Protein AF-A0A3B0C930-F1 (afdb_monomer)

Solvent-accessible surface area (backbone atoms only — not comparable to full-atom values): 20350 Å² total; per-residue (Å²): 63,33,42,36,29,66,38,17,35,65,72,27,87,93,50,50,43,19,49,50,42,51,44,60,63,38,33,62,58,17,32,83,88,37,50,38,66,51,54,56,47,57,38,53,75,61,70,32,50,71,54,71,53,63,39,52,70,30,27,39,38,38,33,44,54,49,69,92,44,46,67,61,39,51,54,53,50,50,40,35,64,68,34,45,64,58,50,68,74,57,51,62,52,46,42,54,54,52,44,51,48,54,49,54,44,57,69,38,63,67,55,34,46,51,36,51,46,39,20,59,64,38,40,92,45,42,68,59,39,41,44,70,41,45,68,69,33,46,68,64,60,48,67,66,55,50,52,50,54,42,62,44,38,57,28,66,94,39,46,47,77,36,78,58,75,87,71,58,65,70,63,50,49,59,50,54,72,73,50,92,75,78,80,74,64,94,58,76,62,83,78,86,67,64,67,67,84,59,94,42,65,48,40,74,46,81,41,78,40,98,52,88,64,14,34,42,33,36,36,28,61,40,49,25,55,81,45,75,61,36,47,30,41,56,52,43,42,51,50,50,35,52,51,50,41,39,53,38,39,68,76,62,59,52,34,88,45,71,49,52,49,76,46,57,38,82,39,42,22,33,34,38,35,41,38,38,25,48,68,92,44,47,67,60,52,50,50,50,50,54,48,55,39,49,43,44,43,76,48,78,60,53,70,68,62,49,51,53,49,42,51,51,53,41,53,50,51,56,59,52,49,73,36,60,66,43,48,32,52,43,59,43,44,25,73,73,67,72,46,80,77,44,70,64,58,50,41,50,50,42,68,67,53,46,50,66,44,29,27,53,43,25,61,73,45,54,40,58,57,42,19,38,36,38,37,40,30,49,71,85,128

pLDDT: mean 93.47, std 5.52, range [51.41, 98.62]

Nearest PDB structures (foldseek):
  3eoq-assembly1_A  TM=9.082E-01  e=1.329E-25  Thermus thermophilus
  8ab7-assembly1_A  TM=9.130E-01  e=1.071E-25  Yarrowia lipolytica
  3hdi-assembly1_B  TM=9.050E-01  e=1.975E-24  Halalkalibacterium halodurans C-125
  1hr6-assembly4_H  TM=9.047E-01  e=1.906E-23  Saccharomyces cerevisiae
  1hr8-assembly2_D  TM=9.058E-01  e=1.132E-22  Saccharomyces cerevisiae

InterPro domains:
  IPR001431 Peptidase M16, zinc-binding site [PS00143] (8-31)
  IPR007863 Peptidase M16, C-terminal [PF05193] (140-312)
  IPR011249 Metalloenzyme, LuxS/M16 peptidase-like [SSF63411] (2-179)
  IPR011249 Metalloenzyme, LuxS/M16 peptidase-like [SSF63411] (203-376)
  IPR011765 Peptidase M16, N-terminal [PF00675] (4-122)
  IPR050361 Mitochondrial Processing Peptidase/Ubiquinol-cytochrome c Reductase Complex [PTHR11851] (3-368)

Sequence (381 aa):
MCCWVKAGSHHEKSYPYGIAHFLEHMKFKGTVSRTKERISNEVSEIGGRWGAATYPEWTRYYVHTPYDEWKQGVELLTDIVFRSTFPEREIALEKTVVVQEIRRAKDKPSDYGNRLLLRHLRGMHPERASNLGSESSVTSITREDLIRFNTEYYQPSNVVLVVTGHIDHSKLVNYLESLSFPNESDIQPSSLEKLLHCKLDGRIIHIERNIHQAQLHWGMYGPDRESLDRYAGYVAVRLLQSRIAKEIRTDRGLAYSVSVILNTMYSEGFISGYVGTDPGQIDESKKIILTELHRLRVEAVPADELSRTKKSIIGRFLIDEDHPEALNARLASEHIFGLTPDPLGFADRIRSVEARDVLLFAEAYFQESNMLFIQISKAPQ

Mean predicted aligned error: 4.49 Å

Secondary structure (DSSP, 8-state):
-EEEES--GGG-TTS-TTHHHHHHHHHTSBBSS-BHHHHHHHHHHTT-EEEEEE-SS-EEEEEE--GGGHHHHHHHHHHHHHHB---HHHHHHHHHHHHHHHHHHHHSHHHHHHHHHHHHHTTT-GGGG-TT--HHHHHH--HHHHHHHHHHH--GGGEEEE--SS--HHHHHHHHHHSPPPPPPSPPPPP-PPPPPPP-TTEEEEEE---SSEEEEEEEE---SS-THHHHHHHHHHHHHHHHHIIIIIIS--EEEEEEEEEE-SS-EEEEEEEEE-GGGHHHHHHHHHHHHHHHHHSPPPHHHHHHHHHHHHHHHHHHHTSHHHHHHHHHHHHHH-----HHHHHHHHHH--HHHHHHHHHHH--GGGEEEEEEEPPP-

Structure (mmCIF, N/CA/C/O backbone):
data_AF-A0A3B0C930-F1
#
_entry.id   AF-A0A3B0C930-F1
#
loop_
_atom_site.group_PDB
_atom_site.id
_atom_site.type_symbol
_atom_site.label_atom_id
_atom_site.label_alt_id
_atom_site.label_comp_id
_atom_site.label_asym_id
_atom_site.label_entity_id
_atom_site.label_seq_id
_atom_site.pdbx_PDB_ins_code
_atom_site.Cartn_x
_atom_site.Cartn_y
_atom_site.Cartn_z
_atom_site.occupancy
_atom_site.B_iso_or_equiv
_atom_site.auth_seq_id
_atom_site.auth_comp_id
_atom_site.auth_asym_id
_atom_site.auth_atom_id
_atom_site.pdbx_PDB_model_num
ATOM 1 N N . MET A 1 1 ? -1.989 -3.506 -18.555 1.00 94.56 1 MET A N 1
ATOM 2 C CA . MET A 1 1 ? -0.949 -4.520 -18.260 1.00 94.56 1 MET A CA 1
ATOM 3 C C . MET A 1 1 ? 0.022 -3.961 -17.241 1.00 94.56 1 MET A C 1
ATOM 5 O O . MET A 1 1 ? 0.233 -2.752 -17.231 1.00 94.56 1 MET A O 1
ATOM 9 N N . CYS A 1 2 ? 0.592 -4.819 -16.398 1.00 97.06 2 CYS A N 1
ATOM 10 C CA . CYS A 1 2 ? 1.440 -4.403 -15.286 1.00 97.06 2 CYS A CA 1
ATOM 11 C C . CYS A 1 2 ? 2.601 -5.376 -15.075 1.00 97.06 2 CYS A C 1
ATOM 13 O O . CYS A 1 2 ? 2.376 -6.582 -15.023 1.00 97.06 2 CYS A O 1
ATOM 15 N N . CYS A 1 3 ? 3.803 -4.849 -14.869 1.00 97.56 3 CYS A N 1
ATOM 16 C CA . CYS A 1 3 ? 4.927 -5.589 -14.314 1.00 97.56 3 CYS A CA 1
ATOM 17 C C . CYS A 1 3 ? 4.958 -5.345 -12.812 1.00 97.56 3 CYS A C 1
ATOM 19 O O . CYS A 1 3 ? 5.035 -4.199 -12.360 1.00 97.56 3 CYS A O 1
ATOM 21 N N . TRP A 1 4 ? 4.912 -6.426 -12.052 1.00 97.19 4 TRP A N 1
ATOM 22 C CA . TRP A 1 4 ? 5.010 -6.404 -10.608 1.00 97.19 4 TRP A CA 1
ATOM 23 C C . TRP A 1 4 ? 6.359 -6.965 -10.199 1.00 97.19 4 TRP A C 1
ATOM 25 O O . TRP A 1 4 ? 6.671 -8.118 -10.485 1.00 97.19 4 TRP A O 1
ATOM 35 N N . VAL A 1 5 ? 7.160 -6.135 -9.550 1.00 96.00 5 VAL A N 1
ATOM 36 C CA . VAL A 1 5 ? 8.480 -6.494 -9.044 1.00 96.00 5 VAL A CA 1
ATOM 37 C C . VAL A 1 5 ? 8.323 -6.854 -7.576 1.00 96.00 5 VAL A C 1
ATOM 39 O O . VAL A 1 5 ? 7.767 -6.062 -6.808 1.00 96.00 5 VAL A O 1
ATOM 42 N N . LYS A 1 6 ? 8.822 -8.023 -7.167 1.00 94.38 6 LYS A N 1
ATOM 43 C CA . LYS A 1 6 ? 8.855 -8.444 -5.758 1.00 94.38 6 LYS A CA 1
ATOM 44 C C . LYS A 1 6 ? 10.005 -7.743 -5.028 1.00 94.38 6 LYS A C 1
ATOM 46 O O . LYS A 1 6 ? 10.989 -8.349 -4.619 1.00 94.38 6 LYS A O 1
ATOM 51 N N . ALA A 1 7 ? 9.910 -6.422 -4.977 1.00 94.38 7 ALA A N 1
ATOM 52 C CA . ALA A 1 7 ? 10.846 -5.524 -4.327 1.00 94.38 7 ALA A CA 1
ATOM 53 C C . ALA A 1 7 ? 10.146 -4.204 -4.028 1.00 94.38 7 ALA A C 1
ATOM 55 O O . ALA A 1 7 ? 9.284 -3.774 -4.782 1.00 94.38 7 ALA A O 1
ATOM 56 N N . GLY A 1 8 ? 10.530 -3.552 -2.944 1.00 94.56 8 GLY A N 1
ATOM 57 C CA . GLY A 1 8 ? 9.876 -2.352 -2.438 1.00 94.56 8 GLY A CA 1
ATOM 58 C C . GLY A 1 8 ? 10.677 -1.772 -1.281 1.00 94.56 8 GLY A C 1
ATOM 59 O O . GLY A 1 8 ? 11.797 -2.223 -1.027 1.00 94.56 8 GLY A O 1
ATOM 60 N N . SER A 1 9 ? 10.113 -0.817 -0.540 1.00 94.00 9 SER A N 1
ATOM 61 C CA . SER A 1 9 ? 10.871 -0.111 0.507 1.00 94.00 9 SER A CA 1
ATOM 62 C C . SER A 1 9 ? 11.336 -0.996 1.678 1.00 94.00 9 SER A C 1
ATOM 64 O O . SER A 1 9 ? 12.194 -0.601 2.461 1.00 94.00 9 SER A O 1
ATOM 66 N N . HIS A 1 10 ? 10.802 -2.213 1.820 1.00 92.56 10 HIS A N 1
ATOM 67 C CA . HIS A 1 10 ? 11.270 -3.198 2.805 1.00 92.56 10 HIS A CA 1
ATOM 68 C C . HIS A 1 10 ? 12.672 -3.737 2.495 1.00 92.56 10 HIS A C 1
ATOM 70 O O . HIS A 1 10 ? 13.400 -4.128 3.407 1.00 92.56 10 HIS A O 1
ATOM 76 N N . HIS A 1 11 ? 13.063 -3.716 1.220 1.00 93.19 11 HIS A N 1
ATOM 77 C CA . HIS A 1 11 ? 14.292 -4.318 0.698 1.00 93.19 11 HIS A CA 1
ATOM 78 C C . HIS A 1 11 ? 15.477 -3.332 0.673 1.00 93.19 11 HIS A C 1
ATOM 80 O O . HIS A 1 11 ? 16.509 -3.580 0.059 1.00 93.19 11 HIS A O 1
ATOM 86 N N . GLU A 1 12 ? 15.347 -2.188 1.345 1.00 94.12 12 GLU A N 1
ATOM 87 C CA . GLU A 1 12 ? 16.313 -1.086 1.277 1.00 94.12 12 GLU A CA 1
ATOM 88 C C . GLU A 1 12 ? 17.413 -1.161 2.345 1.00 94.12 12 GLU A C 1
ATOM 90 O O . GLU A 1 12 ? 18.259 -0.285 2.398 1.00 94.12 12 GLU A O 1
ATOM 95 N N . LYS A 1 13 ? 17.440 -2.194 3.196 1.00 90.75 13 LYS A N 1
ATOM 96 C CA . LYS A 1 13 ? 18.348 -2.297 4.362 1.00 90.75 13 LYS A CA 1
ATOM 97 C C . LYS A 1 13 ? 19.832 -2.071 4.027 1.00 90.75 13 LYS A C 1
ATOM 99 O O . LYS A 1 13 ? 20.562 -1.507 4.837 1.00 90.75 13 LYS A O 1
ATOM 104 N N . SER A 1 14 ? 20.266 -2.500 2.842 1.00 92.06 14 SER A N 1
ATOM 105 C CA . SER A 1 14 ? 21.646 -2.361 2.345 1.00 92.06 14 SER A CA 1
ATOM 106 C C . SER A 1 14 ? 21.845 -1.163 1.403 1.00 92.06 14 SER A C 1
ATOM 108 O O . SER A 1 14 ? 22.856 -1.086 0.698 1.00 92.06 14 SER A O 1
ATOM 110 N N . TYR A 1 15 ? 20.877 -0.248 1.367 1.00 95.25 15 TYR A N 1
ATOM 111 C CA . TYR A 1 15 ? 20.782 0.873 0.440 1.00 95.25 15 TYR A CA 1
ATOM 112 C C . TYR A 1 15 ? 20.326 2.153 1.162 1.00 95.25 15 TYR A C 1
ATOM 114 O O . TYR A 1 15 ? 19.787 2.100 2.269 1.00 95.25 15 TYR A O 1
ATOM 122 N N . PRO A 1 16 ? 20.513 3.342 0.564 1.00 96.06 16 PRO A N 1
ATOM 123 C CA . PRO A 1 16 ? 19.867 4.541 1.079 1.00 96.06 16 PRO A CA 1
ATOM 124 C C . PRO A 1 16 ? 18.338 4.385 1.040 1.00 96.06 16 PRO A C 1
ATOM 126 O O . PRO A 1 16 ? 17.762 4.123 -0.014 1.00 96.06 16 PRO A O 1
ATOM 129 N N . TYR A 1 17 ? 17.670 4.571 2.179 1.00 96.06 17 TYR A N 1
ATOM 130 C CA . TYR A 1 17 ? 16.208 4.482 2.251 1.00 96.06 17 TYR A CA 1
ATOM 131 C C . TYR A 1 17 ? 15.519 5.457 1.291 1.00 96.06 17 TYR A C 1
ATOM 133 O O . TYR A 1 17 ? 15.934 6.612 1.156 1.00 96.06 17 TYR A O 1
ATOM 141 N N . GLY A 1 18 ? 14.443 5.007 0.655 1.00 96.50 18 GLY A N 1
ATOM 142 C CA . GLY A 1 18 ? 13.773 5.695 -0.444 1.00 96.50 18 GLY A CA 1
ATOM 143 C C . GLY A 1 18 ? 14.304 5.336 -1.832 1.00 96.50 18 GLY A C 1
ATOM 144 O O . GLY A 1 18 ? 13.798 5.870 -2.819 1.00 96.50 18 GLY A O 1
ATOM 145 N N . ILE A 1 19 ? 15.296 4.446 -1.945 1.00 98.19 19 ILE A N 1
ATOM 146 C CA . ILE A 1 19 ? 15.840 4.018 -3.238 1.00 98.19 19 ILE A CA 1
ATOM 147 C C . ILE A 1 19 ? 14.811 3.312 -4.121 1.00 98.19 19 ILE A C 1
ATOM 149 O O . ILE A 1 19 ? 14.842 3.522 -5.329 1.00 98.19 19 ILE A O 1
ATOM 153 N N . ALA A 1 20 ? 13.880 2.530 -3.568 1.00 97.81 20 ALA A N 1
ATOM 154 C CA . ALA A 1 20 ? 12.876 1.831 -4.369 1.00 97.81 20 ALA A CA 1
ATOM 155 C C . ALA A 1 20 ? 11.937 2.837 -5.053 1.00 97.81 20 ALA A C 1
ATOM 157 O O . ALA A 1 20 ? 11.697 2.756 -6.258 1.00 97.81 20 ALA A O 1
ATOM 158 N N . HIS A 1 21 ? 11.490 3.846 -4.301 1.00 98.06 21 HIS A N 1
ATOM 159 C CA . HIS A 1 21 ? 10.688 4.948 -4.829 1.00 98.06 21 HIS A CA 1
ATOM 160 C C . HIS A 1 21 ? 11.495 5.848 -5.775 1.00 98.06 21 HIS A C 1
ATOM 162 O O . HIS A 1 21 ? 11.007 6.278 -6.815 1.00 98.06 21 HIS A O 1
ATOM 168 N N . PHE A 1 22 ? 12.765 6.115 -5.470 1.00 98.50 22 PHE A N 1
ATOM 169 C CA . PHE A 1 22 ? 13.611 6.896 -6.369 1.00 98.50 22 PHE A CA 1
ATOM 170 C C . PHE A 1 22 ? 13.867 6.161 -7.694 1.00 98.50 22 PHE A C 1
ATOM 172 O O . PHE A 1 22 ? 13.831 6.766 -8.766 1.00 98.50 22 PHE A O 1
ATOM 179 N N . LEU A 1 23 ? 14.061 4.841 -7.646 1.00 98.31 23 LEU A N 1
ATOM 180 C CA . LEU A 1 23 ? 14.184 4.000 -8.829 1.00 98.31 23 LEU A CA 1
ATOM 181 C C . LEU A 1 23 ? 12.903 4.041 -9.666 1.00 98.31 23 LEU A C 1
ATOM 183 O O . LEU A 1 23 ? 12.997 4.161 -10.885 1.00 98.31 23 LEU A O 1
ATOM 187 N N . GLU A 1 24 ? 11.727 4.014 -9.031 1.00 98.06 24 GLU A N 1
ATOM 188 C CA . GLU A 1 24 ? 10.426 4.216 -9.681 1.00 98.06 24 GLU A CA 1
ATOM 189 C C . GLU A 1 24 ? 10.403 5.461 -10.571 1.00 98.06 24 GLU A C 1
ATOM 191 O O . GLU A 1 24 ? 10.106 5.353 -11.761 1.00 98.06 24 GLU A O 1
ATOM 196 N N . HIS A 1 25 ? 10.805 6.616 -10.033 1.00 97.69 25 HIS A N 1
ATOM 197 C CA . HIS A 1 25 ? 10.926 7.854 -10.807 1.00 97.69 25 HIS A CA 1
ATOM 198 C C . HIS A 1 25 ? 11.890 7.694 -11.981 1.00 97.69 25 HIS A C 1
ATOM 200 O O . HIS A 1 25 ? 11.599 8.113 -13.105 1.00 97.69 25 HIS A O 1
ATOM 206 N N . MET A 1 26 ? 13.045 7.085 -11.717 1.00 98.31 26 MET A N 1
ATOM 207 C CA . MET A 1 26 ? 14.138 6.981 -12.674 1.00 98.31 26 MET A CA 1
ATOM 208 C C . MET A 1 26 ? 13.863 6.010 -13.829 1.00 98.31 26 MET A C 1
ATOM 210 O O . MET A 1 26 ? 14.406 6.216 -14.917 1.00 98.31 26 MET A O 1
ATOM 214 N N . LYS A 1 27 ? 12.991 5.006 -13.651 1.00 97.81 27 LYS A N 1
ATOM 215 C CA . LYS A 1 27 ? 12.638 4.035 -14.705 1.00 97.81 27 LYS A CA 1
ATOM 216 C C . LYS A 1 27 ? 12.112 4.682 -15.984 1.00 97.81 27 LYS A C 1
ATOM 218 O O . LYS A 1 27 ? 12.362 4.188 -17.081 1.00 97.81 27 LYS A O 1
ATOM 223 N N . PHE A 1 28 ? 11.457 5.829 -15.853 1.00 96.44 28 PHE A N 1
ATOM 224 C CA . PHE A 1 28 ? 10.834 6.544 -16.965 1.00 96.44 28 PHE A CA 1
ATOM 225 C C . PHE A 1 28 ? 11.706 7.650 -17.569 1.00 96.44 28 PHE A C 1
ATOM 227 O O . PHE A 1 28 ? 11.253 8.399 -18.432 1.00 96.44 28 PHE A O 1
ATOM 234 N N . LYS A 1 29 ? 12.955 7.798 -17.110 1.00 97.31 29 LYS A N 1
ATOM 235 C CA . LYS A 1 29 ? 13.849 8.894 -17.530 1.00 97.31 29 LYS A CA 1
ATOM 236 C C . LYS A 1 29 ? 14.777 8.522 -18.683 1.00 97.31 29 LYS A C 1
ATOM 238 O O . LYS A 1 29 ? 15.592 9.338 -19.103 1.00 97.31 29 LYS A O 1
ATOM 243 N N . GLY A 1 30 ? 14.635 7.312 -19.210 1.00 96.38 30 GLY A N 1
ATOM 244 C CA . GLY A 1 30 ? 15.363 6.841 -20.377 1.00 96.38 30 GLY A CA 1
ATOM 245 C C . GLY A 1 30 ? 15.775 5.382 -20.248 1.00 96.38 30 GLY A C 1
ATOM 246 O O . GLY A 1 30 ? 16.121 4.896 -19.168 1.00 96.38 30 GLY A O 1
ATOM 247 N N . THR A 1 31 ? 15.752 4.704 -21.384 1.00 97.06 31 THR A N 1
ATOM 248 C CA . THR A 1 31 ? 16.202 3.328 -21.571 1.00 97.06 31 THR A CA 1
ATOM 249 C C . THR A 1 31 ? 17.332 3.287 -22.593 1.00 97.06 31 THR A C 1
ATOM 251 O O . THR A 1 31 ? 17.758 4.316 -23.122 1.00 97.06 31 THR A O 1
ATOM 254 N N . VAL A 1 32 ? 17.850 2.093 -22.872 1.00 94.56 32 VAL A N 1
ATOM 255 C CA . VAL A 1 32 ? 18.825 1.885 -23.952 1.00 94.56 32 VAL A CA 1
ATOM 256 C C . VAL A 1 32 ? 18.225 2.233 -25.321 1.00 94.56 32 VAL A C 1
ATOM 258 O O . VAL A 1 32 ? 18.951 2.675 -26.207 1.00 94.56 32 VAL A O 1
ATOM 261 N N . SER A 1 33 ? 16.913 2.049 -25.505 1.00 94.44 33 SER A N 1
ATOM 262 C CA . SER A 1 33 ? 16.247 2.210 -26.805 1.00 94.44 33 SER A CA 1
ATOM 263 C C . SER A 1 33 ? 15.370 3.465 -26.922 1.00 94.44 33 SER A C 1
ATOM 265 O O . SER A 1 33 ? 15.030 3.876 -28.037 1.00 94.44 33 SER A O 1
ATOM 267 N N . ARG A 1 34 ? 15.023 4.110 -25.799 1.00 96.25 34 ARG A N 1
ATOM 268 C CA . ARG A 1 34 ? 14.092 5.245 -25.750 1.00 96.25 34 ARG A CA 1
ATOM 269 C C . ARG A 1 34 ? 14.589 6.357 -24.834 1.00 96.25 34 ARG A C 1
ATOM 271 O O . ARG A 1 34 ? 15.004 6.121 -23.703 1.00 96.25 34 ARG A O 1
ATOM 278 N N . THR A 1 35 ? 14.477 7.602 -25.294 1.00 97.56 35 THR A N 1
ATOM 279 C CA . THR A 1 35 ? 14.618 8.769 -24.412 1.00 97.56 35 THR A CA 1
ATOM 280 C C . THR A 1 35 ? 13.355 8.956 -23.566 1.00 97.56 35 THR A C 1
ATOM 282 O O . THR A 1 35 ? 12.297 8.408 -23.880 1.00 97.56 35 THR A O 1
ATOM 285 N N . LYS A 1 36 ? 13.442 9.769 -22.510 1.00 95.62 36 LYS A N 1
ATOM 286 C CA . LYS A 1 36 ? 12.300 10.168 -21.670 1.00 95.62 36 LYS A CA 1
ATOM 287 C C . LYS A 1 36 ? 11.127 10.737 -22.481 1.00 95.62 36 LYS A C 1
ATOM 289 O O . LYS A 1 36 ? 9.969 10.398 -22.237 1.00 95.62 36 LYS A O 1
ATOM 294 N N . GLU A 1 37 ? 11.426 11.599 -23.449 1.00 96.81 37 GLU A N 1
ATOM 295 C CA . GLU A 1 37 ? 10.434 12.227 -24.326 1.00 96.81 37 GLU A CA 1
ATOM 296 C C . GLU A 1 37 ? 9.795 11.179 -25.230 1.00 96.81 37 GLU A C 1
ATOM 298 O O . GLU A 1 37 ? 8.576 11.140 -25.363 1.00 96.81 37 GLU A O 1
ATOM 303 N N . ARG A 1 38 ? 10.612 10.277 -25.789 1.00 96.31 38 ARG A N 1
ATOM 304 C CA . ARG A 1 38 ? 10.133 9.197 -26.649 1.00 96.31 38 ARG A CA 1
ATOM 305 C C . ARG A 1 38 ? 9.192 8.247 -25.909 1.00 96.31 38 ARG A C 1
ATOM 307 O O . ARG A 1 38 ? 8.149 7.922 -26.457 1.00 96.31 38 ARG A O 1
ATOM 314 N N . ILE A 1 39 ? 9.502 7.871 -24.663 1.00 95.19 39 ILE A N 1
ATOM 315 C CA . ILE A 1 39 ? 8.592 7.073 -23.819 1.00 95.19 39 ILE A CA 1
ATOM 316 C C . ILE A 1 39 ? 7.233 7.774 -23.686 1.00 95.19 39 ILE A C 1
ATOM 318 O O . ILE A 1 39 ? 6.190 7.151 -23.862 1.00 95.19 39 ILE A O 1
ATOM 322 N N . SER A 1 40 ? 7.235 9.077 -23.396 1.00 94.56 40 SER A N 1
ATOM 323 C CA . SER A 1 40 ? 5.996 9.838 -23.186 1.00 94.56 40 SER A CA 1
ATOM 324 C C . SER A 1 40 ? 5.180 9.994 -24.477 1.00 94.56 40 SER A C 1
ATOM 326 O O . SER A 1 40 ? 3.951 9.890 -24.444 1.00 94.56 40 SER A O 1
ATOM 328 N N . ASN A 1 41 ? 5.857 10.214 -25.608 1.00 95.69 41 ASN A N 1
ATOM 329 C CA . ASN A 1 41 ? 5.228 10.356 -26.919 1.00 95.69 41 ASN A CA 1
ATOM 330 C C . ASN A 1 41 ? 4.624 9.035 -27.395 1.00 95.69 41 ASN A C 1
ATOM 332 O O . ASN A 1 41 ? 3.448 9.026 -27.735 1.00 95.69 41 ASN A O 1
ATOM 336 N N . GLU A 1 42 ? 5.366 7.924 -27.326 1.00 95.25 42 GLU A N 1
ATOM 337 C CA . GLU A 1 42 ? 4.872 6.610 -27.767 1.00 95.25 42 GLU A CA 1
ATOM 338 C C . GLU A 1 42 ? 3.610 6.197 -26.999 1.00 95.25 42 GLU A C 1
ATOM 340 O O . GLU A 1 42 ? 2.643 5.754 -27.611 1.00 95.25 42 GLU A O 1
ATOM 345 N N . VAL A 1 43 ? 3.551 6.413 -25.673 1.00 93.56 43 VAL A N 1
ATOM 346 C CA . VAL A 1 43 ? 2.315 6.123 -24.920 1.00 93.56 43 VAL A CA 1
ATOM 347 C C . VAL A 1 43 ? 1.162 7.037 -25.347 1.00 93.56 43 VAL A C 1
ATOM 349 O O . VAL A 1 43 ? 0.020 6.586 -25.413 1.00 93.56 43 VAL A O 1
ATOM 352 N N . SER A 1 44 ? 1.436 8.307 -25.646 1.00 93.38 44 SER A N 1
ATOM 353 C CA . SER A 1 44 ? 0.403 9.265 -26.064 1.00 93.38 44 SER A CA 1
ATOM 354 C C . SER A 1 44 ? -0.133 8.967 -27.468 1.00 93.38 44 SER A C 1
ATOM 356 O O . SER A 1 44 ? -1.337 9.071 -27.691 1.00 93.38 44 SER A O 1
ATOM 358 N N . GLU A 1 45 ? 0.738 8.564 -28.395 1.00 94.50 45 GLU A N 1
ATOM 359 C CA . GLU A 1 45 ? 0.401 8.216 -29.781 1.00 94.50 45 GLU A CA 1
ATOM 360 C C . GLU A 1 45 ? -0.589 7.051 -29.854 1.00 94.50 45 GLU A C 1
ATOM 362 O O . GLU A 1 45 ? -1.526 7.088 -30.649 1.00 94.50 45 GLU A O 1
ATOM 367 N N . ILE A 1 46 ? -0.447 6.067 -28.963 1.00 93.44 46 ILE A N 1
ATOM 368 C CA . ILE A 1 46 ? -1.350 4.908 -28.887 1.00 93.44 46 ILE A CA 1
ATOM 369 C C . ILE A 1 46 ? -2.566 5.156 -27.980 1.00 93.44 46 ILE A C 1
ATOM 371 O O . ILE A 1 46 ? -3.304 4.226 -27.655 1.00 93.44 46 ILE A O 1
ATOM 375 N N . GLY A 1 47 ? -2.767 6.394 -27.507 1.00 93.00 47 GLY A N 1
ATOM 376 C CA . GLY A 1 47 ? -3.852 6.751 -26.585 1.00 93.00 47 GLY A CA 1
ATOM 377 C C . GLY A 1 47 ? -3.764 6.050 -25.225 1.00 93.00 47 GLY A C 1
ATOM 378 O O . GLY A 1 47 ? -4.781 5.853 -24.553 1.00 93.00 47 GLY A O 1
ATOM 379 N N . GLY A 1 48 ? -2.565 5.627 -24.833 1.00 94.00 48 GLY A N 1
ATOM 380 C CA . GLY A 1 48 ? -2.324 4.876 -23.616 1.00 94.00 48 GLY A CA 1
ATOM 381 C C . GLY A 1 48 ? -2.157 5.749 -22.373 1.00 94.00 48 GLY A C 1
ATOM 382 O O . GLY A 1 48 ? -2.110 6.979 -22.411 1.00 94.00 48 GLY A O 1
ATOM 383 N N . ARG A 1 49 ? -2.045 5.083 -21.225 1.00 94.88 49 ARG A N 1
ATOM 384 C CA . ARG A 1 49 ? -1.668 5.686 -19.940 1.00 94.88 49 ARG A CA 1
ATOM 385 C C . ARG A 1 49 ? -0.614 4.830 -19.277 1.00 94.88 49 ARG A C 1
ATOM 387 O O . ARG A 1 49 ? -0.627 3.616 -19.432 1.00 94.88 49 ARG A O 1
ATOM 394 N N . TRP A 1 50 ? 0.267 5.440 -18.507 1.00 95.25 50 TRP A N 1
ATOM 395 C CA . TRP A 1 50 ? 1.323 4.722 -17.812 1.00 95.25 50 TRP A CA 1
ATOM 396 C C . TRP A 1 50 ? 1.543 5.300 -16.424 1.00 95.25 50 TRP A C 1
ATOM 398 O O . TRP A 1 50 ? 1.109 6.412 -16.119 1.00 95.25 50 TRP A O 1
ATOM 408 N N . GLY A 1 51 ? 2.220 4.532 -15.586 1.00 95.56 51 GLY A N 1
ATOM 409 C CA . GLY A 1 51 ? 2.641 4.990 -14.277 1.00 95.56 51 GLY A CA 1
ATOM 410 C C . GLY A 1 51 ? 3.260 3.868 -13.470 1.00 95.56 51 GLY A C 1
ATOM 411 O O . GLY A 1 51 ? 3.480 2.757 -13.961 1.00 95.56 51 GLY A O 1
ATOM 412 N N . ALA A 1 52 ? 3.525 4.168 -12.208 1.00 97.00 52 ALA A N 1
ATOM 413 C CA . ALA A 1 52 ? 4.026 3.198 -11.264 1.00 97.00 52 ALA A CA 1
ATOM 414 C C . ALA A 1 52 ? 3.522 3.485 -9.848 1.00 97.00 52 ALA A C 1
ATOM 416 O O . ALA A 1 52 ? 2.823 4.473 -9.614 1.00 97.00 52 ALA A O 1
ATOM 417 N N . ALA A 1 53 ? 3.780 2.545 -8.944 1.00 96.19 53 ALA A N 1
ATOM 418 C CA . ALA A 1 53 ? 3.586 2.719 -7.516 1.00 96.19 53 ALA A CA 1
ATOM 419 C C . ALA A 1 53 ? 4.508 1.777 -6.736 1.00 96.19 53 ALA A C 1
ATOM 421 O O . ALA A 1 53 ? 4.521 0.568 -6.985 1.00 96.19 53 ALA A O 1
ATOM 422 N N . THR A 1 54 ? 5.220 2.326 -5.757 1.00 96.19 54 THR A N 1
ATOM 423 C CA . THR A 1 54 ? 6.087 1.583 -4.838 1.00 96.19 54 THR A CA 1
ATOM 424 C C . THR A 1 54 ? 5.414 1.385 -3.488 1.00 96.19 54 THR A C 1
ATOM 426 O O . THR A 1 54 ? 5.045 2.347 -2.813 1.00 96.19 54 THR A O 1
ATOM 429 N N . TYR A 1 55 ? 5.325 0.133 -3.058 1.00 93.06 55 TYR A N 1
ATOM 430 C CA . TYR A 1 55 ? 4.864 -0.279 -1.736 1.00 93.06 55 TYR A CA 1
ATOM 431 C C . TYR A 1 55 ? 6.027 -0.895 -0.942 1.00 93.06 55 TYR A C 1
ATOM 433 O O . TYR A 1 55 ? 7.125 -1.058 -1.477 1.00 93.06 55 TYR A O 1
ATOM 441 N N . PRO A 1 56 ? 5.840 -1.231 0.348 1.00 92.12 56 PRO A N 1
ATOM 442 C CA . PRO A 1 56 ? 6.905 -1.861 1.124 1.00 92.12 56 PRO A CA 1
ATOM 443 C C . PRO A 1 56 ? 7.407 -3.178 0.518 1.00 92.12 56 PRO A C 1
ATOM 445 O O . PRO A 1 56 ? 8.611 -3.411 0.464 1.00 92.12 56 PRO A O 1
ATOM 448 N N . GLU A 1 57 ? 6.506 -4.013 0.004 1.00 92.38 57 GLU A N 1
ATOM 449 C CA . GLU A 1 57 ? 6.828 -5.395 -0.384 1.00 92.38 57 GLU A CA 1
ATOM 450 C C . GLU A 1 57 ? 6.941 -5.608 -1.898 1.00 92.38 57 GLU A C 1
ATOM 452 O O . GLU A 1 57 ? 7.423 -6.650 -2.334 1.00 92.38 57 GLU A O 1
ATOM 457 N N . TRP A 1 58 ? 6.488 -4.641 -2.697 1.00 94.19 58 TRP A N 1
ATOM 458 C CA . TRP A 1 58 ? 6.432 -4.741 -4.153 1.00 94.19 58 TRP A CA 1
ATOM 459 C C . TRP A 1 58 ? 6.384 -3.359 -4.816 1.00 94.19 58 TRP A C 1
ATOM 461 O O . TRP A 1 58 ? 5.925 -2.384 -4.217 1.00 94.19 58 TRP A O 1
ATOM 471 N N . THR A 1 59 ? 6.779 -3.301 -6.086 1.00 97.06 59 THR A N 1
ATOM 472 C CA . THR A 1 59 ? 6.659 -2.122 -6.949 1.00 97.06 59 THR A CA 1
ATOM 473 C C . THR A 1 59 ? 5.944 -2.533 -8.226 1.00 97.06 59 THR A C 1
ATOM 475 O O . THR A 1 59 ? 6.260 -3.557 -8.832 1.00 97.06 59 THR A O 1
ATOM 478 N N . ARG A 1 60 ? 4.963 -1.739 -8.648 1.00 96.75 60 ARG A N 1
ATOM 479 C CA . ARG A 1 60 ? 4.186 -1.980 -9.865 1.00 96.75 60 ARG A CA 1
ATOM 480 C C . ARG A 1 60 ? 4.494 -0.915 -10.900 1.00 96.75 60 ARG A C 1
ATOM 482 O O . ARG A 1 60 ? 4.347 0.261 -10.599 1.00 96.75 60 ARG A O 1
ATOM 489 N N . TYR A 1 61 ? 4.781 -1.331 -12.127 1.00 98.06 61 TYR A N 1
ATOM 490 C CA . TYR A 1 61 ? 4.826 -0.483 -13.320 1.00 98.06 61 TYR A CA 1
ATOM 491 C C . TYR A 1 61 ? 3.698 -0.902 -14.246 1.00 98.06 61 TYR A C 1
ATOM 493 O O . TYR A 1 61 ? 3.472 -2.098 -14.423 1.00 98.06 61 TYR A O 1
ATOM 501 N N . TYR A 1 62 ? 2.978 0.044 -14.835 1.00 96.81 62 TYR A N 1
ATOM 502 C CA . TYR A 1 62 ? 1.848 -0.277 -15.696 1.00 96.81 62 TYR A CA 1
ATOM 503 C C . TYR A 1 62 ? 1.815 0.577 -16.952 1.00 96.81 62 TYR A C 1
ATOM 505 O O . TYR A 1 62 ? 2.226 1.737 -16.959 1.00 96.81 62 TYR A O 1
ATOM 513 N N . VAL A 1 63 ? 1.266 -0.027 -18.002 1.00 95.88 63 VAL A N 1
ATOM 514 C CA . VAL A 1 63 ? 0.854 0.638 -19.236 1.00 95.88 63 VAL A CA 1
ATOM 515 C C . VAL A 1 63 ? -0.548 0.135 -19.568 1.00 95.88 63 VAL A C 1
ATOM 517 O O . VAL A 1 63 ? -0.823 -1.067 -19.560 1.00 95.88 63 VAL A O 1
ATOM 520 N N . HIS A 1 64 ? -1.482 1.045 -19.786 1.00 94.69 64 HIS A N 1
ATOM 521 C CA . HIS A 1 64 ? -2.839 0.770 -20.237 1.00 94.69 64 HIS A CA 1
ATOM 522 C C . HIS A 1 64 ? -2.925 1.230 -21.685 1.00 94.69 64 HIS A C 1
ATOM 524 O O . HIS A 1 64 ? -2.564 2.365 -21.983 1.00 94.69 64 HIS A O 1
ATOM 530 N N . THR A 1 65 ? -3.387 0.357 -22.570 1.00 94.88 65 THR A N 1
ATOM 531 C CA . THR A 1 65 ? -3.482 0.621 -24.007 1.00 94.88 65 THR A CA 1
ATOM 532 C C . THR A 1 65 ? -4.850 0.177 -24.516 1.00 94.88 65 THR A C 1
ATOM 534 O O . THR A 1 65 ? -5.478 -0.689 -23.894 1.00 94.88 65 THR A O 1
ATOM 537 N N . PRO A 1 66 ? -5.307 0.701 -25.664 1.00 94.00 66 PRO A N 1
ATOM 538 C CA . PRO A 1 66 ? -6.317 0.027 -26.470 1.00 94.00 66 PRO A CA 1
ATOM 539 C C . PRO A 1 66 ? -5.911 -1.424 -26.762 1.00 94.00 66 PRO A C 1
ATOM 541 O O . PRO A 1 66 ? -4.720 -1.754 -26.780 1.00 94.00 66 PRO A O 1
ATOM 544 N N . TYR A 1 67 ? -6.901 -2.294 -26.984 1.00 90.56 67 TYR A N 1
ATOM 545 C CA . TYR A 1 67 ? -6.650 -3.731 -27.122 1.00 90.56 67 TYR A CA 1
ATOM 546 C C . TYR A 1 67 ? -5.757 -4.057 -28.326 1.00 90.56 67 TYR A C 1
ATOM 548 O O . TYR A 1 67 ? -4.928 -4.946 -28.206 1.00 90.56 67 TYR A O 1
ATOM 556 N N . ASP A 1 68 ? -5.861 -3.319 -29.436 1.00 93.50 68 ASP A N 1
ATOM 557 C CA . ASP A 1 68 ? -5.048 -3.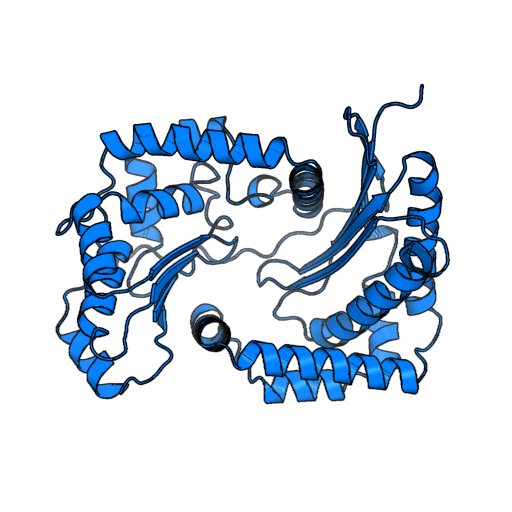529 -30.645 1.00 93.50 68 ASP A CA 1
ATOM 558 C C . ASP A 1 68 ? -3.569 -3.142 -30.466 1.00 93.50 68 ASP A C 1
ATOM 560 O O . ASP A 1 68 ? -2.701 -3.658 -31.169 1.00 93.50 68 ASP A O 1
ATOM 564 N N . GLU A 1 69 ? -3.259 -2.305 -29.472 1.00 96.00 69 GLU A N 1
ATOM 565 C CA . GLU A 1 69 ? -1.918 -1.746 -29.240 1.00 96.00 69 GLU A CA 1
ATOM 566 C C . GLU A 1 69 ? -1.128 -2.496 -28.157 1.00 96.00 69 GLU A C 1
ATOM 568 O O . GLU A 1 69 ? -0.083 -2.040 -27.683 1.00 96.00 69 GLU A O 1
ATOM 573 N N . TRP A 1 70 ? -1.605 -3.674 -27.744 1.00 94.69 70 TRP A N 1
ATOM 574 C CA . TRP A 1 70 ? -1.014 -4.425 -26.634 1.00 94.69 70 TRP A CA 1
ATOM 575 C C . TRP A 1 70 ? 0.465 -4.772 -26.856 1.00 94.69 70 TRP A C 1
ATOM 577 O O . TRP A 1 70 ? 1.235 -4.790 -25.899 1.00 94.69 70 TRP A O 1
ATOM 587 N N . LYS A 1 71 ? 0.882 -5.011 -28.105 1.00 95.50 71 LYS A N 1
ATOM 588 C CA . LYS A 1 71 ? 2.282 -5.307 -28.446 1.00 95.50 71 LYS A CA 1
ATOM 589 C C . LYS A 1 71 ? 3.202 -4.141 -28.101 1.00 95.50 71 LYS A C 1
ATOM 591 O O . LYS A 1 71 ? 4.190 -4.334 -27.398 1.00 95.50 71 LYS A O 1
ATOM 596 N N . GLN A 1 72 ? 2.824 -2.935 -28.525 1.00 95.06 72 GLN A N 1
ATOM 597 C CA . GLN A 1 72 ? 3.566 -1.712 -28.222 1.00 95.06 72 GLN A CA 1
ATOM 598 C C . GLN A 1 72 ? 3.594 -1.456 -26.710 1.00 95.06 72 GLN A C 1
ATOM 600 O O . GLN A 1 72 ? 4.636 -1.123 -26.149 1.00 95.06 72 GLN A O 1
ATOM 605 N N . GLY A 1 73 ? 2.468 -1.697 -26.027 1.00 95.31 73 GLY A N 1
ATOM 606 C CA . GLY A 1 73 ? 2.385 -1.605 -24.570 1.00 95.31 73 GLY A CA 1
ATOM 607 C C . GLY A 1 73 ? 3.355 -2.545 -23.844 1.00 95.31 73 GLY A C 1
ATOM 608 O O . GLY A 1 73 ? 4.034 -2.117 -22.910 1.00 95.31 73 GLY A O 1
ATOM 609 N N . VAL A 1 74 ? 3.455 -3.806 -24.285 1.00 95.62 74 VAL A N 1
ATOM 610 C CA . VAL A 1 74 ? 4.375 -4.804 -23.711 1.00 95.62 74 VAL A CA 1
ATOM 611 C C . VAL A 1 74 ? 5.829 -4.408 -23.951 1.00 95.62 74 VAL A C 1
ATOM 613 O O . VAL A 1 74 ? 6.636 -4.460 -23.023 1.00 95.62 74 VAL A O 1
ATOM 616 N N . GLU A 1 75 ? 6.177 -3.984 -25.165 1.00 95.56 75 GLU A N 1
ATOM 617 C CA . G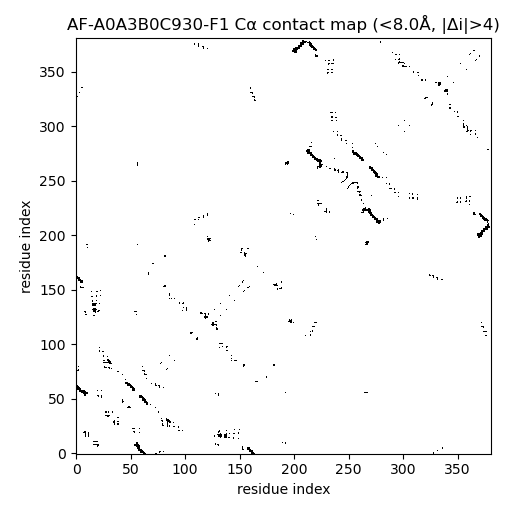LU A 1 75 ? 7.533 -3.531 -25.487 1.00 95.56 75 GLU A CA 1
ATOM 618 C C . GLU A 1 75 ? 7.950 -2.321 -24.656 1.00 95.56 75 GLU A C 1
ATOM 620 O O . GLU A 1 75 ? 9.046 -2.304 -24.097 1.00 95.56 75 GLU A O 1
ATOM 625 N N . LEU A 1 76 ? 7.073 -1.323 -24.538 1.00 95.94 76 LEU A N 1
ATOM 626 C CA . LEU A 1 76 ? 7.340 -0.125 -23.753 1.00 95.94 76 LEU A CA 1
ATOM 627 C C . LEU A 1 76 ? 7.511 -0.466 -22.270 1.00 95.94 76 LEU A C 1
ATOM 629 O O . LEU A 1 76 ? 8.480 -0.042 -21.642 1.00 95.94 76 LEU A O 1
ATOM 633 N N . LEU A 1 77 ? 6.609 -1.278 -21.712 1.00 96.69 77 LEU A N 1
ATOM 634 C CA . LEU A 1 77 ? 6.660 -1.667 -20.305 1.00 96.69 77 LEU A CA 1
ATOM 635 C C . LEU A 1 77 ? 7.907 -2.504 -19.980 1.00 96.69 77 LEU A C 1
ATOM 637 O O . LEU A 1 77 ? 8.563 -2.262 -18.969 1.00 96.69 77 LEU A O 1
ATOM 641 N N . THR A 1 78 ? 8.256 -3.473 -20.825 1.00 96.12 78 THR A N 1
ATOM 642 C CA . THR A 1 78 ? 9.422 -4.348 -20.606 1.00 96.12 78 THR A CA 1
ATOM 643 C C . THR A 1 78 ? 10.743 -3.601 -20.796 1.00 96.12 78 THR A C 1
ATOM 645 O O . THR A 1 78 ? 11.667 -3.798 -20.009 1.00 96.12 78 THR A O 1
ATOM 648 N N . ASP A 1 79 ? 10.830 -2.679 -21.757 1.00 96.44 79 ASP A N 1
ATOM 649 C CA . ASP A 1 79 ? 12.000 -1.814 -21.942 1.00 96.44 79 ASP A CA 1
ATOM 650 C C . ASP A 1 79 ? 12.201 -0.871 -20.744 1.00 96.44 79 ASP A C 1
ATOM 652 O O . ASP A 1 79 ? 13.316 -0.750 -20.238 1.00 96.44 79 ASP A O 1
ATOM 656 N N . ILE A 1 80 ? 11.125 -0.278 -20.214 1.00 96.94 80 ILE A N 1
ATOM 657 C CA . ILE A 1 80 ? 11.172 0.517 -18.977 1.00 96.94 80 ILE A CA 1
ATOM 658 C C . ILE A 1 80 ? 11.632 -0.345 -17.800 1.00 96.94 80 ILE A C 1
ATOM 660 O O . ILE A 1 80 ? 12.510 0.051 -17.044 1.00 96.94 80 ILE A O 1
ATOM 664 N N . VAL A 1 81 ? 11.071 -1.539 -17.617 1.00 97.19 81 VAL A N 1
ATOM 665 C CA . VAL A 1 81 ? 11.379 -2.357 -16.437 1.00 97.19 81 VAL A CA 1
ATOM 666 C C . VAL A 1 81 ? 12.796 -2.922 -16.491 1.00 97.19 81 VAL A C 1
ATOM 668 O O . VAL A 1 81 ? 13.476 -2.903 -15.467 1.00 97.19 81 VAL A O 1
ATOM 671 N N . PHE A 1 82 ? 13.282 -3.361 -17.651 1.00 96.19 82 PHE A N 1
ATOM 672 C CA . PHE A 1 82 ? 14.539 -4.109 -17.741 1.00 96.19 82 PHE A CA 1
ATOM 673 C C . PHE A 1 82 ? 15.714 -3.336 -18.349 1.00 96.19 82 PHE A C 1
ATOM 675 O O . PHE A 1 82 ? 16.855 -3.761 -18.181 1.00 96.19 82 PHE A O 1
ATOM 682 N N . ARG A 1 83 ? 15.482 -2.220 -19.054 1.00 96.12 83 ARG A N 1
ATOM 683 C CA . ARG A 1 83 ? 16.517 -1.550 -19.868 1.00 96.12 83 ARG A CA 1
ATOM 684 C C . ARG A 1 83 ? 16.707 -0.061 -19.560 1.00 96.12 83 ARG A C 1
ATOM 686 O O . ARG A 1 83 ? 17.288 0.653 -20.377 1.00 96.12 83 ARG A O 1
ATOM 693 N N . SER A 1 84 ? 16.261 0.433 -18.403 1.00 97.19 84 SER A N 1
ATOM 694 C CA . SER A 1 84 ? 16.553 1.808 -17.959 1.00 97.19 84 SER A CA 1
ATOM 695 C C . SER A 1 84 ? 18.053 2.065 -17.769 1.00 97.19 84 SER A C 1
ATOM 697 O O . SER A 1 84 ? 18.771 1.222 -17.238 1.00 97.19 84 SER A O 1
ATOM 699 N N . THR A 1 85 ? 18.526 3.254 -18.156 1.00 96.88 85 THR A N 1
ATOM 700 C CA . THR A 1 85 ? 19.966 3.608 -18.153 1.00 96.88 85 THR A CA 1
ATOM 701 C C . THR A 1 85 ? 20.391 4.542 -17.019 1.00 96.88 85 THR A C 1
ATOM 703 O O . THR A 1 85 ? 21.592 4.725 -16.788 1.00 96.88 85 THR A O 1
ATOM 706 N N . PHE A 1 86 ? 19.416 5.119 -16.311 1.00 98.00 86 PHE A N 1
ATOM 707 C CA . PHE A 1 86 ? 19.590 6.053 -15.192 1.00 98.00 86 PHE A CA 1
ATOM 708 C C . PHE A 1 86 ? 20.552 7.216 -15.517 1.00 98.00 86 PHE A C 1
ATOM 710 O O . PHE A 1 86 ? 21.661 7.261 -14.981 1.00 98.00 86 PHE A O 1
ATOM 717 N N . PRO A 1 87 ? 20.183 8.150 -16.418 1.00 97.69 87 PRO A N 1
ATOM 718 C CA . PRO A 1 87 ? 21.067 9.252 -16.802 1.00 97.69 87 PRO A CA 1
ATOM 719 C C . PRO A 1 87 ? 21.384 10.183 -15.620 1.00 97.69 87 PRO A C 1
ATOM 721 O O . PRO A 1 87 ? 20.468 10.669 -14.960 1.00 97.69 87 PRO A O 1
ATOM 724 N N . GLU A 1 88 ? 22.664 10.508 -15.400 1.00 97.44 88 GLU A N 1
ATOM 725 C CA . GLU A 1 88 ? 23.130 11.372 -14.291 1.00 97.44 88 GLU A CA 1
ATOM 726 C C . GLU A 1 88 ? 22.407 12.722 -14.223 1.00 97.44 88 GLU A C 1
ATOM 728 O O . GLU A 1 88 ? 22.002 13.192 -13.157 1.00 97.44 88 GLU A O 1
ATOM 733 N N . ARG A 1 89 ? 22.180 13.335 -15.390 1.00 97.19 89 ARG A N 1
ATOM 734 C CA . ARG A 1 89 ? 21.429 14.590 -15.492 1.00 97.19 89 ARG A CA 1
ATOM 735 C C . ARG A 1 89 ? 20.014 14.450 -14.926 1.00 97.19 89 ARG A C 1
ATOM 737 O O . ARG A 1 89 ? 19.554 15.346 -14.225 1.00 97.19 89 ARG A O 1
ATOM 744 N N . GLU A 1 90 ? 19.329 13.350 -15.225 1.00 98.12 90 GLU A N 1
ATOM 745 C CA . GLU A 1 90 ? 17.965 13.113 -14.749 1.00 98.12 90 GLU A CA 1
ATOM 746 C C . GLU A 1 90 ? 17.950 12.763 -13.258 1.00 98.12 90 GLU A C 1
ATOM 748 O O . GLU A 1 90 ? 17.065 13.232 -12.551 1.00 98.12 90 GLU A O 1
ATOM 753 N N . ILE A 1 91 ? 18.966 12.057 -12.746 1.00 98.44 91 ILE A N 1
ATOM 754 C CA . ILE A 1 91 ? 19.127 11.805 -11.302 1.00 98.44 91 ILE A CA 1
ATOM 755 C C . ILE A 1 91 ? 19.182 13.128 -10.528 1.00 98.44 91 ILE A C 1
ATOM 757 O O . ILE A 1 91 ? 18.470 13.298 -9.537 1.00 98.44 91 ILE A O 1
ATOM 761 N N . ALA A 1 92 ? 19.992 14.090 -10.981 1.00 97.88 92 ALA A N 1
ATOM 762 C CA . ALA A 1 92 ? 20.109 15.393 -10.324 1.00 97.88 92 ALA A CA 1
ATOM 763 C C . ALA A 1 92 ? 18.771 16.161 -10.292 1.00 97.88 92 ALA A C 1
ATOM 765 O O . ALA A 1 92 ? 18.425 16.779 -9.280 1.00 97.88 92 ALA A O 1
ATOM 766 N N . LEU A 1 93 ? 17.993 16.090 -11.377 1.00 97.94 93 LEU A N 1
ATOM 767 C CA . LEU A 1 93 ? 16.676 16.725 -11.466 1.00 97.94 93 LEU A CA 1
ATOM 768 C C . LEU A 1 93 ? 15.648 16.021 -10.571 1.00 97.94 93 LEU A C 1
ATOM 770 O O . LEU A 1 93 ? 14.964 16.678 -9.784 1.00 97.94 93 LEU A O 1
ATOM 774 N N . GLU A 1 94 ? 15.571 14.692 -10.632 1.00 98.06 94 GLU A N 1
ATOM 775 C CA . GLU A 1 94 ? 14.589 13.911 -9.876 1.00 98.06 94 GLU A CA 1
ATOM 776 C C . GLU A 1 94 ? 14.837 13.955 -8.369 1.00 98.06 94 GLU A C 1
ATOM 778 O O . GLU A 1 94 ? 13.874 13.982 -7.605 1.00 98.06 94 GLU A O 1
ATOM 783 N N . LYS A 1 95 ? 16.091 14.086 -7.909 1.00 98.19 95 LYS A N 1
ATOM 784 C CA . LYS A 1 95 ? 16.376 14.357 -6.487 1.00 98.19 95 LYS A CA 1
ATOM 785 C C . LYS A 1 95 ? 15.619 15.586 -5.991 1.00 98.19 95 LYS A C 1
ATOM 787 O O . LYS A 1 95 ? 15.031 15.554 -4.912 1.00 98.19 95 LYS A O 1
ATOM 792 N N . THR A 1 96 ? 15.579 16.652 -6.790 1.00 97.88 96 THR A N 1
ATOM 793 C CA . THR A 1 96 ? 14.830 17.865 -6.436 1.00 97.88 96 THR A CA 1
ATOM 794 C C . THR A 1 96 ? 13.326 17.592 -6.385 1.00 97.88 96 THR A C 1
ATOM 796 O O . THR A 1 96 ? 12.662 18.029 -5.447 1.00 97.88 96 THR A O 1
ATOM 799 N N . VAL A 1 97 ? 12.783 16.837 -7.344 1.00 98.00 97 VAL A N 1
ATOM 800 C CA . VAL A 1 97 ? 11.353 16.484 -7.397 1.00 98.00 97 VAL A CA 1
ATOM 801 C C . VAL A 1 97 ? 10.932 15.672 -6.169 1.00 98.00 97 VAL A C 1
ATOM 803 O O . VAL A 1 97 ? 9.964 16.039 -5.496 1.00 98.00 97 VAL A O 1
ATOM 806 N N . VAL A 1 98 ? 11.686 14.625 -5.833 1.00 97.50 98 VAL A N 1
ATOM 807 C CA . VAL A 1 98 ? 11.383 13.732 -4.704 1.00 97.50 98 VAL A CA 1
ATOM 808 C C . VAL A 1 98 ? 11.572 14.445 -3.363 1.00 97.50 98 VAL A C 1
ATOM 810 O O . VAL A 1 98 ? 10.750 14.292 -2.461 1.00 97.50 98 VAL A O 1
ATOM 813 N N . VAL A 1 99 ? 12.574 15.320 -3.221 1.00 97.56 99 VAL A N 1
ATOM 814 C CA . VAL A 1 99 ? 12.708 16.171 -2.022 1.00 97.56 99 VAL A CA 1
ATOM 815 C C . VAL A 1 99 ? 11.484 17.073 -1.838 1.00 97.56 99 VAL A C 1
ATOM 817 O O . VAL A 1 99 ? 10.989 17.217 -0.718 1.00 97.56 99 VAL A O 1
ATOM 820 N N . GLN A 1 100 ? 10.945 17.651 -2.916 1.00 97.06 100 GLN A N 1
ATOM 821 C CA . GLN A 1 100 ? 9.709 18.436 -2.831 1.00 97.06 100 GLN A CA 1
ATOM 822 C C . GLN A 1 100 ? 8.502 17.574 -2.454 1.00 97.06 100 GLN A C 1
ATOM 824 O O . GLN A 1 100 ? 7.642 18.022 -1.700 1.00 97.06 100 GLN A O 1
ATOM 829 N N . GLU A 1 101 ? 8.433 16.332 -2.925 1.00 95.31 101 GLU A N 1
ATOM 830 C CA . GLU A 1 101 ? 7.395 15.394 -2.504 1.00 95.31 101 GLU A CA 1
ATOM 831 C C . GLU A 1 101 ? 7.477 15.062 -1.011 1.00 95.31 101 GLU A C 1
ATOM 833 O O . GLU A 1 101 ? 6.466 15.144 -0.311 1.00 95.31 101 GLU A O 1
ATOM 838 N N . ILE A 1 102 ? 8.681 14.796 -0.495 1.00 94.25 102 ILE A N 1
ATOM 839 C CA . ILE A 1 102 ? 8.914 14.569 0.935 1.00 94.25 102 ILE A CA 1
ATOM 840 C C . ILE A 1 102 ? 8.437 15.770 1.757 1.00 94.25 102 ILE A C 1
ATOM 842 O O . ILE A 1 102 ? 7.797 15.578 2.794 1.00 94.25 102 ILE A O 1
ATOM 846 N N . ARG A 1 103 ? 8.718 16.998 1.301 1.00 94.75 103 ARG A N 1
ATOM 847 C CA . ARG A 1 103 ? 8.267 18.238 1.955 1.00 94.75 103 ARG A CA 1
ATOM 848 C C . ARG A 1 103 ? 6.750 18.377 1.921 1.00 94.75 103 ARG A C 1
ATOM 850 O O . ARG A 1 103 ? 6.144 18.516 2.978 1.00 94.75 103 ARG A O 1
ATOM 857 N N . ARG A 1 104 ? 6.117 18.193 0.757 1.00 93.12 104 ARG A N 1
ATOM 858 C CA . ARG A 1 104 ? 4.647 18.202 0.632 1.00 93.12 104 ARG A CA 1
ATOM 859 C C . ARG A 1 104 ? 3.980 17.177 1.554 1.00 93.12 104 ARG A C 1
ATOM 861 O O . ARG A 1 104 ? 2.969 17.485 2.180 1.00 93.12 104 ARG A O 1
ATOM 868 N N . ALA A 1 105 ? 4.551 15.978 1.668 1.00 90.12 105 ALA A N 1
ATOM 869 C CA . ALA A 1 105 ? 4.056 14.940 2.570 1.00 90.12 105 ALA A CA 1
ATOM 870 C C . ALA A 1 105 ? 4.249 15.300 4.056 1.00 90.12 105 ALA A C 1
ATOM 872 O O . ALA A 1 105 ? 3.466 14.867 4.896 1.00 90.12 105 ALA A O 1
ATOM 873 N N . LYS A 1 106 ? 5.279 16.084 4.407 1.00 89.38 106 LYS A N 1
ATOM 874 C CA . LYS A 1 106 ? 5.451 16.628 5.766 1.00 89.38 106 LYS A CA 1
ATOM 875 C C . LYS A 1 106 ? 4.470 17.763 6.053 1.00 89.38 106 LYS A C 1
ATOM 877 O O . LYS A 1 106 ? 4.061 17.906 7.204 1.00 89.38 106 LYS A O 1
ATOM 882 N N . ASP A 1 107 ? 4.108 18.564 5.055 1.00 90.69 107 ASP A N 1
ATOM 883 C CA . ASP A 1 107 ? 3.223 19.725 5.208 1.00 90.69 107 ASP A CA 1
ATOM 884 C C . ASP A 1 107 ? 1.756 19.339 5.391 1.00 90.69 107 ASP A C 1
ATOM 886 O O . ASP A 1 107 ? 1.033 20.027 6.108 1.00 90.69 107 ASP A O 1
ATOM 890 N N . LYS A 1 108 ? 1.329 18.206 4.822 1.00 90.25 108 LYS A N 1
ATOM 891 C CA . LYS A 1 108 ? 0.009 17.615 5.068 1.00 90.25 108 LYS A CA 1
ATOM 892 C C . LYS A 1 108 ? -0.030 16.964 6.457 1.00 90.25 108 LYS A C 1
ATOM 894 O O . LYS A 1 108 ? 0.601 15.921 6.648 1.00 90.25 108 LYS A O 1
ATOM 899 N N . PRO A 1 109 ? -0.775 17.509 7.439 1.00 89.44 109 PRO A N 1
ATOM 900 C CA . PRO A 1 109 ? -0.684 17.014 8.812 1.00 89.44 109 PRO A CA 1
ATOM 901 C C . PRO A 1 109 ? -1.178 15.567 8.970 1.00 89.44 109 PRO A C 1
ATOM 903 O O . PRO A 1 109 ? -0.597 14.821 9.755 1.00 89.44 109 PRO A O 1
ATOM 906 N N . SER A 1 110 ? -2.176 15.147 8.176 1.00 90.06 110 SER A N 1
ATOM 907 C CA . SER A 1 110 ? -2.675 13.762 8.158 1.00 90.06 110 SER A CA 1
ATOM 908 C C . SER A 1 110 ? -1.597 12.766 7.731 1.00 90.06 110 SER A C 1
ATOM 910 O O . SER A 1 110 ? -1.373 11.764 8.407 1.00 90.06 110 SER A O 1
ATOM 912 N N . ASP A 1 111 ? -0.896 13.064 6.638 1.00 90.62 111 ASP A N 1
ATOM 913 C CA . ASP A 1 111 ? 0.128 12.186 6.069 1.00 90.62 111 ASP A CA 1
ATOM 914 C C . ASP A 1 111 ? 1.333 12.124 7.008 1.00 90.62 111 ASP A C 1
ATOM 916 O O . ASP A 1 111 ? 1.872 11.052 7.285 1.00 90.62 111 ASP A O 1
ATOM 920 N N . TYR A 1 112 ? 1.713 13.275 7.565 1.00 92.25 112 TYR A N 1
ATOM 921 C CA . TYR A 1 112 ? 2.751 13.372 8.580 1.00 92.25 112 TYR A CA 1
ATOM 922 C C . TYR A 1 112 ? 2.421 12.541 9.831 1.00 92.25 112 TYR A C 1
ATOM 924 O O . TYR A 1 112 ? 3.259 11.758 10.278 1.00 92.25 112 TYR A O 1
ATOM 932 N N . GLY A 1 113 ? 1.201 12.655 10.368 1.00 94.19 113 GLY A N 1
ATOM 933 C CA . GLY A 1 113 ? 0.769 11.895 11.542 1.00 94.19 113 GLY A CA 1
ATOM 934 C C . GLY A 1 113 ? 0.717 10.389 11.306 1.00 94.19 113 GLY A C 1
ATOM 935 O O . GLY A 1 113 ? 1.234 9.631 12.126 1.00 94.19 113 GLY A O 1
ATOM 936 N N . ASN A 1 114 ? 0.212 9.950 10.151 1.00 93.62 114 ASN A N 1
ATOM 937 C CA . ASN A 1 114 ? 0.213 8.533 9.791 1.00 93.62 114 ASN A CA 1
ATOM 938 C C . ASN A 1 114 ? 1.642 7.981 9.629 1.00 93.62 114 ASN A C 1
ATOM 940 O O . ASN A 1 114 ? 1.942 6.884 10.094 1.00 93.62 114 ASN A O 1
ATOM 944 N N . ARG A 1 115 ? 2.565 8.751 9.035 1.00 92.88 115 ARG A N 1
ATOM 945 C CA . ARG A 1 115 ? 3.983 8.359 8.933 1.00 92.88 115 ARG A CA 1
ATOM 946 C C . ARG A 1 115 ? 4.644 8.237 10.303 1.00 92.88 115 ARG A C 1
ATOM 948 O O . ARG A 1 115 ? 5.409 7.299 10.513 1.00 92.88 115 ARG A O 1
ATOM 955 N N . LEU A 1 116 ? 4.353 9.149 11.233 1.00 94.31 116 LEU A N 1
ATOM 956 C CA . LEU A 1 116 ? 4.832 9.041 12.613 1.00 94.31 116 LEU A CA 1
ATOM 957 C C . LEU A 1 116 ? 4.272 7.796 13.303 1.00 94.31 116 LEU A C 1
ATOM 959 O O . LEU A 1 116 ? 5.034 7.055 13.921 1.00 94.31 116 LEU A O 1
ATOM 963 N N . LEU A 1 117 ? 2.972 7.530 13.152 1.00 96.00 117 LEU A N 1
ATOM 964 C CA . LEU A 1 117 ? 2.343 6.330 13.695 1.00 96.00 117 LEU A CA 1
ATOM 965 C C . LEU A 1 117 ? 3.045 5.065 13.179 1.00 96.00 117 LEU A C 1
ATOM 967 O O . LEU A 1 117 ? 3.529 4.268 13.980 1.00 96.00 117 LEU A O 1
ATOM 971 N N . LEU A 1 118 ? 3.177 4.915 11.856 1.00 94.19 118 LEU A N 1
ATOM 972 C CA . LEU A 1 118 ? 3.848 3.763 11.242 1.00 94.19 118 LEU A CA 1
ATOM 973 C C . LEU A 1 118 ? 5.320 3.654 11.654 1.00 94.19 118 LEU A C 1
ATOM 975 O O . LEU A 1 118 ? 5.813 2.549 11.856 1.00 94.19 118 LEU A O 1
ATOM 979 N N . ARG A 1 119 ? 6.021 4.782 11.831 1.00 93.62 119 ARG A N 1
ATOM 980 C CA . ARG A 1 119 ? 7.403 4.812 12.332 1.00 93.62 119 ARG A CA 1
ATOM 981 C C . ARG A 1 119 ? 7.526 4.196 13.716 1.00 93.62 119 ARG A C 1
ATOM 983 O O . ARG A 1 119 ? 8.475 3.460 13.963 1.00 93.62 119 ARG A O 1
ATOM 990 N N . HIS A 1 120 ? 6.584 4.484 14.603 1.00 93.75 120 HIS A N 1
ATOM 991 C CA . HIS A 1 120 ? 6.590 3.911 15.942 1.00 93.75 120 HIS A CA 1
ATOM 992 C C . HIS A 1 120 ? 6.096 2.461 15.967 1.00 93.75 120 HIS A C 1
ATOM 994 O O . HIS A 1 120 ? 6.678 1.661 16.697 1.00 93.75 120 HIS A O 1
ATOM 1000 N N . LEU A 1 121 ? 5.090 2.110 15.157 1.00 93.88 121 LEU A N 1
ATOM 1001 C CA . LEU A 1 121 ? 4.617 0.727 15.022 1.00 93.88 121 LEU A CA 1
ATOM 1002 C C . LEU A 1 121 ? 5.705 -0.196 14.456 1.00 93.88 121 LEU A C 1
ATOM 1004 O O . LEU A 1 121 ? 5.874 -1.310 14.930 1.00 93.88 12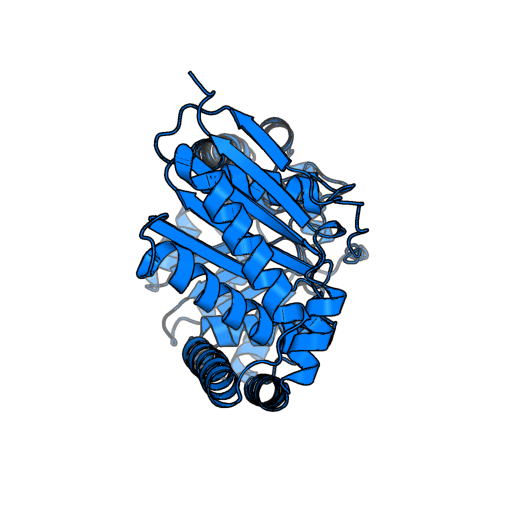1 LEU A O 1
ATOM 1008 N N . ARG A 1 122 ? 6.505 0.280 13.495 1.00 92.25 122 ARG A N 1
ATOM 1009 C CA . ARG A 1 122 ? 7.611 -0.492 12.906 1.00 92.25 122 ARG A CA 1
ATOM 1010 C C . ARG A 1 122 ? 8.865 -0.557 13.788 1.00 92.25 122 ARG A C 1
ATOM 1012 O O . ARG A 1 122 ? 9.833 -1.213 13.414 1.00 92.25 122 ARG A O 1
ATOM 1019 N N . GLY A 1 123 ? 8.851 0.067 14.969 1.00 87.25 123 GLY A N 1
ATOM 1020 C CA . GLY A 1 123 ? 9.801 -0.179 16.056 1.00 87.25 123 GLY A CA 1
ATOM 1021 C C . GLY A 1 123 ? 11.272 -0.098 15.646 1.00 87.25 123 GLY A C 1
ATOM 1022 O O . GLY A 1 123 ? 11.803 0.996 15.488 1.00 87.25 123 GLY A O 1
ATOM 1023 N N . MET A 1 124 ? 11.921 -1.262 15.520 1.00 83.81 124 MET A N 1
ATOM 1024 C CA . MET A 1 124 ? 13.340 -1.406 15.154 1.00 83.81 124 MET A CA 1
ATOM 1025 C C . MET A 1 124 ? 13.642 -1.111 13.680 1.00 83.81 124 MET A C 1
ATOM 1027 O O . MET A 1 124 ? 14.808 -0.981 13.326 1.00 83.81 124 MET A O 1
ATOM 1031 N N . HIS A 1 125 ? 12.607 -0.969 12.849 1.00 85.62 125 HIS A N 1
ATOM 1032 C CA . HIS A 1 125 ? 12.712 -0.597 11.440 1.00 85.62 125 HIS A CA 1
ATOM 1033 C C . HIS A 1 125 ? 11.950 0.700 11.118 1.00 85.62 125 HIS A C 1
ATOM 1035 O O . HIS A 1 125 ? 11.087 0.725 10.231 1.00 85.62 125 HIS A O 1
ATOM 1041 N N . PRO A 1 126 ? 12.217 1.804 11.837 1.00 86.19 126 PRO A N 1
ATOM 1042 C CA . PRO A 1 126 ? 11.452 3.043 11.713 1.00 86.19 126 PRO A CA 1
ATOM 1043 C C . PRO A 1 126 ? 11.621 3.726 10.341 1.00 86.19 126 PRO A C 1
ATOM 1045 O O . PRO A 1 126 ? 10.799 4.557 9.953 1.00 86.19 126 PRO A O 1
ATOM 1048 N N . GLU A 1 127 ? 12.676 3.398 9.597 1.00 85.12 127 GLU A N 1
ATOM 1049 C CA . GLU A 1 127 ? 12.881 3.726 8.180 1.00 85.12 127 GLU A CA 1
ATOM 1050 C C . GLU A 1 127 ? 11.751 3.240 7.262 1.00 85.12 127 GLU A C 1
ATOM 1052 O O . GLU A 1 127 ? 11.343 3.959 6.352 1.00 85.12 127 GLU A O 1
ATOM 1057 N N . ARG A 1 128 ? 11.188 2.053 7.531 1.00 86.62 128 ARG A N 1
ATOM 1058 C CA . ARG A 1 128 ? 10.243 1.369 6.647 1.00 86.62 128 ARG A CA 1
ATOM 1059 C C . ARG A 1 128 ? 8.900 2.080 6.654 1.00 86.62 128 ARG A C 1
ATOM 1061 O O . ARG A 1 128 ? 8.068 1.812 5.801 1.00 86.62 128 ARG A O 1
ATOM 1068 N N . ALA A 1 129 ? 8.668 3.006 7.592 1.00 85.69 129 ALA A N 1
ATOM 1069 C CA . ALA A 1 129 ? 7.469 3.838 7.734 1.00 85.69 129 ALA A CA 1
ATOM 1070 C C . ALA A 1 129 ? 7.084 4.626 6.474 1.00 85.69 129 ALA A C 1
ATOM 1072 O O . ALA A 1 129 ? 5.931 5.029 6.329 1.00 85.69 129 ALA A O 1
ATOM 1073 N N . SER A 1 130 ? 8.043 4.884 5.585 1.00 89.88 130 SER A N 1
ATOM 1074 C CA . SER A 1 130 ? 7.828 5.659 4.372 1.00 89.88 130 SER A CA 1
ATOM 1075 C C . SER A 1 130 ? 8.700 5.125 3.248 1.00 89.88 130 SER A C 1
ATOM 1077 O O . SER A 1 130 ? 9.916 5.076 3.375 1.00 89.88 130 SER A O 1
ATOM 1079 N N . ASN A 1 131 ? 8.072 4.818 2.120 1.00 92.38 131 ASN A N 1
ATOM 1080 C CA . ASN A 1 131 ? 8.751 4.508 0.864 1.00 92.38 131 ASN A CA 1
ATOM 1081 C C . ASN A 1 131 ? 9.506 5.710 0.265 1.00 92.38 131 ASN A C 1
ATOM 1083 O O . ASN A 1 131 ? 10.368 5.513 -0.576 1.00 92.38 131 ASN A O 1
ATOM 1087 N N . LEU A 1 132 ? 9.218 6.943 0.701 1.00 94.00 132 LEU A N 1
ATOM 1088 C CA . LEU A 1 132 ? 9.877 8.157 0.204 1.00 94.00 132 LEU A CA 1
ATOM 1089 C C . LEU A 1 132 ? 11.317 8.333 0.715 1.00 94.00 132 LEU A C 1
ATOM 1091 O O . LEU A 1 132 ? 12.054 9.155 0.178 1.00 94.00 132 LEU A O 1
ATOM 1095 N N . GLY A 1 133 ? 11.703 7.644 1.795 1.00 92.69 133 GLY A N 1
ATOM 1096 C CA . GLY A 1 133 ? 12.952 7.920 2.507 1.00 92.69 133 GLY A CA 1
ATOM 1097 C C . GLY A 1 133 ? 12.961 9.277 3.230 1.00 92.69 133 GLY A C 1
ATOM 1098 O O . GLY A 1 133 ? 11.920 9.819 3.631 1.00 92.69 133 GLY A O 1
ATOM 1099 N N . SER A 1 134 ? 14.159 9.826 3.437 1.00 93.00 134 SER A N 1
ATOM 1100 C CA . SER A 1 134 ? 14.398 11.155 4.004 1.00 93.00 134 SER A CA 1
ATOM 1101 C C . SER A 1 134 ? 15.072 12.073 2.983 1.00 93.00 134 SER A C 1
ATOM 1103 O O . SER A 1 134 ? 15.647 11.625 1.996 1.00 93.00 134 SER A O 1
ATOM 1105 N N . GLU A 1 135 ? 15.045 13.387 3.231 1.00 95.50 135 GLU A N 1
ATOM 1106 C CA . GLU A 1 135 ? 15.758 14.339 2.363 1.00 95.50 135 GLU A CA 1
ATOM 1107 C C . GLU A 1 135 ? 17.258 14.011 2.294 1.00 95.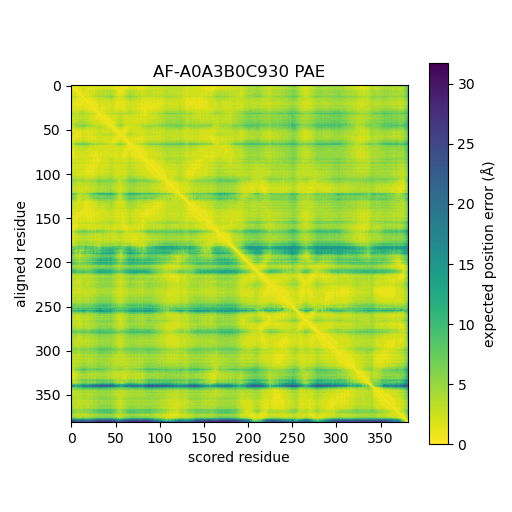50 135 GLU A C 1
ATOM 1109 O O . GLU A 1 135 ? 17.851 14.094 1.222 1.00 95.50 135 GLU A O 1
ATOM 1114 N N . SER A 1 136 ? 17.864 13.576 3.406 1.00 95.44 136 SER A N 1
ATOM 1115 C CA . SER A 1 136 ? 19.282 13.213 3.447 1.00 95.44 136 SER A CA 1
ATOM 1116 C C . SER A 1 136 ? 19.571 11.900 2.720 1.00 95.44 136 SER A C 1
ATOM 1118 O O . SER A 1 136 ? 20.555 11.829 1.991 1.00 95.44 136 SER A O 1
ATOM 1120 N N . SER A 1 137 ? 18.719 10.878 2.861 1.00 95.81 137 SER A N 1
ATOM 1121 C CA . SER A 1 137 ? 18.932 9.600 2.177 1.00 95.81 137 SER A CA 1
ATOM 1122 C C . SER A 1 137 ? 18.735 9.730 0.668 1.00 95.81 137 SER A C 1
ATOM 1124 O O . SER A 1 137 ? 19.566 9.252 -0.096 1.00 95.81 137 SER A O 1
ATOM 1126 N N . VAL A 1 138 ? 17.701 10.451 0.219 1.00 97.19 138 VAL A N 1
ATOM 1127 C CA . VAL A 1 138 ? 17.441 10.658 -1.215 1.00 97.19 138 VAL A CA 1
ATOM 1128 C C . VAL A 1 138 ? 18.544 11.482 -1.875 1.00 97.19 138 VAL A C 1
ATOM 1130 O O . VAL A 1 138 ? 18.978 11.178 -2.987 1.00 97.19 138 VAL A O 1
ATOM 1133 N N . THR A 1 139 ? 19.052 12.508 -1.191 1.00 97.06 139 THR A N 1
ATOM 1134 C CA . THR A 1 139 ? 20.158 13.315 -1.724 1.00 97.06 139 THR A CA 1
ATOM 1135 C C . THR A 1 139 ? 21.468 12.529 -1.813 1.00 97.06 139 THR A C 1
ATOM 1137 O O . THR A 1 139 ? 22.248 12.797 -2.731 1.00 97.06 139 THR A O 1
ATOM 1140 N N . SER A 1 140 ? 21.679 11.519 -0.957 1.00 97.56 140 SER A N 1
ATOM 1141 C CA . SER A 1 140 ? 22.860 10.647 -1.006 1.00 97.56 140 SER A CA 1
ATOM 1142 C C . SER A 1 140 ? 22.794 9.515 -2.035 1.00 97.56 140 SER A C 1
ATOM 1144 O O . SER A 1 140 ? 23.838 8.936 -2.310 1.00 97.56 140 SER A O 1
ATOM 1146 N N . ILE A 1 141 ? 21.626 9.192 -2.614 1.00 98.44 141 ILE A N 1
ATOM 1147 C CA . ILE A 1 141 ? 21.504 8.111 -3.616 1.00 98.44 141 ILE A CA 1
ATOM 1148 C C . ILE A 1 141 ? 22.436 8.379 -4.803 1.00 98.44 141 ILE A C 1
ATOM 1150 O O . ILE A 1 141 ? 22.363 9.442 -5.428 1.00 98.44 141 ILE A O 1
ATOM 1154 N N . THR A 1 142 ? 23.287 7.414 -5.134 1.00 98.25 142 THR A N 1
ATOM 1155 C CA . THR A 1 142 ? 24.166 7.459 -6.311 1.00 98.25 142 THR A CA 1
ATOM 1156 C C . THR A 1 142 ? 23.575 6.672 -7.480 1.00 98.25 142 THR A C 1
ATOM 1158 O O . THR A 1 142 ? 22.632 5.890 -7.320 1.00 98.25 142 THR A O 1
ATOM 1161 N N . ARG A 1 143 ? 24.121 6.864 -8.684 1.00 98.25 143 ARG A N 1
ATOM 1162 C CA . ARG A 1 143 ? 23.739 6.053 -9.845 1.00 98.25 143 ARG A CA 1
ATOM 1163 C C . ARG A 1 143 ? 24.127 4.589 -9.648 1.00 98.25 143 ARG A C 1
ATOM 1165 O O . ARG A 1 143 ? 23.380 3.697 -10.043 1.00 98.25 143 ARG A O 1
ATOM 1172 N N . GLU A 1 144 ? 25.261 4.343 -9.008 1.00 98.44 144 GLU A N 1
ATOM 1173 C CA . GLU A 1 144 ? 25.752 3.015 -8.657 1.00 98.44 144 GLU A CA 1
ATOM 1174 C C . GLU A 1 144 ? 24.775 2.291 -7.727 1.00 98.44 144 GLU A C 1
ATOM 1176 O O . GLU A 1 144 ? 24.505 1.108 -7.938 1.00 98.44 144 GLU A O 1
ATOM 1181 N N . ASP A 1 145 ? 24.186 2.993 -6.753 1.00 98.31 145 ASP A N 1
ATOM 1182 C CA . ASP A 1 145 ? 23.147 2.422 -5.890 1.00 98.31 145 ASP A CA 1
ATOM 1183 C C . ASP A 1 145 ? 21.924 1.983 -6.703 1.00 98.31 145 ASP A C 1
ATOM 1185 O O . ASP A 1 145 ? 21.428 0.872 -6.507 1.00 98.31 145 ASP A O 1
ATOM 1189 N N . LEU A 1 146 ? 21.463 2.813 -7.651 1.00 98.38 146 LEU A N 1
ATOM 1190 C CA . LEU A 1 146 ? 20.329 2.474 -8.521 1.00 98.38 146 LEU A CA 1
ATOM 1191 C C . LEU A 1 146 ? 20.622 1.255 -9.387 1.00 98.38 146 LEU A C 1
ATOM 1193 O O . LEU A 1 146 ? 19.773 0.377 -9.512 1.00 98.38 146 LEU A O 1
ATOM 1197 N N . ILE A 1 147 ? 21.821 1.181 -9.968 1.00 97.00 147 ILE A N 1
ATOM 1198 C CA . ILE A 1 147 ? 22.243 0.036 -10.780 1.00 97.00 147 ILE A CA 1
ATOM 1199 C C . ILE A 1 147 ? 22.302 -1.226 -9.926 1.00 97.00 147 ILE A C 1
ATOM 1201 O O . ILE A 1 147 ? 21.804 -2.263 -10.360 1.00 97.00 147 ILE A O 1
ATOM 1205 N N . ARG A 1 148 ? 22.871 -1.149 -8.718 1.00 96.25 148 ARG A N 1
ATOM 1206 C CA . ARG A 1 148 ? 22.951 -2.286 -7.794 1.00 96.25 148 ARG A CA 1
ATOM 1207 C C . ARG A 1 148 ? 21.565 -2.781 -7.394 1.00 96.25 148 ARG A C 1
ATOM 1209 O O . ARG A 1 148 ? 21.275 -3.953 -7.605 1.00 96.25 148 ARG A O 1
ATOM 1216 N N . PHE A 1 149 ? 20.691 -1.888 -6.923 1.00 96.81 149 PHE A N 1
ATOM 1217 C CA . PHE A 1 149 ? 19.323 -2.247 -6.542 1.00 96.81 149 PHE A CA 1
ATOM 1218 C C . PHE A 1 149 ? 18.536 -2.806 -7.735 1.00 96.81 149 PHE A C 1
ATOM 1220 O O . PHE A 1 149 ? 17.837 -3.808 -7.617 1.00 96.81 149 PHE A O 1
ATOM 1227 N N . ASN A 1 150 ? 18.682 -2.198 -8.915 1.00 96.00 150 ASN A N 1
ATOM 1228 C CA . ASN A 1 150 ? 18.064 -2.690 -10.140 1.00 96.00 150 ASN A CA 1
ATOM 1229 C C . ASN A 1 150 ? 18.551 -4.097 -10.510 1.00 96.00 150 ASN A C 1
ATOM 1231 O O . ASN A 1 150 ? 17.741 -4.961 -10.815 1.00 96.00 150 ASN A O 1
ATOM 1235 N N . THR A 1 151 ? 19.862 -4.326 -10.486 1.00 94.19 151 THR A N 1
ATOM 1236 C CA . THR A 1 151 ? 20.454 -5.623 -10.847 1.00 94.19 151 THR A CA 1
ATOM 1237 C C . THR A 1 151 ? 20.032 -6.712 -9.865 1.00 94.19 151 THR A C 1
ATOM 1239 O O . THR A 1 151 ? 19.712 -7.817 -10.284 1.00 94.19 151 THR A O 1
ATOM 1242 N N . GLU A 1 152 ? 19.979 -6.391 -8.572 1.00 94.44 152 GLU A N 1
ATOM 1243 C CA . GLU A 1 152 ? 19.554 -7.327 -7.532 1.00 94.44 152 GLU A CA 1
ATOM 1244 C C . GLU A 1 152 ? 18.069 -7.692 -7.663 1.00 94.44 152 GLU A C 1
ATOM 1246 O O . GLU A 1 152 ? 17.740 -8.873 -7.651 1.00 94.44 152 GLU A O 1
ATOM 1251 N N . TYR A 1 153 ? 17.172 -6.715 -7.839 1.00 95.12 153 TYR A N 1
ATOM 1252 C CA . TYR A 1 153 ? 15.728 -6.941 -7.689 1.00 95.12 153 TYR A CA 1
ATOM 1253 C C . TYR A 1 153 ? 14.913 -6.995 -8.991 1.00 95.12 153 TYR A C 1
ATOM 1255 O O . TYR A 1 153 ? 13.822 -7.564 -8.987 1.00 95.12 153 TYR A O 1
ATOM 1263 N N . TYR A 1 154 ? 15.385 -6.412 -10.097 1.00 95.38 154 TYR A N 1
ATOM 1264 C CA . TYR A 1 154 ? 14.628 -6.280 -11.359 1.00 95.38 154 TYR A CA 1
ATOM 1265 C C . TYR A 1 154 ? 15.052 -7.341 -12.377 1.00 95.38 154 TYR A C 1
ATOM 1267 O O . TYR A 1 154 ? 15.272 -7.062 -13.556 1.00 95.38 154 TYR A O 1
ATOM 1275 N N . GLN A 1 155 ? 15.178 -8.573 -11.898 1.00 93.12 155 GLN A N 1
ATOM 1276 C CA . GLN A 1 155 ? 15.511 -9.738 -12.710 1.00 93.12 155 GLN A CA 1
ATOM 1277 C C . GLN A 1 155 ? 14.232 -10.393 -13.243 1.00 93.12 155 GLN A C 1
ATOM 1279 O O . GLN A 1 155 ? 13.214 -10.338 -12.549 1.00 93.12 155 GLN A O 1
ATOM 1284 N N . PRO A 1 156 ? 14.250 -11.041 -14.423 1.00 93.25 156 PRO A N 1
ATOM 1285 C CA . PRO A 1 156 ? 13.070 -11.721 -14.960 1.00 93.25 156 PRO A CA 1
ATOM 1286 C C . PRO A 1 156 ? 12.412 -12.695 -13.968 1.00 93.25 156 PRO A C 1
ATOM 1288 O O . PRO A 1 156 ? 11.194 -12.676 -13.828 1.00 93.25 156 PRO A O 1
ATOM 1291 N N . SER A 1 157 ? 13.203 -13.452 -13.199 1.00 91.69 157 SER A N 1
ATOM 1292 C CA . SER A 1 157 ? 12.724 -14.379 -12.160 1.00 91.69 157 SER A CA 1
ATOM 1293 C C . SER A 1 157 ? 12.041 -13.711 -10.958 1.00 91.69 157 SER A C 1
ATOM 1295 O O . SER A 1 157 ? 11.318 -14.377 -10.217 1.00 91.69 157 SER A O 1
ATOM 1297 N N . ASN A 1 158 ? 12.226 -12.401 -10.762 1.00 93.44 158 ASN A N 1
ATOM 1298 C CA . ASN A 1 158 ? 11.637 -11.626 -9.664 1.00 93.44 158 ASN A CA 1
ATOM 1299 C C . ASN A 1 158 ? 10.526 -10.659 -10.131 1.00 93.44 158 ASN A C 1
ATOM 1301 O O . ASN A 1 158 ? 10.069 -9.803 -9.361 1.00 93.44 158 ASN A O 1
ATOM 1305 N N . VAL A 1 159 ? 10.096 -10.772 -11.395 1.00 94.81 159 VAL A N 1
ATOM 1306 C CA . VAL A 1 159 ? 9.068 -9.925 -12.012 1.00 94.81 159 VAL A CA 1
ATOM 1307 C C . VAL A 1 159 ? 7.929 -10.774 -12.563 1.00 94.81 159 VAL A C 1
ATOM 1309 O O . VAL A 1 159 ? 8.137 -11.709 -13.326 1.00 94.81 159 VAL A O 1
ATOM 1312 N N . VAL A 1 160 ? 6.695 -10.388 -12.243 1.00 94.88 160 VAL A N 1
ATOM 1313 C CA . VAL A 1 160 ? 5.482 -10.993 -12.804 1.00 94.88 160 VAL A CA 1
ATOM 1314 C C . VAL A 1 160 ? 4.808 -9.993 -13.737 1.00 94.88 160 VAL A C 1
ATOM 1316 O O . VAL A 1 160 ? 4.380 -8.919 -13.306 1.00 94.88 160 VAL A O 1
ATOM 1319 N N . LEU A 1 161 ? 4.677 -10.344 -15.018 1.00 95.75 161 LEU A N 1
ATOM 1320 C CA . LEU A 1 161 ? 3.850 -9.599 -15.965 1.00 95.75 161 LEU A CA 1
ATOM 1321 C C . LEU A 1 161 ? 2.410 -10.109 -15.893 1.00 95.75 161 LEU A C 1
ATOM 1323 O O . LEU A 1 161 ? 2.128 -11.260 -16.216 1.00 95.75 161 LEU A O 1
ATOM 1327 N N . VAL A 1 162 ? 1.486 -9.226 -15.529 1.00 95.50 162 VAL A N 1
ATOM 1328 C CA . VAL A 1 162 ? 0.054 -9.517 -15.524 1.00 95.50 162 VAL A CA 1
ATOM 1329 C C . VAL A 1 162 ? -0.645 -8.662 -16.570 1.00 95.50 162 VAL A C 1
ATOM 1331 O O . VAL A 1 162 ? -0.572 -7.426 -16.556 1.00 95.50 162 VAL A O 1
ATOM 1334 N N . VAL A 1 163 ? -1.379 -9.319 -17.464 1.00 94.62 163 VAL A N 1
ATOM 1335 C CA . VAL A 1 163 ? -2.193 -8.674 -18.496 1.00 94.62 163 VAL A CA 1
ATOM 1336 C C . VAL A 1 163 ? -3.648 -9.063 -18.276 1.00 94.62 163 VAL A C 1
ATOM 1338 O O . VAL A 1 163 ? -3.990 -10.239 -18.269 1.00 94.62 163 VAL A O 1
ATOM 1341 N N . THR A 1 164 ? -4.499 -8.061 -18.077 1.00 92.50 164 THR A N 1
ATOM 1342 C CA . THR A 1 164 ? -5.949 -8.210 -17.924 1.00 92.50 164 THR A CA 1
ATOM 1343 C C . THR A 1 164 ? -6.642 -7.440 -19.045 1.00 92.50 164 THR A C 1
ATOM 1345 O O . THR A 1 164 ? -6.195 -6.351 -19.411 1.00 92.50 164 THR A O 1
ATOM 1348 N N . GLY A 1 165 ? -7.701 -8.017 -19.619 1.00 90.50 165 GLY A N 1
ATOM 1349 C CA . GLY A 1 165 ? -8.431 -7.456 -20.759 1.00 90.50 165 GLY A CA 1
ATOM 1350 C C . GLY A 1 165 ? -8.595 -8.453 -21.909 1.00 90.50 165 GLY A C 1
ATOM 1351 O O . GLY A 1 165 ? -8.462 -9.661 -21.724 1.00 90.50 165 GLY A O 1
ATOM 1352 N N . HIS A 1 166 ? -8.892 -7.941 -23.104 1.00 90.62 166 HIS A N 1
ATOM 1353 C CA . HIS A 1 166 ? -9.087 -8.749 -24.309 1.00 90.62 166 HIS A CA 1
ATOM 1354 C C . HIS A 1 166 ? -7.735 -9.154 -24.919 1.00 90.62 166 HIS A C 1
ATOM 1356 O O . HIS A 1 166 ? -7.221 -8.485 -25.813 1.00 90.62 166 HIS A O 1
ATOM 1362 N N . ILE A 1 167 ? -7.139 -10.233 -24.406 1.00 92.12 167 ILE A N 1
ATOM 1363 C CA . ILE A 1 167 ? -5.849 -10.759 -24.866 1.00 92.12 167 ILE A CA 1
ATOM 1364 C C . ILE A 1 167 ? -5.873 -12.290 -24.916 1.00 92.12 167 ILE A C 1
ATOM 1366 O O . ILE A 1 167 ? -6.423 -12.943 -24.032 1.00 92.12 167 ILE A O 1
ATOM 1370 N N . ASP A 1 168 ? -5.258 -12.864 -25.947 1.00 94.56 168 ASP A N 1
ATOM 1371 C CA . ASP A 1 168 ? -5.017 -14.304 -26.033 1.00 94.56 168 ASP A CA 1
ATOM 1372 C C . ASP A 1 168 ? -3.682 -14.640 -25.358 1.00 94.56 168 ASP A C 1
ATOM 1374 O O . ASP A 1 168 ? -2.639 -14.082 -25.712 1.00 94.56 168 ASP A O 1
ATOM 1378 N N . HIS A 1 169 ? -3.721 -15.540 -24.375 1.00 94.81 169 HIS A N 1
ATOM 1379 C CA . HIS A 1 169 ? -2.548 -15.886 -23.576 1.00 94.81 169 HIS A CA 1
ATOM 1380 C C . HIS A 1 169 ? -1.419 -16.477 -24.429 1.00 94.81 169 HIS A C 1
ATOM 1382 O O . HIS A 1 169 ? -0.275 -16.045 -24.306 1.00 94.81 169 HIS A O 1
ATOM 1388 N N . SER A 1 170 ? -1.728 -17.407 -25.336 1.00 97.12 170 SER A N 1
ATOM 1389 C CA . SER A 1 170 ? -0.723 -18.046 -26.189 1.00 97.12 170 SER A CA 1
ATOM 1390 C C . SER A 1 170 ? -0.068 -17.044 -27.141 1.00 97.12 170 SER A C 1
ATOM 1392 O O . SER A 1 170 ? 1.146 -17.072 -27.320 1.00 97.12 170 SER A O 1
ATOM 1394 N N . LYS A 1 171 ? -0.833 -16.102 -27.709 1.00 96.25 171 LYS A N 1
ATOM 1395 C CA . LYS A 1 171 ? -0.276 -15.017 -28.536 1.00 96.25 171 LYS A CA 1
ATOM 1396 C C . LYS A 1 171 ? 0.634 -14.090 -27.736 1.00 96.25 171 LYS A C 1
ATOM 1398 O O . LYS A 1 171 ? 1.665 -13.676 -28.261 1.00 96.25 171 LYS A O 1
ATOM 1403 N N . LEU A 1 172 ? 0.257 -13.754 -26.502 1.00 96.19 172 LEU A N 1
ATOM 1404 C CA . LEU A 1 172 ? 1.077 -12.931 -25.616 1.00 96.19 172 LEU A CA 1
ATOM 1405 C C . LEU A 1 172 ? 2.395 -13.634 -25.273 1.00 96.19 172 LEU A C 1
ATOM 1407 O O . LEU A 1 172 ? 3.448 -13.024 -25.425 1.00 96.19 172 LEU A O 1
ATOM 1411 N N . VAL A 1 173 ? 2.343 -14.903 -24.863 1.00 96.44 173 VAL A N 1
ATOM 1412 C CA . VAL A 1 173 ? 3.537 -15.693 -24.520 1.00 96.44 173 VAL A CA 1
ATOM 1413 C C . VAL A 1 173 ? 4.468 -15.822 -25.723 1.00 96.44 173 VAL A C 1
ATOM 1415 O O . VAL A 1 173 ? 5.622 -15.425 -25.621 1.00 96.44 173 VAL A O 1
ATOM 1418 N N . ASN A 1 174 ? 3.955 -16.233 -26.888 1.00 97.44 174 ASN A N 1
ATOM 1419 C CA . ASN A 1 174 ? 4.763 -16.335 -28.109 1.00 97.44 174 ASN A CA 1
ATOM 1420 C C . ASN A 1 174 ? 5.413 -14.992 -28.491 1.00 97.44 174 ASN A C 1
ATOM 1422 O O . ASN A 1 174 ? 6.523 -14.955 -29.018 1.00 97.44 174 ASN A O 1
ATOM 1426 N N . TYR A 1 175 ? 4.722 -13.871 -28.252 1.00 97.06 175 TYR A N 1
ATOM 1427 C CA . TYR A 1 175 ? 5.293 -12.550 -28.497 1.00 97.06 175 TYR A CA 1
ATOM 1428 C C . TYR A 1 175 ? 6.397 -12.212 -27.500 1.00 97.06 175 TYR A C 1
ATOM 1430 O O . TYR A 1 175 ? 7.460 -11.763 -27.916 1.00 97.06 175 TYR A O 1
ATOM 1438 N N . LEU A 1 176 ? 6.181 -12.464 -26.208 1.00 95.81 176 LEU A N 1
ATOM 1439 C CA . LEU A 1 176 ? 7.195 -12.268 -25.173 1.00 95.81 176 LEU A CA 1
ATOM 1440 C C . LEU A 1 176 ? 8.442 -13.113 -25.450 1.00 95.81 176 LEU A C 1
ATOM 1442 O O . LEU A 1 176 ? 9.542 -12.586 -25.363 1.00 95.81 176 LEU A O 1
ATOM 1446 N N . GLU A 1 177 ? 8.290 -14.369 -25.870 1.00 95.12 177 GLU A N 1
ATOM 1447 C CA . GLU A 1 177 ? 9.409 -15.243 -26.255 1.00 95.12 177 GLU A CA 1
ATOM 1448 C C . GLU A 1 177 ? 10.213 -14.710 -27.451 1.00 95.12 177 GLU A C 1
ATOM 1450 O O . GLU A 1 177 ? 11.397 -15.012 -27.588 1.00 95.12 177 GLU A O 1
ATOM 1455 N N . SER A 1 178 ? 9.596 -13.890 -28.309 1.00 95.88 178 SER A N 1
ATOM 1456 C CA . SER A 1 178 ? 10.293 -13.209 -29.407 1.00 95.88 178 SER A CA 1
ATOM 1457 C C . SER A 1 178 ? 11.070 -11.960 -28.964 1.00 95.88 178 SER A C 1
ATOM 1459 O O . SER A 1 178 ? 11.915 -11.464 -29.713 1.00 95.88 178 SER A O 1
ATOM 1461 N N . LEU A 1 179 ? 10.801 -11.443 -27.759 1.00 93.88 179 LEU A N 1
ATOM 1462 C CA . LEU A 1 179 ? 11.507 -10.301 -27.185 1.00 93.88 179 LEU A CA 1
ATOM 1463 C C . LEU A 1 179 ? 12.782 -10.753 -26.465 1.00 93.88 179 LEU A C 1
ATOM 1465 O O . LEU A 1 179 ? 12.915 -11.876 -25.989 1.00 93.88 179 LEU A O 1
ATOM 1469 N N . SER A 1 180 ? 13.738 -9.834 -26.349 1.00 90.94 180 SER A N 1
ATOM 1470 C CA . SER A 1 180 ? 14.988 -10.085 -25.632 1.00 90.94 180 SER A CA 1
ATOM 1471 C C . SER A 1 180 ? 14.917 -9.533 -24.208 1.00 90.94 180 SER A C 1
ATOM 1473 O O . SER A 1 180 ? 14.777 -8.323 -24.000 1.00 90.94 180 SER A O 1
ATOM 1475 N N . PHE A 1 181 ? 15.097 -10.416 -23.231 1.00 91.62 181 PHE A N 1
ATOM 1476 C CA . PHE A 1 181 ? 15.210 -10.085 -21.811 1.00 91.62 181 PHE A CA 1
ATOM 1477 C C . PHE A 1 181 ? 16.671 -10.140 -21.345 1.00 91.62 181 PHE A C 1
ATOM 1479 O O . PHE A 1 181 ? 17.489 -10.806 -21.985 1.00 91.62 181 PHE A O 1
ATOM 1486 N N . PRO A 1 182 ? 17.037 -9.413 -20.272 1.00 89.25 182 PRO A N 1
ATOM 1487 C CA . PRO A 1 182 ? 18.352 -9.566 -19.662 1.00 89.25 182 PRO A CA 1
ATOM 1488 C C . PRO A 1 182 ? 18.525 -10.987 -19.114 1.00 89.25 182 PRO A C 1
ATOM 1490 O O . PRO A 1 182 ? 17.555 -11.615 -18.693 1.00 89.25 182 PRO A O 1
ATOM 1493 N N . ASN A 1 183 ? 19.768 -11.470 -19.090 1.00 87.44 183 ASN A N 1
ATOM 1494 C CA . ASN A 1 183 ? 20.093 -12.716 -18.401 1.00 87.44 183 ASN A CA 1
ATOM 1495 C C . ASN A 1 183 ? 19.810 -12.572 -16.902 1.00 87.44 183 ASN A C 1
ATOM 1497 O O . ASN A 1 183 ? 19.992 -11.491 -16.332 1.00 87.44 183 ASN A O 1
ATOM 1501 N N . GLU A 1 184 ? 19.401 -13.669 -16.272 1.00 85.88 184 GLU A N 1
ATOM 1502 C CA . GLU A 1 184 ? 19.311 -13.726 -14.816 1.00 85.88 184 GLU A CA 1
ATOM 1503 C C . GLU A 1 184 ? 20.695 -13.534 -14.198 1.00 85.88 184 GLU A C 1
ATOM 1505 O O . GLU A 1 184 ? 21.714 -13.940 -14.767 1.00 85.88 184 GLU A O 1
ATOM 1510 N N . SER A 1 185 ? 20.729 -12.873 -13.045 1.00 83.44 185 SER A N 1
ATOM 1511 C CA . SER A 1 185 ? 21.950 -12.773 -12.263 1.00 83.44 185 SER A CA 1
ATOM 1512 C C . SER A 1 185 ? 21.952 -13.875 -11.210 1.00 83.44 185 SER A C 1
ATOM 1514 O O . SER A 1 185 ? 20.899 -14.289 -10.731 1.00 83.44 185 SER A O 1
ATOM 1516 N N . ASP A 1 186 ? 23.133 -14.301 -10.773 1.00 86.06 186 ASP A N 1
ATOM 1517 C CA . ASP A 1 186 ? 23.241 -15.265 -9.671 1.00 86.06 186 ASP A CA 1
ATOM 1518 C C . ASP A 1 186 ? 22.830 -14.661 -8.308 1.00 86.06 186 ASP A C 1
ATOM 1520 O O . ASP A 1 186 ? 22.799 -15.357 -7.290 1.00 86.06 186 ASP A O 1
ATOM 1524 N N . ILE A 1 187 ? 22.523 -13.357 -8.260 1.00 85.25 187 ILE A N 1
ATOM 1525 C CA . ILE A 1 187 ? 22.112 -12.659 -7.044 1.00 85.25 187 ILE A CA 1
ATOM 1526 C C . ILE A 1 187 ? 20.681 -13.063 -6.705 1.00 85.25 187 ILE A C 1
ATOM 1528 O O . ILE A 1 187 ? 19.743 -12.747 -7.432 1.00 85.25 187 ILE A O 1
ATOM 1532 N N . GLN A 1 188 ? 20.509 -13.707 -5.556 1.00 84.25 188 GLN A N 1
ATOM 1533 C CA . GLN A 1 188 ? 19.190 -13.996 -5.008 1.00 84.25 188 GLN A CA 1
ATOM 1534 C C . GLN A 1 188 ? 18.666 -12.770 -4.246 1.00 84.25 188 GLN A C 1
ATOM 1536 O O . GLN A 1 188 ? 19.331 -12.336 -3.298 1.00 84.25 188 GLN A O 1
ATOM 1541 N N . PRO A 1 189 ? 17.497 -12.208 -4.619 1.00 84.06 189 PRO A N 1
ATOM 1542 C CA . PRO A 1 189 ? 16.877 -11.123 -3.869 1.00 84.06 189 PRO A CA 1
ATOM 1543 C C . PRO A 1 189 ? 16.675 -11.497 -2.399 1.00 84.06 189 PRO A C 1
ATOM 1545 O O . PRO A 1 189 ? 16.323 -12.634 -2.073 1.00 84.06 189 PRO A O 1
ATOM 1548 N N . SER A 1 190 ? 16.870 -10.531 -1.500 1.00 82.50 190 SER A N 1
ATOM 1549 C CA . SER A 1 190 ? 16.632 -10.762 -0.073 1.00 82.50 190 SER A CA 1
ATOM 1550 C C . SER A 1 190 ? 15.166 -11.122 0.213 1.00 82.50 190 SER A C 1
ATOM 1552 O O . SER A 1 190 ? 14.241 -10.621 -0.428 1.00 82.50 190 SER A O 1
ATOM 1554 N N . SER A 1 191 ? 14.939 -12.005 1.189 1.00 81.81 191 SER A N 1
ATOM 1555 C CA . SER A 1 191 ? 13.590 -12.401 1.603 1.00 81.81 191 SER A CA 1
ATOM 1556 C C . SER A 1 191 ? 12.904 -11.326 2.450 1.00 81.81 191 SER A C 1
ATOM 1558 O O . SER A 1 191 ? 13.552 -10.628 3.231 1.00 81.81 191 SER A O 1
ATOM 1560 N N . LEU A 1 192 ? 11.571 -11.275 2.399 1.00 86.38 192 LEU A N 1
ATOM 1561 C CA . LEU A 1 192 ? 10.758 -10.428 3.274 1.00 86.38 192 LEU A CA 1
ATOM 1562 C C . LEU A 1 192 ? 10.841 -10.887 4.741 1.00 86.38 192 LEU A C 1
ATOM 1564 O O . LEU A 1 192 ? 10.211 -11.862 5.140 1.00 86.38 192 LEU A O 1
ATOM 1568 N N . GLU A 1 193 ? 11.604 -10.162 5.560 1.00 87.50 193 GLU A N 1
ATOM 1569 C CA . GLU A 1 193 ? 11.649 -10.371 7.017 1.00 87.50 193 GLU A CA 1
ATOM 1570 C C . GLU A 1 193 ? 10.317 -9.960 7.679 1.00 87.50 193 GLU A C 1
ATOM 1572 O O . GLU A 1 193 ? 9.814 -8.866 7.412 1.00 87.50 193 GLU A O 1
ATOM 1577 N N . LYS A 1 194 ? 9.773 -10.790 8.585 1.00 89.88 194 LYS A N 1
ATOM 1578 C CA . LYS A 1 194 ? 8.623 -10.414 9.430 1.00 89.88 194 LYS A CA 1
ATOM 1579 C C . LYS A 1 194 ? 9.013 -9.298 10.402 1.00 89.88 194 LYS A C 1
ATOM 1581 O O . LYS A 1 194 ? 10.120 -9.290 10.943 1.00 89.88 194 LYS A O 1
ATOM 1586 N N . LEU A 1 195 ? 8.094 -8.372 10.652 1.00 90.12 195 LEU A N 1
ATOM 1587 C CA . LEU A 1 195 ? 8.282 -7.324 11.644 1.00 90.12 195 LEU A CA 1
ATOM 1588 C C . LEU A 1 195 ? 8.321 -7.924 13.052 1.00 90.12 195 LEU A C 1
ATOM 1590 O O . LEU A 1 195 ? 7.449 -8.691 13.453 1.00 90.12 195 LEU A O 1
ATOM 1594 N N . LEU A 1 196 ? 9.304 -7.496 13.838 1.00 86.75 196 LEU A N 1
ATOM 1595 C CA . LEU A 1 196 ? 9.349 -7.779 15.265 1.00 86.75 196 LEU A CA 1
ATOM 1596 C C . LEU A 1 196 ? 8.556 -6.712 16.026 1.00 86.75 196 LEU A C 1
ATOM 1598 O O . LEU A 1 196 ? 8.907 -5.530 16.005 1.00 86.75 196 LEU A O 1
ATOM 1602 N N . HIS A 1 197 ? 7.491 -7.137 16.706 1.00 89.50 197 HIS A N 1
ATOM 1603 C CA . HIS A 1 197 ? 6.639 -6.250 17.497 1.00 89.50 197 HIS A CA 1
ATOM 1604 C C . HIS A 1 197 ? 7.409 -5.648 18.679 1.00 89.50 197 HIS A C 1
ATOM 1606 O O . HIS A 1 197 ? 8.038 -6.357 19.466 1.00 89.50 197 HIS A O 1
ATOM 1612 N N . CYS A 1 198 ? 7.320 -4.329 18.837 1.00 87.19 198 CYS A N 1
ATOM 1613 C CA . CYS A 1 198 ? 7.764 -3.621 20.035 1.00 87.19 198 CYS A CA 1
ATOM 1614 C C . CYS A 1 198 ? 6.591 -3.374 20.996 1.00 87.19 198 CYS A C 1
ATOM 1616 O O . CYS A 1 198 ? 5.436 -3.312 20.581 1.00 87.19 198 CYS A O 1
ATOM 1618 N N . LYS A 1 199 ? 6.877 -3.203 22.288 1.00 88.88 199 LYS A N 1
ATOM 1619 C CA . LYS A 1 199 ? 5.857 -2.909 23.302 1.00 88.88 199 LYS A CA 1
ATOM 1620 C C . LYS A 1 199 ? 5.283 -1.493 23.092 1.00 88.88 199 LYS A C 1
ATOM 1622 O O . LYS A 1 199 ? 6.052 -0.532 23.021 1.00 88.88 199 LYS A O 1
ATOM 1627 N N . LEU A 1 200 ? 3.955 -1.371 22.960 1.00 92.12 200 LEU A N 1
ATOM 1628 C CA . LEU A 1 200 ? 3.273 -0.103 22.641 1.00 92.12 200 LEU A CA 1
ATOM 1629 C C . LEU A 1 200 ? 2.666 0.593 23.875 1.00 92.12 200 LEU A C 1
ATOM 1631 O O . LEU A 1 200 ? 2.733 1.819 23.968 1.00 92.12 200 LEU A O 1
ATOM 1635 N N . ASP A 1 201 ? 2.159 -0.174 24.844 1.00 89.88 201 ASP A N 1
ATOM 1636 C CA . ASP A 1 201 ? 1.732 0.283 26.180 1.00 89.88 201 ASP A CA 1
ATOM 1637 C C . ASP A 1 201 ? 0.621 1.337 26.224 1.00 89.88 201 ASP A C 1
ATOM 1639 O O . ASP A 1 201 ? 0.502 2.073 27.203 1.00 89.88 201 ASP A O 1
ATOM 1643 N N . GLY A 1 202 ? -0.197 1.450 25.176 1.00 89.25 202 GLY A N 1
ATOM 1644 C CA . GLY A 1 202 ? -1.301 2.415 25.141 1.00 89.25 202 GLY A CA 1
ATOM 1645 C C . GLY A 1 202 ? -0.837 3.873 25.189 1.00 89.25 202 GLY A C 1
ATOM 1646 O O . GLY A 1 202 ? -1.637 4.778 25.445 1.00 89.25 202 GLY A O 1
ATOM 1647 N N . ARG A 1 203 ? 0.462 4.123 24.974 1.00 91.75 203 ARG A N 1
ATOM 1648 C CA . ARG A 1 203 ? 1.058 5.445 25.170 1.00 91.75 203 ARG A CA 1
ATOM 1649 C C . ARG A 1 203 ? 0.533 6.449 24.146 1.00 91.75 203 ARG A C 1
ATOM 1651 O O . ARG A 1 203 ? 0.184 6.097 23.017 1.00 91.75 203 ARG A O 1
ATOM 1658 N N . ILE A 1 204 ? 0.546 7.720 24.534 1.00 94.19 204 ILE A N 1
ATOM 1659 C CA . ILE A 1 204 ? 0.208 8.845 23.662 1.00 94.19 204 ILE A CA 1
ATOM 1660 C C . ILE A 1 204 ? 1.469 9.660 23.410 1.00 94.19 204 ILE A C 1
ATOM 1662 O O . ILE A 1 204 ? 2.191 10.012 24.342 1.00 94.19 204 ILE A O 1
ATOM 1666 N N . ILE A 1 205 ? 1.725 9.966 22.144 1.00 95.06 205 ILE A N 1
ATOM 1667 C CA . ILE A 1 205 ? 2.784 10.879 21.727 1.00 95.06 205 ILE A CA 1
ATOM 1668 C C . ILE A 1 205 ? 2.118 12.168 21.260 1.00 95.06 205 ILE A C 1
ATOM 1670 O O . ILE A 1 205 ? 1.394 12.173 20.264 1.00 95.06 205 ILE A O 1
ATOM 1674 N N . HIS A 1 206 ? 2.367 13.254 21.986 1.00 95.00 206 HIS A N 1
ATOM 1675 C CA . HIS A 1 206 ? 1.876 14.582 21.634 1.00 95.00 206 HIS A CA 1
ATOM 1676 C C . HIS A 1 206 ? 2.888 15.291 20.738 1.00 95.00 206 HIS A C 1
ATOM 1678 O O . HIS A 1 206 ? 4.067 15.398 21.073 1.00 95.00 206 HIS A O 1
ATOM 1684 N N . ILE A 1 207 ? 2.413 15.785 19.600 1.00 94.75 207 ILE A N 1
ATOM 1685 C CA . ILE A 1 207 ? 3.185 16.564 18.645 1.00 94.75 207 ILE A CA 1
ATOM 1686 C C . ILE A 1 207 ? 2.544 17.937 18.533 1.00 94.75 207 ILE A C 1
ATOM 1688 O O . ILE A 1 207 ? 1.423 18.084 18.041 1.00 94.75 207 ILE A O 1
ATOM 1692 N N . GLU A 1 208 ? 3.279 18.951 18.967 1.00 93.06 208 GLU A N 1
ATOM 1693 C CA . GLU A 1 208 ? 2.834 20.325 18.822 1.00 93.06 208 GLU A CA 1
ATOM 1694 C C . GLU A 1 208 ? 2.980 20.781 17.369 1.00 93.06 208 GLU A C 1
ATOM 1696 O O . GLU A 1 208 ? 4.056 20.701 16.769 1.00 93.06 208 GLU A O 1
ATOM 1701 N N . ARG A 1 209 ? 1.884 21.271 16.787 1.00 91.06 209 ARG A N 1
ATOM 1702 C CA . ARG A 1 209 ? 1.904 21.892 15.463 1.00 91.06 209 ARG A CA 1
ATOM 1703 C C . ARG A 1 209 ? 0.819 22.950 15.351 1.00 91.06 209 ARG A C 1
ATOM 1705 O O . ARG A 1 209 ? -0.301 22.757 15.816 1.00 91.06 209 ARG A O 1
ATOM 1712 N N . ASN A 1 210 ? 1.131 24.059 14.686 1.00 89.31 210 ASN A N 1
ATOM 1713 C CA . ASN A 1 210 ? 0.151 25.109 14.422 1.00 89.31 210 ASN A CA 1
ATOM 1714 C C . ASN A 1 210 ? -0.812 24.672 13.301 1.00 89.31 210 ASN A C 1
ATOM 1716 O O . ASN A 1 210 ? -0.584 24.964 12.129 1.00 89.31 210 ASN A O 1
ATOM 1720 N N . ILE A 1 211 ? -1.853 23.925 13.668 1.00 89.00 211 ILE A N 1
ATOM 1721 C CA . ILE A 1 211 ? -2.911 23.434 12.778 1.00 89.00 211 ILE A CA 1
ATOM 1722 C C . ILE A 1 211 ? -4.284 23.809 13.340 1.00 89.00 211 ILE A C 1
ATOM 1724 O O . ILE A 1 211 ? -4.459 23.877 14.555 1.00 89.00 211 ILE A O 1
ATOM 1728 N N . HIS A 1 212 ? -5.252 24.057 12.456 1.00 85.50 212 HIS A N 1
ATOM 1729 C CA . HIS A 1 212 ? -6.615 24.424 12.856 1.00 85.50 212 HIS A CA 1
ATOM 1730 C C . HIS A 1 212 ? -7.388 23.238 13.434 1.00 85.50 212 HIS A C 1
ATOM 1732 O O . HIS A 1 212 ? -7.994 23.347 14.493 1.00 85.50 212 HIS A O 1
ATOM 1738 N N . GLN A 1 213 ? -7.340 22.103 12.738 1.00 89.62 213 GLN A N 1
ATOM 1739 C CA . GLN A 1 213 ? -7.994 20.868 13.145 1.00 89.62 213 GLN A CA 1
ATOM 1740 C C . GLN A 1 213 ? -6.978 19.980 13.859 1.00 89.62 213 GLN A C 1
ATOM 1742 O O . GLN A 1 213 ? -5.945 19.639 13.277 1.00 89.62 213 GLN A O 1
ATOM 1747 N N . ALA A 1 214 ? -7.271 19.591 15.096 1.00 93.56 214 ALA A N 1
ATOM 1748 C CA . ALA A 1 214 ? -6.468 18.611 15.802 1.00 93.56 214 ALA A CA 1
ATOM 1749 C C . ALA A 1 214 ? -6.657 17.212 15.208 1.00 93.56 214 ALA A C 1
ATOM 1751 O O . ALA A 1 214 ? -7.674 16.885 14.590 1.00 93.56 214 ALA A O 1
ATOM 1752 N N . GLN A 1 215 ? -5.647 16.373 15.386 1.00 95.44 215 GLN A N 1
ATOM 1753 C CA . GLN A 1 215 ? -5.600 15.048 14.796 1.00 95.44 215 GLN A CA 1
ATOM 1754 C C . GLN A 1 215 ? -5.248 14.014 15.846 1.00 95.44 215 GLN A C 1
ATOM 1756 O O . GLN A 1 215 ? -4.245 14.153 16.543 1.00 95.44 215 GLN A O 1
ATOM 1761 N N . LEU A 1 216 ? -6.040 12.953 15.905 1.00 96.50 216 LEU A N 1
ATOM 1762 C CA . LEU A 1 216 ? -5.747 11.767 16.689 1.00 96.50 216 LEU A CA 1
ATOM 1763 C C . LEU A 1 216 ? -5.551 10.599 15.729 1.00 96.50 216 LEU A C 1
ATOM 1765 O O . LEU A 1 216 ? -6.511 10.077 15.163 1.00 96.50 216 LEU A O 1
ATOM 1769 N N . HIS A 1 217 ? -4.300 10.202 15.539 1.00 97.62 217 HIS A N 1
ATOM 1770 C CA . HIS A 1 217 ? -3.949 8.959 14.862 1.00 97.62 217 HIS A CA 1
ATOM 1771 C C . HIS A 1 217 ? -3.743 7.886 15.917 1.00 97.62 217 HIS A C 1
ATOM 1773 O O . HIS A 1 217 ? -3.207 8.156 16.991 1.00 97.62 217 HIS A O 1
ATOM 1779 N N . TRP A 1 218 ? -4.139 6.662 15.621 1.00 97.50 218 TRP A N 1
ATOM 1780 C CA . TRP A 1 218 ? -3.914 5.541 16.517 1.00 97.50 218 TRP A CA 1
ATOM 1781 C C . TRP A 1 218 ? -3.677 4.270 15.730 1.00 97.50 218 TRP A C 1
ATOM 1783 O O . TRP A 1 218 ? -4.114 4.137 14.589 1.00 97.50 218 TRP A O 1
ATOM 1793 N N . GLY A 1 219 ? -2.976 3.326 16.336 1.00 97.31 219 GLY A N 1
ATOM 1794 C CA . GLY A 1 219 ? -2.756 2.036 15.716 1.00 97.31 219 GLY A CA 1
ATOM 1795 C C . GLY A 1 219 ? -2.310 0.975 16.699 1.00 97.31 219 GLY A C 1
ATOM 1796 O O . GLY A 1 219 ? -1.931 1.276 17.829 1.00 97.31 219 GLY A O 1
ATOM 1797 N N . MET A 1 220 ? -2.398 -0.265 16.249 1.00 96.81 220 MET A N 1
ATOM 1798 C CA . MET A 1 220 ? -2.058 -1.473 16.988 1.00 96.81 220 MET A CA 1
ATOM 1799 C C . MET A 1 220 ? -1.581 -2.555 16.021 1.00 96.81 220 MET A C 1
ATOM 1801 O O . MET A 1 220 ? -1.864 -2.477 14.819 1.00 96.81 220 MET A O 1
ATOM 1805 N N . TYR A 1 221 ? -0.888 -3.576 16.527 1.00 96.81 221 TYR A N 1
ATOM 1806 C CA . TYR A 1 221 ? -0.581 -4.742 15.699 1.00 96.81 221 TYR A CA 1
ATOM 1807 C C . TYR A 1 221 ? -1.859 -5.511 15.374 1.00 96.81 221 TYR A C 1
ATOM 1809 O O . TYR A 1 221 ? -2.741 -5.672 16.220 1.00 96.81 221 TYR A O 1
ATOM 1817 N N . GLY A 1 222 ? -1.943 -5.976 14.135 1.00 96.50 222 GLY A N 1
ATOM 1818 C CA . GLY A 1 222 ? -3.015 -6.812 13.616 1.00 96.50 222 GLY A CA 1
ATOM 1819 C C . GLY A 1 222 ? -2.457 -8.072 12.956 1.00 96.50 222 GLY A C 1
ATOM 1820 O O . GLY A 1 222 ? -1.240 -8.253 12.897 1.00 96.50 222 GLY A O 1
ATOM 1821 N N . PRO A 1 223 ? -3.331 -8.943 12.435 1.00 96.62 223 PRO A N 1
ATOM 1822 C CA . PRO A 1 223 ? -2.896 -10.110 11.681 1.00 96.62 223 PRO A CA 1
ATOM 1823 C C . PRO A 1 223 ? -2.197 -9.695 10.383 1.00 96.62 223 PRO A C 1
ATOM 1825 O O . PRO A 1 223 ? -2.627 -8.764 9.697 1.00 96.62 223 PRO A O 1
ATOM 1828 N N . ASP A 1 224 ? -1.142 -10.423 10.030 1.00 94.25 224 ASP A N 1
ATOM 1829 C CA . ASP A 1 224 ? -0.517 -10.329 8.716 1.00 94.25 224 ASP A CA 1
ATOM 1830 C C . ASP A 1 224 ? -1.387 -10.992 7.626 1.00 94.25 224 ASP A C 1
ATOM 1832 O O . ASP A 1 224 ? -2.499 -11.482 7.859 1.00 94.25 224 ASP A O 1
ATOM 1836 N N . ARG A 1 225 ? -0.896 -10.974 6.387 1.00 90.81 225 ARG A N 1
ATOM 1837 C CA . ARG A 1 225 ? -1.610 -11.493 5.217 1.00 90.81 225 ARG A CA 1
ATOM 1838 C C . ARG A 1 225 ? -1.781 -13.014 5.223 1.00 90.81 225 ARG A C 1
ATOM 1840 O O . ARG A 1 225 ? -2.699 -13.501 4.564 1.00 90.81 225 ARG A O 1
ATOM 1847 N N . GLU A 1 226 ? -0.950 -13.754 5.949 1.00 90.00 226 GLU A N 1
ATOM 1848 C CA . GLU A 1 226 ? -0.999 -15.218 6.009 1.00 90.00 226 GLU A CA 1
ATOM 1849 C C . GLU A 1 226 ? -1.968 -15.700 7.092 1.00 90.00 226 GLU A C 1
ATOM 1851 O O . GLU A 1 226 ? -2.697 -16.673 6.877 1.00 90.00 226 GLU A O 1
ATOM 1856 N N . SER A 1 227 ? -2.073 -14.963 8.201 1.00 93.44 227 SER A N 1
ATOM 1857 C CA . SER A 1 227 ? -2.969 -15.279 9.315 1.00 93.44 227 SER A CA 1
ATOM 1858 C C . SER A 1 227 ? -4.439 -15.366 8.894 1.00 93.44 227 SER A C 1
ATOM 1860 O O . SER A 1 227 ? -4.987 -14.455 8.263 1.00 93.44 227 SER A O 1
ATOM 1862 N N . LEU A 1 228 ? -5.112 -16.458 9.273 1.00 93.69 228 LEU A N 1
ATOM 1863 C CA . LEU A 1 228 ? -6.548 -16.650 9.033 1.00 93.69 228 LEU A CA 1
ATOM 1864 C C . LEU A 1 228 ? -7.416 -15.706 9.879 1.00 93.69 228 LEU A C 1
ATOM 1866 O O . LEU A 1 228 ? -8.538 -15.396 9.473 1.00 93.69 228 LEU A O 1
ATOM 1870 N N . ASP A 1 229 ? -6.885 -15.167 10.979 1.00 97.25 229 ASP A N 1
ATOM 1871 C CA . ASP A 1 229 ? -7.590 -14.200 11.829 1.00 97.25 229 ASP A CA 1
ATOM 1872 C C . ASP A 1 229 ? -7.988 -12.941 11.055 1.00 97.25 229 ASP A C 1
ATOM 1874 O O . ASP A 1 229 ? -8.951 -12.267 11.421 1.00 97.25 229 ASP A O 1
ATOM 1878 N N . ARG A 1 230 ? -7.302 -12.630 9.944 1.00 96.44 230 ARG A N 1
ATOM 1879 C CA . ARG A 1 230 ? -7.618 -11.476 9.091 1.00 96.44 230 ARG A CA 1
ATOM 1880 C C . ARG A 1 230 ? -9.071 -11.451 8.625 1.00 96.44 230 ARG A C 1
ATOM 1882 O O . ARG A 1 230 ? -9.614 -10.368 8.444 1.00 96.44 230 ARG A O 1
ATOM 1889 N N . TYR A 1 231 ? -9.716 -12.607 8.438 1.00 97.25 231 TYR A N 1
ATOM 1890 C CA . TYR A 1 231 ? -11.113 -12.661 7.996 1.00 97.25 231 TYR A CA 1
ATOM 1891 C C . TYR A 1 231 ? -12.065 -12.168 9.088 1.00 97.25 231 TYR A C 1
ATOM 1893 O O . TYR A 1 231 ? -12.910 -11.311 8.819 1.00 97.25 231 TYR A O 1
ATOM 1901 N N . ALA A 1 232 ? -11.876 -12.633 10.328 1.00 98.44 232 ALA A N 1
ATOM 1902 C CA . ALA A 1 232 ? -12.569 -12.081 11.489 1.00 98.44 232 ALA A CA 1
ATOM 1903 C C . ALA A 1 232 ? -12.194 -10.605 11.692 1.00 98.44 232 ALA A C 1
ATOM 1905 O O . ALA A 1 232 ? -13.066 -9.778 11.951 1.00 98.44 232 ALA A O 1
ATOM 1906 N N . GLY A 1 233 ? -10.929 -10.251 11.456 1.00 98.31 233 GLY A N 1
ATOM 1907 C CA . GLY A 1 233 ? -10.424 -8.885 11.524 1.00 98.31 233 GLY A CA 1
ATOM 1908 C C . GLY A 1 233 ? -11.092 -7.918 10.549 1.00 98.31 233 GLY A C 1
ATOM 1909 O O . GLY A 1 233 ? -11.468 -6.822 10.959 1.00 98.31 233 GLY A O 1
ATOM 1910 N N . TYR A 1 234 ? -11.319 -8.303 9.289 1.00 98.25 234 TYR A N 1
ATOM 1911 C CA . TYR A 1 234 ? -12.052 -7.465 8.331 1.00 98.25 234 TYR A CA 1
ATOM 1912 C C . TYR A 1 234 ? -13.478 -7.174 8.814 1.00 98.25 234 TYR A C 1
ATOM 1914 O O . TYR A 1 234 ? -13.956 -6.047 8.671 1.00 98.25 234 TYR A O 1
ATOM 1922 N N . VAL A 1 235 ? -14.145 -8.160 9.425 1.00 98.62 235 VAL A N 1
ATOM 1923 C CA . VAL A 1 235 ? -15.484 -7.991 10.011 1.00 98.62 235 VAL A CA 1
ATOM 1924 C C . VAL A 1 235 ? -15.428 -7.101 11.256 1.00 98.62 235 VAL A C 1
ATOM 1926 O O . VAL A 1 235 ? -16.159 -6.113 11.325 1.00 98.62 235 VAL A O 1
ATOM 1929 N N . ALA A 1 236 ? -14.533 -7.395 12.200 1.00 98.56 236 ALA A N 1
ATOM 1930 C CA . ALA A 1 236 ? -14.365 -6.653 13.448 1.00 98.56 236 ALA A CA 1
ATOM 1931 C C . ALA A 1 236 ? -14.013 -5.178 13.202 1.00 98.56 236 ALA A C 1
ATOM 1933 O O . ALA A 1 236 ? -14.635 -4.282 13.769 1.00 98.56 236 ALA A O 1
ATOM 1934 N N . VAL A 1 237 ? -13.067 -4.904 12.301 1.00 98.31 237 VAL A N 1
ATOM 1935 C CA . VAL A 1 237 ? -12.650 -3.537 11.960 1.00 98.31 237 VAL A CA 1
ATOM 1936 C C . VAL A 1 237 ? -13.739 -2.788 11.193 1.00 98.31 237 VAL A C 1
ATOM 1938 O O . VAL A 1 237 ? -13.914 -1.588 11.404 1.00 98.31 237 VAL A O 1
ATOM 1941 N N . ARG A 1 238 ? -14.534 -3.465 10.353 1.00 98.19 238 ARG A N 1
ATOM 1942 C CA . ARG A 1 238 ? -15.685 -2.832 9.691 1.00 98.19 238 ARG A CA 1
ATOM 1943 C C . ARG A 1 238 ? -16.786 -2.452 10.684 1.00 98.19 238 ARG A C 1
ATOM 1945 O O . ARG A 1 238 ? -17.345 -1.363 10.547 1.00 98.19 238 ARG A O 1
ATOM 1952 N N . LEU A 1 239 ? -17.072 -3.312 11.665 1.00 98.25 239 LEU A N 1
ATOM 1953 C CA . LEU A 1 239 ? -17.980 -3.001 12.777 1.00 98.25 239 LEU A CA 1
ATOM 1954 C C . LEU A 1 239 ? -17.463 -1.791 13.557 1.00 98.25 239 LEU A C 1
ATOM 1956 O O . LEU A 1 239 ? -18.181 -0.805 13.706 1.00 98.25 239 LEU A O 1
ATOM 1960 N N . LEU A 1 240 ? -16.193 -1.829 13.966 1.00 97.81 240 LEU A N 1
ATOM 1961 C CA . LEU A 1 240 ? -15.543 -0.755 14.713 1.00 97.81 240 LEU A CA 1
ATOM 1962 C C . LEU A 1 240 ? -15.594 0.583 13.960 1.00 97.81 240 LEU A C 1
ATOM 1964 O O . LEU A 1 240 ? -16.022 1.586 14.524 1.00 97.81 240 LEU A O 1
ATOM 1968 N N . GLN A 1 241 ? -15.247 0.595 12.668 1.00 96.62 241 GLN A N 1
ATOM 1969 C CA . GLN A 1 241 ? -15.351 1.780 11.809 1.00 96.62 241 GLN A CA 1
ATOM 1970 C C . GLN A 1 241 ? -16.782 2.330 11.775 1.00 96.62 241 GLN A C 1
ATOM 1972 O O . GLN A 1 241 ? -16.975 3.540 11.866 1.00 96.62 241 GLN A O 1
ATOM 1977 N N . SER A 1 242 ? -17.790 1.462 11.640 1.00 96.19 242 SER A N 1
ATOM 1978 C CA . SER A 1 242 ? -19.194 1.884 11.599 1.00 96.19 242 SER A CA 1
ATOM 1979 C C . SER A 1 242 ? -19.652 2.479 12.931 1.00 96.19 242 SER A C 1
ATOM 1981 O O . SER A 1 242 ? -20.307 3.521 12.937 1.00 96.19 242 SER A O 1
ATOM 1983 N N . ARG A 1 243 ? -19.304 1.842 14.055 1.00 96.62 243 ARG A N 1
ATOM 1984 C CA . ARG A 1 243 ? -19.698 2.286 15.398 1.00 96.62 243 ARG A CA 1
ATOM 1985 C C . ARG A 1 243 ? -19.007 3.590 15.790 1.00 96.62 243 ARG A C 1
ATOM 1987 O O . ARG A 1 243 ? -19.689 4.537 16.166 1.00 96.62 243 ARG A O 1
ATOM 1994 N N . ILE A 1 244 ? -17.691 3.696 15.585 1.00 96.19 244 ILE A N 1
ATOM 1995 C CA . ILE A 1 244 ? -16.945 4.938 15.842 1.00 96.19 244 ILE A CA 1
ATOM 1996 C C . ILE A 1 244 ? -17.458 6.067 14.941 1.00 96.19 244 ILE A C 1
ATOM 1998 O O . ILE A 1 244 ? -17.672 7.178 15.419 1.00 96.19 244 ILE A O 1
ATOM 2002 N N . ALA A 1 245 ? -17.698 5.816 13.649 1.00 94.88 245 ALA A N 1
ATOM 2003 C CA . ALA A 1 245 ? -18.234 6.848 12.762 1.00 94.88 245 ALA A CA 1
ATOM 2004 C C . ALA A 1 245 ? -19.639 7.310 13.184 1.00 94.88 245 ALA A C 1
ATOM 2006 O O . ALA A 1 245 ? -19.924 8.506 13.110 1.00 94.88 245 ALA A O 1
ATOM 2007 N N . LYS A 1 246 ? -20.501 6.399 13.652 1.00 93.50 246 LYS A N 1
ATOM 2008 C CA . LYS A 1 246 ? -21.821 6.746 14.195 1.00 93.50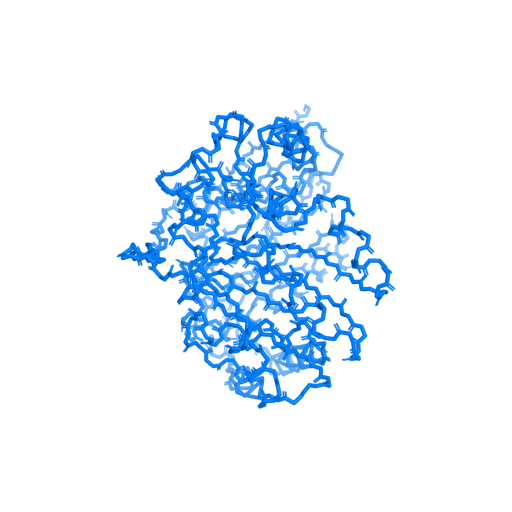 246 LYS A CA 1
ATOM 2009 C C . LYS A 1 246 ? -21.687 7.626 15.441 1.00 93.50 246 LYS A C 1
ATOM 2011 O O . LYS A 1 246 ? -22.169 8.753 15.422 1.00 93.50 246 LYS A O 1
ATOM 2016 N N . GLU A 1 247 ? -20.962 7.165 16.457 1.00 94.94 247 GLU A N 1
ATOM 2017 C CA . GLU A 1 247 ? -20.822 7.877 17.734 1.00 94.94 247 GLU A CA 1
ATOM 2018 C C . GLU A 1 247 ? -20.125 9.234 17.576 1.00 94.94 247 GLU A C 1
ATOM 2020 O O . GLU A 1 247 ? -20.617 10.252 18.059 1.00 94.94 247 GLU A O 1
ATOM 2025 N N . ILE A 1 248 ? -18.993 9.279 16.865 1.00 91.38 248 ILE A N 1
ATOM 2026 C CA . ILE A 1 248 ? -18.193 10.501 16.732 1.00 91.38 248 ILE A CA 1
ATOM 2027 C C . ILE A 1 248 ? -18.834 11.481 15.742 1.00 91.38 248 ILE A C 1
ATOM 2029 O O . ILE A 1 248 ? -18.910 12.669 16.041 1.00 91.38 248 ILE A O 1
ATOM 2033 N N . ARG A 1 249 ? -19.279 11.033 14.558 1.00 90.38 249 ARG A N 1
ATOM 2034 C CA . ARG A 1 249 ? -19.731 11.953 13.492 1.00 90.38 249 ARG A CA 1
ATOM 2035 C C . ARG A 1 249 ? -21.235 12.178 13.476 1.00 90.38 249 ARG A C 1
ATOM 2037 O O . ARG A 1 249 ? -21.658 13.299 13.227 1.00 90.38 249 ARG A O 1
ATOM 2044 N N . THR A 1 250 ? -22.030 11.127 13.674 1.00 88.88 250 THR A N 1
ATOM 2045 C CA . THR A 1 250 ? -23.489 11.196 13.474 1.00 88.88 250 THR A CA 1
ATOM 2046 C C . THR A 1 250 ? -24.194 11.664 14.737 1.00 88.88 250 THR A C 1
ATOM 2048 O O . THR A 1 250 ? -24.962 12.618 14.686 1.00 88.88 250 THR A O 1
ATOM 2051 N N . ASP A 1 251 ? -23.896 11.031 15.869 1.00 90.62 251 ASP A N 1
ATOM 2052 C CA . ASP A 1 251 ? -24.653 11.247 17.102 1.00 90.62 251 ASP A CA 1
ATOM 2053 C C . ASP A 1 251 ? -24.148 12.477 17.872 1.00 90.62 251 ASP A C 1
ATOM 2055 O O . ASP A 1 251 ? -24.937 13.192 18.487 1.00 90.62 251 ASP A O 1
ATOM 2059 N N . ARG A 1 252 ? -22.836 12.751 17.821 1.00 89.94 252 ARG A N 1
ATOM 2060 C CA . ARG A 1 252 ? -22.196 13.823 18.606 1.00 89.94 252 ARG A CA 1
ATOM 2061 C C . ARG A 1 252 ? -21.572 14.949 17.781 1.00 89.94 252 ARG A C 1
ATOM 2063 O O . ARG A 1 252 ? -21.231 15.981 18.349 1.00 89.94 252 ARG A O 1
ATOM 2070 N N . GLY A 1 253 ? -21.389 14.758 16.473 1.00 88.44 253 GLY A N 1
ATOM 2071 C CA . GLY A 1 253 ? -20.812 15.775 15.584 1.00 88.44 253 GLY A CA 1
ATOM 2072 C C . GLY A 1 253 ? -19.395 16.233 15.959 1.00 88.44 253 GLY A C 1
ATOM 2073 O O . GLY A 1 253 ? -19.034 17.368 15.672 1.00 88.44 253 GLY A O 1
ATOM 2074 N N . LEU A 1 254 ? -18.597 15.378 16.608 1.00 81.12 254 LEU A N 1
ATOM 2075 C CA . LEU A 1 254 ? -17.278 15.732 17.146 1.00 81.12 254 LEU A CA 1
ATOM 2076 C C . LEU A 1 254 ? -16.212 15.884 16.056 1.00 81.12 254 LEU A C 1
ATOM 2078 O O . LEU A 1 254 ? -15.319 16.712 16.184 1.00 81.12 254 LEU A O 1
ATOM 2082 N N . ALA A 1 255 ? -16.283 15.082 14.989 1.00 83.56 255 ALA A N 1
ATOM 2083 C CA . ALA A 1 255 ? -15.232 15.017 13.974 1.00 83.56 255 ALA A CA 1
ATOM 2084 C C . ALA A 1 255 ? -15.766 15.124 12.545 1.00 83.56 255 ALA A C 1
ATOM 2086 O O . ALA A 1 255 ? -16.847 14.636 12.210 1.00 83.56 255 ALA A O 1
ATOM 2087 N N . TYR A 1 256 ? -14.931 15.674 11.665 1.00 75.75 256 TYR A N 1
ATOM 2088 C CA . TYR A 1 256 ? -15.212 15.755 10.230 1.00 75.75 256 TYR A CA 1
ATOM 2089 C C . TYR A 1 256 ? -14.829 14.463 9.504 1.00 75.75 256 TYR A C 1
ATOM 2091 O O . TYR A 1 256 ? -15.520 14.019 8.584 1.00 75.75 256 TYR A O 1
ATOM 2099 N N . SER A 1 257 ? -13.734 13.838 9.938 1.00 85.19 257 SER A N 1
ATOM 2100 C CA . SER A 1 257 ? -13.137 12.655 9.324 1.00 85.19 257 SER A CA 1
ATOM 2101 C C . SER A 1 257 ? -12.857 11.590 10.381 1.00 85.19 257 SER A C 1
ATOM 2103 O O . SER A 1 257 ? -12.272 11.869 11.425 1.00 85.19 257 SER A O 1
ATOM 2105 N N . VAL A 1 258 ? -13.297 10.362 10.095 1.00 92.56 258 VAL A N 1
ATOM 2106 C CA . VAL A 1 258 ? -13.045 9.169 10.909 1.00 92.56 258 VAL A CA 1
ATOM 2107 C C . VAL A 1 258 ? -12.742 8.010 9.971 1.00 92.56 258 VAL A C 1
ATOM 2109 O O . VAL A 1 258 ? -13.524 7.719 9.058 1.00 92.56 258 VAL A O 1
ATOM 2112 N N . SER A 1 259 ? -11.627 7.332 10.205 1.00 94.62 259 SER A N 1
ATOM 2113 C CA . SER A 1 259 ? -11.283 6.102 9.499 1.00 94.62 259 SER A CA 1
ATOM 2114 C C . SER A 1 259 ? -10.678 5.082 10.440 1.00 94.62 259 SER A C 1
ATOM 2116 O O . SER A 1 259 ? -9.888 5.448 11.301 1.00 94.62 259 SER A O 1
ATOM 2118 N N . VAL A 1 260 ? -10.994 3.813 10.208 1.00 97.06 260 VAL A N 1
ATOM 2119 C CA . VAL A 1 260 ? -10.316 2.654 10.778 1.00 97.06 260 VAL A CA 1
ATOM 2120 C C . VAL A 1 260 ? -10.098 1.655 9.654 1.00 97.06 260 VAL A C 1
ATOM 2122 O O . VAL A 1 260 ? -11.014 1.383 8.872 1.00 97.06 260 VAL A O 1
ATOM 2125 N N . ILE A 1 261 ? -8.879 1.142 9.551 1.00 96.31 261 ILE A N 1
ATOM 2126 C CA . ILE A 1 261 ? -8.447 0.235 8.493 1.00 96.31 261 ILE A CA 1
ATOM 2127 C C . ILE A 1 261 ? -7.641 -0.921 9.081 1.00 96.31 261 ILE A C 1
ATOM 2129 O O . ILE A 1 261 ? -6.913 -0.756 10.057 1.00 96.31 261 ILE A O 1
ATOM 2133 N N . LEU A 1 262 ? -7.772 -2.090 8.457 1.00 97.50 262 LEU A N 1
ATOM 2134 C CA . LEU A 1 262 ? -6.912 -3.246 8.681 1.00 97.50 262 LEU A CA 1
ATOM 2135 C C . LEU A 1 262 ? -5.971 -3.368 7.481 1.00 97.50 262 LEU A C 1
ATOM 2137 O O . LEU A 1 262 ? -6.423 -3.599 6.360 1.00 97.50 262 LEU A O 1
ATOM 2141 N N . ASN A 1 263 ? -4.674 -3.215 7.724 1.00 94.50 263 ASN A N 1
ATOM 2142 C CA . ASN A 1 263 ? -3.616 -3.410 6.744 1.00 94.50 263 ASN A CA 1
ATOM 2143 C C . ASN A 1 263 ? -2.971 -4.775 6.980 1.00 94.50 263 ASN A C 1
ATOM 2145 O O . ASN A 1 263 ? -2.382 -4.998 8.033 1.00 94.50 263 ASN A O 1
ATOM 2149 N N . THR A 1 264 ? -3.072 -5.668 5.998 1.00 93.56 264 THR A N 1
ATOM 2150 C CA . THR A 1 264 ? -2.486 -7.016 6.041 1.00 93.56 264 THR A CA 1
ATOM 2151 C C . THR A 1 264 ? -1.397 -7.112 4.976 1.00 93.56 264 THR A C 1
ATOM 2153 O O . THR A 1 264 ? -1.717 -7.253 3.792 1.00 93.56 264 THR A O 1
ATOM 2156 N N . MET A 1 265 ? -0.136 -7.010 5.376 1.00 91.88 265 MET A N 1
ATOM 2157 C CA . MET A 1 265 ? 1.036 -7.237 4.524 1.00 91.88 265 MET A CA 1
ATOM 2158 C C . MET A 1 265 ? 1.644 -8.606 4.862 1.00 91.88 265 MET A C 1
ATOM 2160 O O . MET A 1 265 ? 1.237 -9.231 5.841 1.00 91.88 265 MET A O 1
ATOM 2164 N N . TYR A 1 266 ? 2.574 -9.127 4.064 1.00 90.31 266 TYR A N 1
ATOM 2165 C CA . TYR A 1 266 ? 3.221 -10.406 4.394 1.00 90.31 266 TYR A CA 1
ATOM 2166 C C . TYR A 1 266 ? 4.147 -10.276 5.589 1.00 90.31 266 TYR A C 1
ATOM 2168 O O . TYR A 1 266 ? 4.132 -11.114 6.479 1.00 90.31 266 TYR A O 1
ATOM 2176 N N . SER A 1 267 ? 4.938 -9.218 5.621 1.00 90.38 267 SER A N 1
ATOM 2177 C CA . SER A 1 267 ? 5.902 -8.936 6.674 1.00 90.38 267 SER A CA 1
ATOM 2178 C C . SER A 1 267 ? 5.236 -8.470 7.971 1.00 90.38 267 SER A C 1
ATOM 2180 O O . SER A 1 267 ? 5.815 -8.654 9.038 1.00 90.38 267 SER A O 1
ATOM 2182 N N . GLU A 1 268 ? 4.034 -7.889 7.914 1.00 93.31 268 GLU A N 1
ATOM 2183 C CA . GLU A 1 268 ? 3.413 -7.218 9.061 1.00 93.31 268 GLU A CA 1
ATOM 2184 C C . GLU A 1 268 ? 1.899 -7.005 8.908 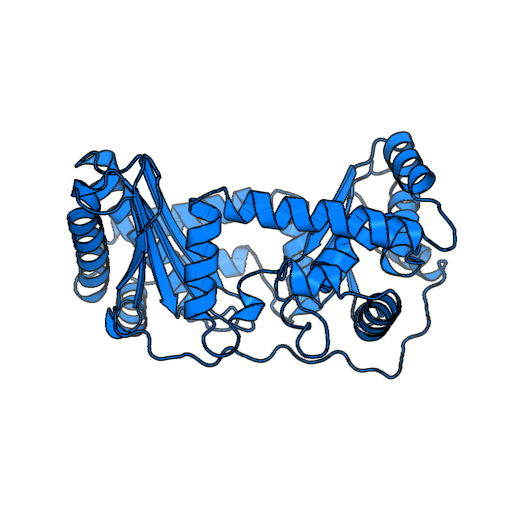1.00 93.31 268 GLU A C 1
ATOM 2186 O O . GLU A 1 268 ? 1.349 -6.974 7.806 1.00 93.31 268 GLU A O 1
ATOM 2191 N N . GLY A 1 269 ? 1.217 -6.808 10.036 1.00 95.19 269 GLY A N 1
ATOM 2192 C CA . GLY A 1 269 ? -0.203 -6.484 10.092 1.00 95.19 269 GLY A CA 1
ATOM 2193 C C . GLY A 1 269 ? -0.472 -5.341 11.061 1.00 95.19 269 GLY A C 1
ATOM 2194 O O . GLY A 1 269 ? 0.039 -5.335 12.181 1.00 95.19 269 GLY A O 1
ATOM 2195 N N . PHE A 1 270 ? -1.300 -4.378 10.657 1.00 96.50 270 PHE A N 1
ATOM 2196 C CA . PHE A 1 270 ? -1.678 -3.247 11.505 1.00 96.50 270 PHE A CA 1
ATOM 2197 C C . PHE A 1 270 ? -3.163 -2.945 11.420 1.00 96.50 270 PHE A C 1
ATOM 2199 O O . PHE A 1 270 ? -3.752 -2.950 10.340 1.00 96.50 270 PHE A O 1
ATOM 2206 N N . ILE A 1 271 ? -3.738 -2.556 12.549 1.00 98.06 271 ILE A N 1
ATOM 2207 C CA . ILE A 1 271 ? -5.021 -1.861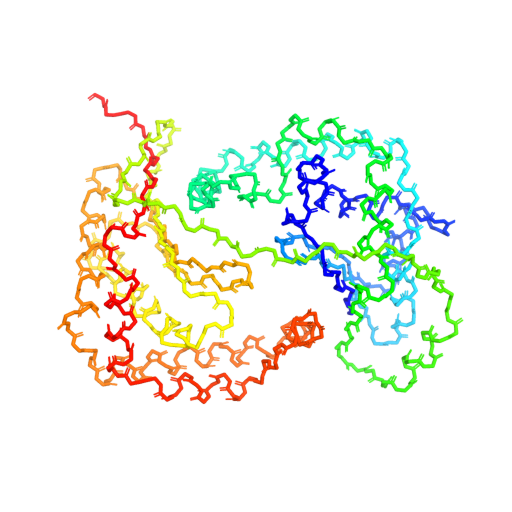 12.590 1.00 98.06 271 ILE A CA 1
ATOM 2208 C C . ILE A 1 271 ? -4.699 -0.414 12.911 1.00 98.06 271 ILE A C 1
ATOM 2210 O O . ILE A 1 271 ? -4.029 -0.145 13.906 1.00 98.06 271 ILE A O 1
ATOM 2214 N N . SER A 1 272 ? -5.130 0.514 12.068 1.00 97.31 272 SER A N 1
ATOM 2215 C CA . SER A 1 272 ? -4.899 1.937 12.290 1.00 97.31 272 SER A CA 1
ATOM 2216 C C . SER A 1 272 ? -6.172 2.730 12.101 1.00 97.31 272 SER A C 1
ATOM 2218 O O . SER A 1 272 ? -7.046 2.372 11.311 1.00 97.31 272 SER A O 1
ATOM 2220 N N . GLY A 1 273 ? -6.277 3.824 12.839 1.00 96.88 273 GLY A N 1
ATOM 2221 C CA . GLY A 1 273 ? -7.369 4.755 12.705 1.00 96.88 273 GLY A CA 1
ATOM 2222 C C . GLY A 1 273 ? -6.941 6.201 12.859 1.00 96.88 273 GLY A C 1
ATOM 2223 O O . GLY A 1 273 ? -5.836 6.526 13.293 1.00 96.88 273 GLY A O 1
ATOM 2224 N N . TYR A 1 274 ? -7.843 7.075 12.443 1.00 96.81 274 TYR A N 1
ATOM 2225 C CA . TYR A 1 274 ? -7.635 8.509 12.384 1.00 96.81 274 TYR A CA 1
ATOM 2226 C C . TYR A 1 274 ? -8.942 9.229 12.698 1.00 96.81 274 TYR A C 1
ATOM 2228 O O . TYR A 1 274 ? -10.002 8.841 12.202 1.00 96.81 274 TYR A O 1
ATOM 2236 N N . VAL A 1 275 ? -8.839 10.285 13.503 1.00 96.19 275 VAL A N 1
ATOM 2237 C CA . VAL A 1 275 ? -9.912 11.233 13.795 1.00 96.19 275 VAL A CA 1
ATOM 2238 C C . VAL A 1 275 ? -9.381 12.652 13.602 1.00 96.19 275 VAL A C 1
ATOM 2240 O O . VAL A 1 275 ? -8.398 13.045 14.234 1.00 96.19 275 VAL A O 1
ATOM 2243 N N . GLY A 1 276 ? -10.039 13.426 12.740 1.00 94.62 276 GLY A N 1
ATOM 2244 C CA . GLY A 1 276 ? -9.818 14.865 12.604 1.00 94.62 276 GLY A CA 1
ATOM 2245 C C . GLY A 1 276 ? -10.913 15.650 13.326 1.00 94.62 276 GLY A C 1
ATOM 2246 O O . GLY A 1 276 ? -12.068 15.637 12.893 1.00 94.62 276 GLY A O 1
ATOM 2247 N N . THR A 1 277 ? -10.559 16.378 14.383 1.00 93.12 277 THR A N 1
ATOM 2248 C CA . THR A 1 277 ? -11.510 16.972 15.340 1.00 93.12 277 THR A CA 1
ATOM 2249 C C . THR A 1 277 ? -11.024 18.318 15.890 1.00 93.12 277 THR A C 1
ATOM 2251 O O . THR A 1 277 ? -9.873 18.700 15.680 1.00 93.12 277 THR A O 1
ATOM 2254 N N . ASP A 1 278 ? -11.877 19.045 16.612 1.00 90.94 278 ASP A N 1
ATOM 2255 C CA . ASP A 1 278 ? -11.447 20.210 17.394 1.00 90.94 278 ASP A CA 1
ATOM 2256 C C . ASP A 1 278 ? -10.565 19.793 18.589 1.00 90.94 278 ASP A C 1
ATOM 2258 O O . ASP A 1 278 ? -10.794 18.723 19.164 1.00 90.94 278 ASP A O 1
ATOM 2262 N N . PRO A 1 279 ? -9.587 20.623 19.020 1.00 88.44 279 PRO A N 1
ATOM 2263 C CA . PRO A 1 279 ? -8.668 20.278 20.109 1.00 88.44 279 PRO A CA 1
ATOM 2264 C C . PRO A 1 279 ? -9.354 19.837 21.409 1.00 88.44 279 PRO A C 1
ATOM 2266 O O . PRO A 1 279 ? -8.918 18.875 22.033 1.00 88.44 279 PRO A O 1
ATOM 2269 N N . GLY A 1 280 ? -10.459 20.491 21.785 1.00 88.75 280 GLY A N 1
ATOM 2270 C CA . GLY A 1 280 ? -11.213 20.163 23.002 1.00 88.75 280 GLY A CA 1
ATOM 2271 C C . GLY A 1 280 ? -11.975 18.833 22.952 1.00 88.75 280 GLY A C 1
ATOM 2272 O O . GLY A 1 280 ? -12.498 18.404 23.971 1.00 88.75 280 GLY A O 1
ATOM 2273 N N . GLN A 1 281 ? -12.044 18.179 21.788 1.00 91.75 281 GLN A N 1
ATOM 2274 C CA . GLN A 1 281 ? -12.803 16.941 21.575 1.00 91.75 281 GLN A CA 1
ATOM 2275 C C . GLN A 1 281 ? -11.908 15.702 21.407 1.00 91.75 281 GLN A C 1
ATOM 2277 O O . GLN A 1 281 ? -12.412 14.601 21.168 1.00 91.75 281 GLN A O 1
ATOM 2282 N N . ILE A 1 282 ? -10.581 15.852 21.515 1.00 91.75 282 ILE A N 1
ATOM 2283 C CA . ILE A 1 282 ? -9.633 14.738 21.345 1.00 91.75 282 ILE A CA 1
ATOM 2284 C C . ILE A 1 282 ? -9.836 13.671 22.420 1.00 91.75 282 ILE A C 1
ATOM 2286 O O . ILE A 1 282 ? -9.949 12.492 22.085 1.00 91.75 282 ILE A O 1
ATOM 2290 N N . ASP A 1 283 ? -9.911 14.073 23.689 1.00 93.25 283 ASP A N 1
ATOM 2291 C CA . ASP A 1 283 ? -10.030 13.130 24.805 1.00 93.25 283 ASP A CA 1
ATOM 2292 C C . ASP A 1 283 ? -11.346 12.354 24.746 1.00 93.25 283 ASP A C 1
ATOM 2294 O O . ASP A 1 283 ? -11.361 11.135 24.930 1.00 93.25 283 ASP A O 1
ATOM 2298 N N . GLU A 1 284 ? -12.444 13.029 24.393 1.00 94.81 284 GLU A N 1
ATOM 2299 C CA . GLU A 1 284 ? -13.735 12.367 24.212 1.00 94.81 284 GLU A CA 1
ATOM 2300 C C . GLU A 1 284 ? -13.712 11.420 23.004 1.00 94.81 284 GLU A C 1
ATOM 2302 O O . GLU A 1 284 ? -14.183 10.286 23.097 1.00 94.81 284 GLU A O 1
ATOM 2307 N N . SER A 1 285 ? -13.080 11.819 21.894 1.00 94.94 285 SER A N 1
ATOM 2308 C CA . SER A 1 285 ? -12.891 10.941 20.730 1.00 94.94 285 SER A CA 1
ATOM 2309 C C . SER A 1 285 ? -12.078 9.694 21.089 1.00 94.94 285 SER A C 1
ATOM 2311 O O . SER A 1 285 ? -12.456 8.581 20.720 1.00 94.94 285 SER A O 1
ATOM 2313 N N . LYS A 1 286 ? -10.990 9.852 21.857 1.00 95.06 286 LYS A N 1
ATOM 2314 C CA . LYS A 1 286 ? -10.177 8.736 22.364 1.00 95.06 286 LYS A CA 1
ATOM 2315 C C . LYS A 1 286 ? -11.011 7.809 23.245 1.00 95.06 286 LYS A C 1
ATOM 2317 O O . LYS A 1 286 ? -10.961 6.591 23.072 1.00 95.06 286 LYS A O 1
ATOM 2322 N N . LYS A 1 287 ? -11.793 8.371 24.167 1.00 96.12 287 LYS A N 1
ATOM 2323 C CA . LYS A 1 287 ? -12.670 7.608 25.060 1.00 96.12 287 LYS A CA 1
ATOM 2324 C C . LYS A 1 287 ? -13.692 6.786 24.279 1.00 96.12 287 LYS A C 1
ATOM 2326 O O . LYS A 1 287 ? -13.890 5.618 24.606 1.00 96.12 287 LYS A O 1
ATOM 2331 N N . ILE A 1 288 ? -14.292 7.352 23.230 1.00 96.44 288 ILE A N 1
ATOM 2332 C CA . ILE A 1 288 ? -15.219 6.632 22.345 1.00 96.44 288 ILE A CA 1
ATOM 2333 C C . ILE A 1 288 ? -14.504 5.472 21.640 1.00 96.44 288 ILE A C 1
ATOM 2335 O O . ILE A 1 288 ? -15.012 4.354 21.658 1.00 96.44 288 ILE A O 1
ATOM 2339 N N . ILE A 1 289 ? -13.306 5.697 21.086 1.00 96.56 289 ILE A N 1
ATOM 2340 C CA . ILE A 1 289 ? -12.507 4.638 20.441 1.00 96.56 289 ILE A CA 1
ATOM 2341 C C . ILE A 1 289 ? -12.245 3.480 21.415 1.00 96.56 289 ILE A C 1
ATOM 2343 O O . ILE A 1 289 ? -12.528 2.328 21.090 1.00 96.56 289 ILE A O 1
ATOM 2347 N N . LEU A 1 290 ? -11.741 3.781 22.616 1.00 96.88 290 LEU A N 1
ATOM 2348 C CA . LEU A 1 290 ? -11.447 2.771 23.639 1.00 96.88 290 LEU A CA 1
ATOM 2349 C C . LEU A 1 290 ? -12.711 2.041 24.112 1.00 96.88 290 LEU A C 1
ATOM 2351 O O . LEU A 1 290 ? -12.682 0.829 24.318 1.00 96.88 290 LEU A O 1
ATOM 2355 N N . THR A 1 291 ? -13.827 2.761 24.237 1.00 97.69 291 THR A N 1
ATOM 2356 C CA . THR A 1 291 ? -15.121 2.180 24.615 1.00 97.69 291 THR A CA 1
ATOM 2357 C C . THR A 1 291 ? -15.592 1.185 23.562 1.00 97.69 291 THR A C 1
ATOM 2359 O O . THR A 1 291 ? -15.922 0.054 23.903 1.00 97.69 291 THR A O 1
ATOM 2362 N N . GLU A 1 292 ? -15.576 1.549 22.280 1.00 97.69 292 GLU A N 1
ATOM 2363 C CA . GLU A 1 292 ? -16.045 0.660 21.212 1.00 97.69 292 GLU A CA 1
ATOM 2364 C C . GLU A 1 292 ? -15.125 -0.552 20.998 1.00 97.69 292 GLU A C 1
ATOM 2366 O O . GLU A 1 292 ? -15.615 -1.659 20.764 1.00 97.69 292 GLU A O 1
ATOM 2371 N N . LEU A 1 293 ? -13.808 -0.385 21.171 1.00 97.44 293 LEU A N 1
ATOM 2372 C CA . LEU A 1 293 ? -12.860 -1.503 21.222 1.00 97.44 293 LEU A CA 1
ATOM 2373 C C . LEU A 1 293 ? -13.195 -2.468 22.366 1.00 97.44 293 LEU A C 1
ATOM 2375 O O . LEU A 1 293 ? -13.260 -3.678 22.154 1.00 97.44 293 LEU A O 1
ATOM 2379 N N . HIS A 1 294 ? -13.444 -1.941 23.568 1.00 97.56 294 HIS A N 1
ATOM 2380 C CA . HIS A 1 294 ? -13.820 -2.747 24.727 1.00 97.56 294 HIS A CA 1
ATOM 2381 C C . HIS A 1 294 ? -15.162 -3.459 24.521 1.00 97.56 294 HIS A C 1
ATOM 2383 O O . HIS A 1 294 ? -15.279 -4.645 24.814 1.00 97.56 294 HIS A O 1
ATOM 2389 N N . ARG A 1 295 ? -16.172 -2.778 23.972 1.00 97.75 295 ARG A N 1
ATOM 2390 C CA . ARG A 1 295 ? -17.482 -3.384 23.699 1.00 97.75 295 ARG A CA 1
ATOM 2391 C C . ARG A 1 295 ? -17.376 -4.554 22.731 1.00 97.75 295 ARG A C 1
ATOM 2393 O O . ARG A 1 295 ? -17.948 -5.598 23.008 1.00 97.75 295 ARG A O 1
ATOM 2400 N N . LEU A 1 296 ? -16.585 -4.439 21.660 1.00 97.69 296 LEU A N 1
ATOM 2401 C CA . LEU A 1 296 ? -16.341 -5.565 20.747 1.00 97.69 296 LEU A CA 1
ATOM 2402 C C . LEU A 1 296 ? -15.600 -6.744 21.398 1.00 97.69 296 LEU A C 1
ATOM 2404 O O . LEU A 1 296 ? -15.637 -7.837 20.844 1.00 97.69 296 LEU A O 1
ATOM 2408 N N . ARG A 1 297 ? -14.951 -6.545 22.553 1.00 97.25 297 ARG A N 1
ATOM 2409 C CA . ARG A 1 297 ? -14.301 -7.614 23.328 1.00 97.25 297 ARG A CA 1
ATOM 2410 C C . ARG A 1 297 ? -15.233 -8.347 24.279 1.00 97.25 297 ARG A C 1
ATOM 2412 O O . ARG A 1 297 ? -14.953 -9.492 24.601 1.00 97.25 297 ARG A O 1
ATOM 2419 N N . VAL A 1 298 ? -16.282 -7.692 24.777 1.00 97.31 298 VAL A N 1
ATOM 2420 C CA . VAL A 1 298 ? -17.114 -8.241 25.867 1.00 97.31 298 VAL A CA 1
ATOM 2421 C C . VAL A 1 298 ? -18.579 -8.441 25.483 1.00 97.31 298 VAL A C 1
ATOM 2423 O O . VAL A 1 298 ? -19.283 -9.207 26.133 1.00 97.31 298 VAL A O 1
ATOM 2426 N N . GLU A 1 299 ? -19.052 -7.775 24.430 1.00 96.75 299 GLU A N 1
ATOM 2427 C CA . GLU A 1 299 ? -20.422 -7.877 23.930 1.00 96.75 299 GLU A CA 1
ATOM 2428 C C . GLU A 1 299 ? -20.448 -8.694 22.636 1.00 96.75 299 GLU A C 1
ATOM 2430 O O . GLU A 1 299 ? -19.770 -8.369 21.659 1.00 96.75 299 GLU A O 1
ATOM 2435 N N . ALA A 1 300 ? -21.284 -9.732 22.591 1.00 95.62 300 ALA A N 1
ATOM 2436 C CA . ALA A 1 300 ? -21.534 -10.451 21.349 1.00 95.62 300 ALA A CA 1
ATOM 2437 C C . ALA A 1 300 ? -22.210 -9.530 20.321 1.00 95.62 300 ALA A C 1
ATOM 2439 O O . ALA A 1 300 ? -23.182 -8.835 20.627 1.00 95.62 300 ALA A O 1
ATOM 2440 N N . VAL A 1 301 ? -21.719 -9.552 19.080 1.00 97.88 301 VAL A N 1
ATOM 2441 C CA . VAL A 1 301 ? -22.295 -8.753 17.991 1.00 97.88 301 VAL A CA 1
ATOM 2442 C C . VAL A 1 301 ? -23.699 -9.275 17.654 1.00 97.88 301 VAL A C 1
ATOM 2444 O O . VAL A 1 301 ? -23.839 -10.467 17.361 1.00 97.88 301 VAL A O 1
ATOM 2447 N N . PRO A 1 302 ? -24.734 -8.413 17.636 1.00 98.00 302 PRO A N 1
ATOM 2448 C CA . PRO A 1 302 ? -26.075 -8.794 17.206 1.00 98.00 302 PRO A CA 1
ATOM 2449 C C . PRO A 1 302 ? -26.089 -9.422 15.807 1.00 98.00 302 PRO A C 1
ATOM 2451 O O . PRO A 1 302 ? -25.384 -8.985 14.892 1.00 98.00 302 PRO A O 1
ATOM 2454 N N . ALA A 1 303 ? -26.919 -10.451 15.620 1.00 98.00 303 ALA A N 1
ATOM 2455 C CA . ALA A 1 303 ? -26.941 -11.241 14.388 1.00 98.00 303 ALA A CA 1
ATOM 2456 C C . ALA A 1 303 ? -27.290 -10.411 13.135 1.00 98.00 303 ALA A C 1
ATOM 2458 O O . ALA A 1 303 ? -26.752 -10.661 12.051 1.00 98.00 303 ALA A O 1
ATOM 2459 N N . ASP A 1 304 ? -28.160 -9.408 13.269 1.00 97.88 304 ASP A N 1
ATOM 2460 C CA . ASP A 1 304 ? -28.541 -8.504 12.183 1.00 97.88 304 ASP A CA 1
ATOM 2461 C C . ASP A 1 304 ? -27.388 -7.561 11.793 1.00 97.88 304 ASP A C 1
ATOM 2463 O O . ASP A 1 304 ? -27.100 -7.393 10.605 1.00 97.88 304 ASP A O 1
ATOM 2467 N N . GLU A 1 305 ? -26.683 -6.991 12.776 1.00 98.00 305 GLU A N 1
ATOM 2468 C CA . GLU A 1 305 ? -25.505 -6.143 12.568 1.00 98.00 305 GLU A CA 1
ATOM 2469 C C . GLU A 1 305 ? -24.367 -6.924 11.899 1.00 98.00 305 GLU A C 1
ATOM 2471 O O . GLU A 1 305 ? -23.796 -6.462 10.903 1.00 98.00 305 GLU A O 1
ATOM 2476 N N . LEU A 1 306 ? -24.092 -8.140 12.381 1.00 98.62 306 LEU A N 1
ATOM 2477 C CA . LEU A 1 306 ? -23.090 -9.031 11.801 1.00 98.62 306 LEU A CA 1
ATOM 2478 C C . LEU A 1 306 ? -23.433 -9.384 10.347 1.00 98.62 306 LEU A C 1
ATOM 2480 O O . LEU A 1 306 ? -22.590 -9.256 9.456 1.00 98.62 306 LEU A O 1
ATOM 2484 N N . SER A 1 307 ? -24.683 -9.782 10.086 1.00 98.44 307 SER A N 1
ATOM 2485 C CA . SER A 1 307 ? -25.148 -10.144 8.742 1.00 98.44 307 SER A CA 1
ATOM 2486 C C . SER A 1 307 ? -25.031 -8.976 7.759 1.00 98.44 307 SER A C 1
ATOM 2488 O O . SER A 1 307 ? -24.489 -9.141 6.661 1.00 98.44 307 SER A O 1
ATOM 2490 N N . ARG A 1 308 ? -25.465 -7.769 8.153 1.00 98.06 308 ARG A N 1
ATOM 2491 C CA . ARG A 1 308 ? -25.315 -6.554 7.329 1.00 98.06 308 ARG A CA 1
ATOM 2492 C C . ARG A 1 308 ? -23.849 -6.229 7.056 1.00 98.06 308 ARG A C 1
ATOM 2494 O O . ARG A 1 308 ? -23.503 -5.900 5.922 1.00 98.06 308 ARG A O 1
ATOM 2501 N N . THR A 1 309 ? -22.989 -6.355 8.063 1.00 98.38 309 THR A N 1
ATOM 2502 C CA . THR A 1 309 ? -21.559 -6.059 7.932 1.00 98.38 309 THR A CA 1
ATOM 2503 C C . THR A 1 309 ? -20.877 -6.995 6.943 1.00 98.38 309 THR A C 1
ATOM 2505 O O . THR A 1 309 ? -20.228 -6.523 6.009 1.00 98.38 309 THR A O 1
ATOM 2508 N N . LYS A 1 310 ? -21.093 -8.309 7.074 1.00 98.56 310 LYS A N 1
ATOM 2509 C CA . LYS A 1 310 ? -20.581 -9.307 6.123 1.00 98.56 310 LYS A CA 1
ATOM 2510 C C . LYS A 1 310 ? -21.042 -9.020 4.699 1.00 98.56 310 LYS A C 1
ATOM 2512 O O . LYS A 1 310 ? -20.219 -8.978 3.790 1.00 98.56 310 LYS A O 1
ATOM 2517 N N . LYS A 1 311 ? -22.344 -8.767 4.508 1.00 97.81 311 LYS A N 1
ATOM 2518 C CA . LYS A 1 311 ? -22.908 -8.414 3.195 1.00 97.81 311 LYS A CA 1
ATOM 2519 C C . LYS A 1 311 ? -22.243 -7.169 2.612 1.00 97.81 311 LYS A C 1
ATOM 2521 O O . LYS A 1 311 ? -21.920 -7.165 1.431 1.00 97.81 311 LYS A O 1
ATOM 2526 N N . SER A 1 312 ? -21.997 -6.143 3.430 1.00 97.19 312 SER A N 1
ATOM 2527 C CA . SER A 1 312 ? -21.318 -4.921 2.989 1.00 97.19 312 SER A CA 1
ATOM 2528 C C . SER A 1 312 ? -19.866 -5.166 2.574 1.00 97.19 312 SER A C 1
ATOM 2530 O O . SER A 1 312 ? -19.439 -4.581 1.583 1.00 97.19 312 SER A O 1
ATOM 2532 N N . ILE A 1 313 ? -19.116 -5.996 3.308 1.00 96.81 313 ILE A N 1
ATOM 2533 C CA . ILE A 1 313 ? -17.724 -6.338 2.973 1.00 96.81 313 ILE A CA 1
ATOM 2534 C C . ILE A 1 313 ? -17.681 -7.110 1.657 1.00 96.81 313 ILE A C 1
ATOM 2536 O O . ILE A 1 313 ? -16.965 -6.715 0.744 1.00 96.81 313 ILE A O 1
ATOM 2540 N N . ILE A 1 314 ? -18.488 -8.168 1.549 1.00 96.44 314 ILE A N 1
ATOM 2541 C CA . ILE A 1 314 ? -18.540 -9.030 0.364 1.00 96.44 314 ILE A CA 1
ATOM 2542 C C . ILE A 1 314 ? -18.989 -8.231 -0.857 1.00 96.44 314 ILE A C 1
ATOM 2544 O O . ILE A 1 314 ? -18.326 -8.271 -1.883 1.00 96.44 314 ILE A O 1
ATOM 2548 N N . GLY A 1 315 ? -20.090 -7.483 -0.742 1.00 94.69 315 GLY A N 1
ATOM 2549 C CA . GLY A 1 315 ? -20.629 -6.706 -1.855 1.00 94.69 315 GLY A CA 1
ATOM 2550 C C . GLY A 1 315 ? -19.630 -5.678 -2.374 1.00 94.69 315 GLY A C 1
ATOM 2551 O O . GLY A 1 315 ? -19.426 -5.591 -3.577 1.00 94.69 315 GLY A O 1
ATOM 2552 N N . ARG A 1 316 ? -18.957 -4.947 -1.475 1.00 92.31 316 ARG A N 1
ATOM 2553 C CA . ARG A 1 316 ? -17.932 -3.978 -1.877 1.00 92.31 316 ARG A CA 1
ATOM 2554 C C . ARG A 1 316 ? -16.739 -4.656 -2.542 1.00 92.31 316 ARG A C 1
ATOM 2556 O O . ARG A 1 316 ? -16.315 -4.205 -3.592 1.00 92.31 316 ARG A O 1
ATOM 2563 N N . PHE A 1 317 ? -16.242 -5.738 -1.951 1.00 91.00 317 PHE A N 1
ATOM 2564 C CA . PHE A 1 317 ? -15.107 -6.470 -2.498 1.00 91.00 317 PHE A CA 1
ATOM 2565 C C . PHE A 1 317 ? -15.404 -7.029 -3.898 1.00 91.00 317 PHE A C 1
ATOM 2567 O O . PHE A 1 317 ? -14.585 -6.871 -4.792 1.00 91.00 317 PHE A O 1
ATOM 2574 N N . LEU A 1 318 ? -16.589 -7.607 -4.121 1.00 91.12 318 LEU A N 1
ATOM 2575 C CA . LEU A 1 318 ? -16.976 -8.116 -5.442 1.00 91.12 318 LEU A CA 1
ATOM 2576 C C . LEU A 1 318 ? -17.117 -6.998 -6.488 1.00 91.12 318 LEU A C 1
ATOM 2578 O O . LEU A 1 318 ? -16.683 -7.186 -7.614 1.00 91.12 318 LEU A O 1
ATOM 2582 N N . ILE A 1 319 ? -17.667 -5.837 -6.114 1.00 91.56 319 ILE A N 1
ATOM 2583 C CA . ILE A 1 319 ? -17.731 -4.664 -7.007 1.00 91.56 319 ILE A CA 1
ATOM 2584 C C . ILE A 1 319 ? -16.322 -4.144 -7.330 1.00 91.56 319 ILE A C 1
ATOM 2586 O O . ILE A 1 319 ? -16.042 -3.757 -8.462 1.00 91.56 319 ILE A O 1
ATOM 2590 N N . ASP A 1 320 ? -15.423 -4.114 -6.344 1.00 88.31 320 ASP A N 1
ATOM 2591 C CA . ASP A 1 320 ? -14.043 -3.676 -6.559 1.00 88.31 320 ASP A CA 1
ATOM 2592 C C . ASP A 1 320 ? -13.318 -4.635 -7.531 1.00 88.31 320 ASP A C 1
ATOM 2594 O O . ASP A 1 320 ? -12.601 -4.172 -8.418 1.00 88.31 320 ASP A O 1
ATOM 2598 N N . GLU A 1 321 ? -13.575 -5.946 -7.438 1.00 87.81 321 GLU A N 1
ATOM 2599 C CA . GLU A 1 321 ? -13.026 -6.989 -8.323 1.00 87.81 321 GLU A CA 1
ATOM 2600 C C . GLU A 1 321 ? -13.484 -6.901 -9.792 1.00 87.81 321 GLU A C 1
ATOM 2602 O O . GLU A 1 321 ? -12.809 -7.455 -10.660 1.00 87.81 321 GLU A O 1
ATOM 2607 N N . ASP A 1 322 ? -14.556 -6.162 -10.104 1.00 87.38 322 ASP A N 1
ATOM 2608 C CA . ASP A 1 322 ? -14.977 -5.912 -11.494 1.00 87.38 322 ASP A CA 1
ATOM 2609 C C . ASP A 1 322 ? -13.995 -4.994 -12.256 1.00 87.38 322 ASP A C 1
ATOM 2611 O O . ASP A 1 322 ? -14.052 -4.887 -13.485 1.00 87.38 322 ASP A O 1
ATOM 2615 N N . HIS A 1 323 ? -13.066 -4.330 -11.556 1.00 88.31 323 HIS A N 1
ATOM 2616 C CA . HIS A 1 323 ? -12.065 -3.464 -12.178 1.00 88.31 323 HIS A CA 1
ATOM 2617 C C . HIS A 1 323 ? -10.871 -4.281 -12.708 1.00 88.31 323 HIS A C 1
ATOM 2619 O O . HIS A 1 323 ? -10.277 -5.065 -11.956 1.00 88.31 323 HIS A O 1
ATOM 2625 N N . PRO A 1 324 ? -10.418 -4.059 -13.962 1.00 87.94 324 PRO A N 1
ATOM 2626 C CA . PRO A 1 324 ? -9.256 -4.752 -14.525 1.00 87.94 324 PRO A CA 1
ATOM 2627 C C . PRO A 1 324 ? -7.991 -4.647 -13.669 1.00 87.94 324 PRO A C 1
ATOM 2629 O O . PRO A 1 324 ? -7.185 -5.579 -13.661 1.00 87.94 324 PRO A O 1
ATOM 2632 N N . GLU A 1 325 ? -7.803 -3.534 -12.958 1.00 87.69 325 GLU A N 1
ATOM 2633 C CA . GLU A 1 325 ? -6.686 -3.291 -12.047 1.00 87.69 325 GLU A CA 1
ATOM 2634 C C . GLU A 1 325 ? -6.756 -4.144 -10.774 1.00 87.69 325 GLU A C 1
ATOM 2636 O O . GLU A 1 325 ? -5.707 -4.575 -10.287 1.00 87.69 325 GLU A O 1
ATOM 2641 N N . ALA A 1 326 ? -7.957 -4.404 -10.247 1.00 87.88 326 ALA A N 1
ATOM 2642 C CA . ALA A 1 326 ? -8.153 -5.263 -9.080 1.00 87.88 326 ALA A CA 1
ATOM 2643 C C . ALA A 1 326 ? -7.828 -6.716 -9.438 1.00 87.88 326 ALA A C 1
ATOM 2645 O O . ALA A 1 326 ? -6.958 -7.323 -8.810 1.00 87.88 326 ALA A O 1
ATOM 2646 N N . LEU A 1 327 ? -8.393 -7.213 -10.545 1.00 88.44 327 LEU A N 1
ATOM 2647 C CA . LEU A 1 327 ? -8.047 -8.518 -11.111 1.00 88.44 327 LEU A CA 1
ATOM 2648 C C . LEU A 1 327 ? -6.536 -8.644 -11.366 1.00 88.44 327 LEU A C 1
ATOM 2650 O O . LEU A 1 327 ? -5.928 -9.669 -11.064 1.00 88.44 327 LEU A O 1
ATOM 2654 N N . ASN A 1 328 ? -5.913 -7.588 -11.895 1.00 92.75 328 ASN A N 1
ATOM 2655 C CA . ASN A 1 328 ? -4.481 -7.567 -12.173 1.00 92.75 328 ASN A CA 1
ATOM 2656 C C . ASN A 1 328 ? -3.642 -7.708 -10.892 1.00 92.75 328 ASN A C 1
ATOM 2658 O O . ASN A 1 328 ? -2.742 -8.544 -10.829 1.00 92.75 328 ASN A O 1
ATOM 2662 N N . ALA A 1 329 ? -3.967 -6.927 -9.858 1.00 89.81 329 ALA A N 1
ATOM 2663 C CA . ALA A 1 329 ? -3.308 -7.001 -8.557 1.00 89.81 329 ALA A CA 1
ATOM 2664 C C . ALA A 1 329 ? -3.508 -8.355 -7.876 1.00 89.81 329 ALA A C 1
ATOM 2666 O O . ALA A 1 329 ? -2.594 -8.878 -7.238 1.00 89.81 329 ALA A O 1
ATOM 2667 N N . ARG A 1 330 ? -4.690 -8.944 -8.045 1.00 87.06 330 ARG A N 1
ATOM 2668 C CA . ARG A 1 330 ? -5.045 -10.245 -7.496 1.00 87.06 330 ARG A CA 1
ATOM 2669 C C . ARG A 1 330 ? -4.193 -11.370 -8.084 1.00 87.06 330 ARG A C 1
ATOM 2671 O O . ARG A 1 330 ? -3.559 -12.103 -7.328 1.00 87.06 330 ARG A O 1
ATOM 2678 N N . LEU A 1 331 ? -4.117 -11.448 -9.414 1.00 89.00 331 LEU A N 1
ATOM 2679 C CA . LEU A 1 331 ? -3.277 -12.416 -10.130 1.00 89.00 331 LEU A CA 1
ATOM 2680 C C . LEU A 1 331 ? -1.786 -12.223 -9.818 1.00 89.00 331 LEU A C 1
ATOM 2682 O O . LEU A 1 331 ? -1.050 -13.197 -9.662 1.00 89.00 331 LEU A O 1
ATOM 2686 N N . ALA A 1 332 ? -1.338 -10.972 -9.680 1.00 91.00 332 ALA A N 1
ATOM 2687 C CA . ALA A 1 332 ? 0.036 -10.679 -9.284 1.00 91.00 332 ALA A CA 1
ATOM 2688 C C . ALA A 1 332 ? 0.339 -11.172 -7.867 1.00 91.00 332 ALA A C 1
ATOM 2690 O O . ALA A 1 332 ? 1.388 -11.766 -7.633 1.00 91.00 332 ALA A O 1
ATOM 2691 N N . SER A 1 333 ? -0.588 -10.959 -6.926 1.00 85.62 333 SER A N 1
ATOM 2692 C CA . SER A 1 333 ? -0.432 -11.402 -5.540 1.00 85.62 333 SER A CA 1
ATOM 2693 C C . SER A 1 333 ? -0.244 -12.919 -5.444 1.00 85.62 333 SER A C 1
ATOM 2695 O O . SER A 1 333 ? 0.591 -13.377 -4.665 1.00 85.62 333 SER A O 1
ATOM 2697 N N . GLU A 1 334 ? -0.948 -13.680 -6.284 1.00 81.69 334 GLU A N 1
ATOM 2698 C CA . GLU A 1 334 ? -0.798 -15.133 -6.377 1.00 81.69 334 GLU A CA 1
ATOM 2699 C C . GLU A 1 334 ? 0.602 -15.571 -6.776 1.00 81.69 334 GLU A C 1
ATOM 2701 O O . GLU A 1 334 ? 1.193 -16.423 -6.119 1.00 81.69 334 GLU A O 1
ATOM 2706 N N . HIS A 1 335 ? 1.180 -14.933 -7.783 1.00 83.12 335 HIS A N 1
ATOM 2707 C CA . HIS A 1 335 ? 2.492 -15.325 -8.282 1.00 83.12 335 HIS A CA 1
ATOM 2708 C C . HIS A 1 335 ? 3.634 -14.785 -7.414 1.00 83.12 335 HIS A C 1
ATOM 2710 O O . HIS A 1 335 ? 4.639 -15.460 -7.217 1.00 83.12 335 HIS A O 1
ATOM 2716 N N . ILE A 1 336 ? 3.486 -13.581 -6.856 1.00 84.56 336 ILE A N 1
ATOM 2717 C CA . ILE A 1 336 ? 4.531 -12.954 -6.033 1.00 84.56 336 ILE A CA 1
ATOM 2718 C C . ILE A 1 336 ? 4.647 -13.637 -4.674 1.00 84.56 336 ILE A C 1
ATOM 2720 O O . ILE A 1 336 ? 5.751 -13.777 -4.130 1.00 84.56 336 ILE A O 1
ATOM 2724 N N . PHE A 1 337 ? 3.516 -14.051 -4.113 1.00 81.31 337 PHE A N 1
ATOM 2725 C CA . PHE A 1 337 ? 3.452 -14.464 -2.722 1.00 81.31 337 PHE A CA 1
ATOM 2726 C C . PHE A 1 337 ? 2.840 -15.847 -2.484 1.00 81.31 337 PHE A C 1
ATOM 2728 O O . PHE A 1 337 ? 2.786 -16.286 -1.339 1.00 81.31 337 PHE A O 1
ATOM 2735 N N . GLY A 1 338 ? 2.367 -16.536 -3.524 1.00 77.94 338 GLY A N 1
ATOM 2736 C CA . GLY A 1 338 ? 1.812 -17.885 -3.401 1.00 77.94 338 GLY A CA 1
ATOM 2737 C C . GLY A 1 338 ? 0.465 -17.958 -2.677 1.00 77.94 338 GLY A C 1
ATOM 2738 O O . GLY A 1 338 ? 0.048 -19.042 -2.278 1.00 77.94 338 GLY A O 1
ATOM 2739 N N . LEU A 1 339 ? -0.225 -16.832 -2.476 1.00 72.69 339 LEU A N 1
ATOM 2740 C CA . LEU A 1 339 ? -1.592 -16.848 -1.960 1.00 72.69 339 LEU A CA 1
ATOM 2741 C C . LEU A 1 339 ? -2.561 -16.840 -3.125 1.00 72.69 339 LEU A C 1
ATOM 2743 O O . LEU A 1 339 ? -2.476 -15.941 -3.939 1.00 72.69 339 LEU A O 1
ATOM 2747 N N . THR A 1 340 ? -3.524 -17.754 -3.164 1.00 68.06 340 THR A N 1
ATOM 2748 C CA . THR A 1 340 ? -4.615 -17.723 -4.148 1.00 68.06 340 THR A CA 1
ATOM 2749 C C . THR A 1 340 ? -5.795 -16.919 -3.585 1.00 68.06 340 THR A C 1
ATOM 2751 O O . THR A 1 340 ? -6.634 -17.472 -2.867 1.00 68.06 340 THR A O 1
ATOM 2754 N N . PRO A 1 341 ? -5.894 -15.600 -3.835 1.00 65.12 341 PRO A N 1
ATOM 2755 C CA . PRO A 1 341 ? -7.094 -14.830 -3.556 1.00 65.12 341 PRO A CA 1
ATOM 2756 C C . PRO A 1 341 ? -8.161 -15.219 -4.581 1.00 65.12 341 PRO A C 1
ATOM 2758 O O . PRO A 1 341 ? -8.328 -14.567 -5.608 1.00 65.12 341 PRO A O 1
ATOM 2761 N N . ASP A 1 342 ? -8.876 -16.308 -4.330 1.00 81.00 342 ASP A N 1
ATOM 2762 C CA . ASP A 1 342 ? -10.156 -16.548 -4.987 1.00 81.00 342 ASP A CA 1
ATOM 2763 C C . ASP A 1 342 ? -11.188 -15.572 -4.395 1.00 81.00 342 ASP A C 1
ATOM 2765 O O . ASP A 1 342 ? -11.414 -15.607 -3.178 1.00 81.00 342 ASP A O 1
ATOM 2769 N N . PRO A 1 343 ? -11.814 -14.687 -5.197 1.00 82.62 343 PRO A N 1
ATOM 2770 C CA . PRO A 1 343 ? -12.817 -13.769 -4.688 1.00 82.62 343 PRO A CA 1
ATOM 2771 C C . PRO A 1 343 ? -14.011 -14.468 -4.035 1.00 82.62 343 PRO A C 1
ATOM 2773 O O . PRO A 1 343 ? -14.547 -13.975 -3.037 1.00 82.62 343 PRO A O 1
ATOM 2776 N N . LEU A 1 344 ? -14.412 -15.627 -4.568 1.00 86.56 344 LEU A N 1
ATOM 2777 C CA . LEU A 1 344 ? -15.499 -16.420 -4.002 1.00 86.56 344 LEU A CA 1
ATOM 2778 C C . LEU A 1 344 ? -15.060 -17.071 -2.692 1.00 86.56 344 LEU A C 1
ATOM 2780 O O . LEU A 1 344 ? -15.759 -16.931 -1.691 1.00 86.56 344 LEU A O 1
ATOM 2784 N N . GLY A 1 345 ? -13.859 -17.646 -2.653 1.00 89.94 345 GLY A N 1
ATOM 2785 C CA . GLY A 1 345 ? -13.225 -18.127 -1.431 1.00 89.94 345 GLY A CA 1
ATOM 2786 C C . GLY A 1 345 ? -13.097 -17.049 -0.349 1.00 89.94 345 GLY A C 1
ATOM 2787 O O . GLY A 1 345 ? -13.407 -17.311 0.813 1.00 89.94 345 GLY A O 1
ATOM 2788 N N . PHE A 1 346 ? -12.716 -15.813 -0.697 1.00 90.94 346 PHE A N 1
ATOM 2789 C CA . PHE A 1 346 ? -12.730 -14.685 0.242 1.00 90.94 346 PHE A CA 1
ATOM 2790 C C . PHE A 1 346 ? -14.147 -14.420 0.761 1.00 90.94 346 PHE A C 1
ATOM 2792 O O . PHE A 1 346 ? -14.351 -14.311 1.972 1.00 90.94 346 PHE A O 1
ATOM 2799 N N . ALA A 1 347 ? -15.134 -14.351 -0.135 1.00 94.25 347 ALA A N 1
ATOM 2800 C CA . ALA A 1 347 ? -16.520 -14.129 0.249 1.00 94.25 347 ALA A CA 1
ATOM 2801 C C . ALA A 1 347 ? -17.037 -15.234 1.184 1.00 94.25 347 ALA A C 1
ATOM 2803 O O . ALA A 1 347 ? -17.687 -14.924 2.180 1.00 94.25 347 ALA A O 1
ATOM 2804 N N . ASP A 1 348 ? -16.704 -16.497 0.922 1.00 95.50 348 ASP A N 1
ATOM 2805 C CA . ASP A 1 348 ? -17.076 -17.639 1.759 1.00 95.50 348 ASP A CA 1
ATOM 2806 C C . ASP A 1 348 ? -16.418 -17.585 3.136 1.00 95.50 348 ASP A C 1
ATOM 2808 O O . ASP A 1 348 ? -17.097 -17.770 4.147 1.00 95.50 348 ASP A O 1
ATOM 2812 N N . ARG A 1 349 ? -15.131 -17.221 3.201 1.00 96.00 349 ARG A N 1
ATOM 2813 C CA . ARG A 1 349 ? -14.429 -16.998 4.474 1.00 96.00 349 ARG A CA 1
ATOM 2814 C C . ARG A 1 349 ? -15.058 -15.870 5.289 1.00 96.00 349 ARG A C 1
ATOM 2816 O O . ARG A 1 349 ? -15.166 -15.996 6.501 1.00 96.00 349 ARG A O 1
ATOM 2823 N N . ILE A 1 350 ? -15.515 -14.787 4.656 1.00 97.88 350 ILE A N 1
ATOM 2824 C CA . ILE A 1 350 ? -16.243 -13.714 5.355 1.00 97.88 350 ILE A CA 1
ATOM 2825 C C . ILE A 1 350 ? -17.646 -14.175 5.783 1.00 97.88 350 ILE A C 1
ATOM 2827 O O . ILE A 1 350 ? -18.095 -13.849 6.886 1.00 97.88 350 ILE A O 1
ATOM 2831 N N . ARG A 1 351 ? -18.352 -14.954 4.949 1.00 97.75 351 ARG A N 1
ATOM 2832 C CA . ARG A 1 351 ? -19.664 -15.528 5.298 1.00 97.75 351 ARG A CA 1
ATOM 2833 C C . ARG A 1 351 ? -19.568 -16.421 6.530 1.00 97.75 351 ARG A C 1
ATOM 2835 O O . ARG A 1 351 ? -20.468 -16.341 7.368 1.00 97.75 351 ARG A O 1
ATOM 2842 N N . SER A 1 352 ? -18.492 -17.196 6.666 1.00 97.88 352 SER A N 1
ATOM 2843 C CA . SER A 1 352 ? -18.313 -18.13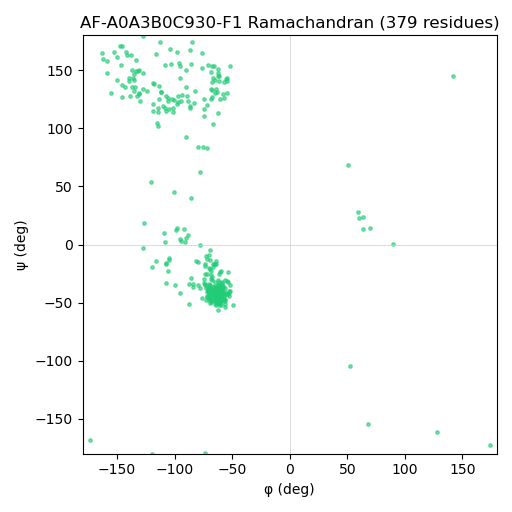9 7.772 1.00 97.88 352 SER A CA 1
ATOM 2844 C C . SER A 1 352 ? -17.992 -17.494 9.123 1.00 97.88 352 SER A C 1
ATOM 2846 O O . SER A 1 352 ? -18.158 -18.166 10.126 1.00 97.88 352 SER A O 1
ATOM 2848 N N . VAL A 1 353 ? -17.572 -16.220 9.184 1.00 98.56 353 VAL A N 1
ATOM 2849 C CA . VAL A 1 353 ? -17.174 -15.557 10.451 1.00 98.56 353 VAL A CA 1
ATOM 2850 C C . VAL A 1 353 ? -18.335 -15.474 11.445 1.00 98.56 353 VAL A C 1
ATOM 2852 O O . VAL A 1 353 ? -19.283 -14.730 11.230 1.00 98.56 353 VAL A O 1
ATOM 2855 N N . GLU A 1 354 ? -18.300 -16.151 12.574 1.00 98.38 354 GLU A N 1
ATOM 2856 C CA . GLU A 1 354 ? -19.356 -16.064 13.585 1.00 98.38 354 GLU A CA 1
ATOM 2857 C C . GLU A 1 354 ? -19.139 -14.897 14.562 1.00 98.38 354 GLU A C 1
ATOM 2859 O O . GLU A 1 354 ? -18.067 -14.296 14.630 1.00 98.38 354 GLU A O 1
ATOM 2864 N N . ALA A 1 355 ? -20.160 -14.560 15.360 1.00 98.31 355 ALA A N 1
ATOM 2865 C CA . ALA A 1 355 ? -20.022 -13.536 16.403 1.00 98.31 355 ALA A CA 1
ATOM 2866 C C . ALA A 1 355 ? -18.917 -13.898 17.414 1.00 98.31 355 ALA A C 1
ATOM 2868 O O . ALA A 1 355 ? -18.221 -13.016 17.916 1.00 98.31 355 ALA A O 1
ATOM 2869 N N . ARG A 1 356 ? -18.720 -15.200 17.664 1.00 98.25 356 ARG A N 1
ATOM 2870 C CA . ARG A 1 356 ? -17.629 -15.719 18.494 1.00 98.25 356 ARG A CA 1
ATOM 2871 C C . ARG A 1 356 ? -16.251 -15.433 17.895 1.00 98.25 356 ARG A C 1
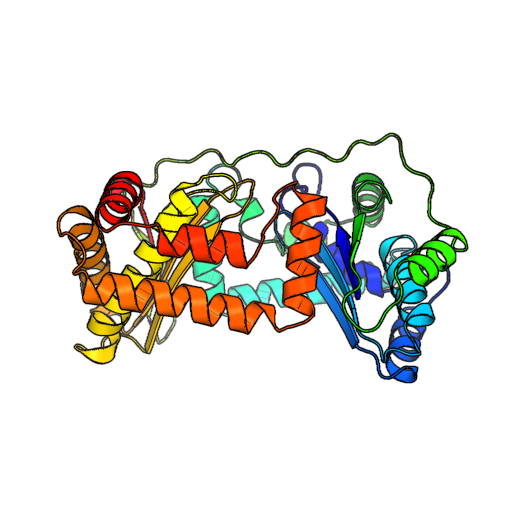ATOM 2873 O O . ARG A 1 356 ? -15.348 -15.092 18.646 1.00 98.25 356 ARG A O 1
ATOM 2880 N N . ASP A 1 357 ? -16.090 -15.525 16.577 1.00 98.44 357 ASP A N 1
ATOM 2881 C CA . ASP A 1 357 ? -14.807 -15.240 15.921 1.00 98.44 357 ASP A CA 1
ATOM 2882 C C . ASP A 1 357 ? -14.441 -13.758 16.045 1.00 98.44 357 ASP A C 1
ATOM 2884 O O . ASP A 1 357 ? -13.280 -13.417 16.254 1.00 98.44 357 ASP A O 1
ATOM 2888 N N . VAL A 1 358 ? -15.440 -12.868 15.973 1.00 98.62 358 VAL A N 1
ATOM 2889 C CA . VAL A 1 358 ? -15.245 -11.429 16.213 1.00 98.62 358 VAL A CA 1
ATOM 2890 C C . VAL A 1 358 ? -14.814 -11.166 17.656 1.00 98.62 358 VAL A C 1
ATOM 2892 O O . VAL A 1 358 ? -13.898 -10.373 17.864 1.00 98.62 358 VAL A O 1
ATOM 2895 N N . LEU A 1 359 ? -15.428 -11.842 18.634 1.00 98.19 359 LEU A N 1
ATOM 2896 C CA . LEU A 1 359 ? -15.033 -11.747 20.044 1.00 98.19 359 LEU A CA 1
ATOM 2897 C C . LEU A 1 359 ? -13.593 -12.227 20.257 1.00 98.19 359 LEU A C 1
ATOM 2899 O O . LEU A 1 359 ? -12.791 -11.486 20.814 1.00 98.19 359 LEU A O 1
ATOM 2903 N N . LEU A 1 360 ? -13.240 -13.414 19.754 1.00 98.19 360 LEU A N 1
ATOM 2904 C CA . LEU A 1 360 ? -11.884 -13.965 19.870 1.00 98.19 360 LEU A CA 1
ATOM 2905 C C . LEU A 1 360 ? -10.843 -13.056 19.206 1.00 98.19 360 LEU A C 1
ATOM 2907 O O . LEU A 1 360 ? -9.779 -12.805 19.770 1.00 98.19 360 LEU A O 1
ATOM 2911 N N . PHE A 1 361 ? -11.167 -12.510 18.031 1.00 98.50 361 PHE A N 1
ATOM 2912 C CA . PHE A 1 361 ? -10.330 -11.515 17.373 1.00 98.50 361 PHE A CA 1
ATOM 2913 C C . PHE A 1 361 ? -10.156 -10.267 18.249 1.00 98.50 361 PHE A C 1
ATOM 2915 O O . PHE A 1 361 ? -9.041 -9.803 18.475 1.00 98.50 361 PHE A O 1
ATOM 2922 N N . ALA A 1 362 ? -11.247 -9.714 18.773 1.00 98.19 362 ALA A N 1
ATOM 2923 C CA . ALA A 1 362 ? -11.187 -8.529 19.614 1.00 98.19 362 ALA A CA 1
ATOM 2924 C C . ALA A 1 362 ? -10.379 -8.787 20.900 1.00 98.19 362 ALA A C 1
ATOM 2926 O O . ALA A 1 362 ? -9.566 -7.952 21.291 1.00 98.19 362 ALA A O 1
ATOM 2927 N N . GLU A 1 363 ? -10.554 -9.938 21.550 1.00 97.06 363 GLU A N 1
ATOM 2928 C CA . GLU A 1 363 ? -9.784 -10.336 22.734 1.00 97.06 363 GLU A CA 1
ATOM 2929 C C . GLU A 1 363 ? -8.279 -10.411 22.449 1.00 97.06 363 GLU A C 1
ATOM 2931 O O . GLU A 1 363 ? -7.475 -9.944 23.264 1.00 97.06 363 GLU A O 1
ATOM 2936 N N . ALA A 1 364 ? -7.904 -10.952 21.287 1.00 96.56 364 ALA A N 1
ATOM 2937 C CA . ALA A 1 364 ? -6.515 -11.087 20.869 1.00 96.56 364 ALA A CA 1
ATOM 2938 C C . ALA A 1 364 ? -5.871 -9.741 20.490 1.00 96.56 364 ALA A C 1
ATOM 2940 O O . ALA A 1 364 ? -4.748 -9.465 20.910 1.00 96.56 364 ALA A O 1
ATOM 2941 N N . TYR A 1 365 ? -6.567 -8.894 19.722 1.00 96.81 365 TYR A N 1
ATOM 2942 C CA . TYR A 1 365 ? -5.954 -7.722 19.081 1.00 96.81 365 TYR A CA 1
ATOM 2943 C C . TYR A 1 365 ? -6.349 -6.369 19.707 1.00 96.81 365 TYR A C 1
ATOM 2945 O O . TYR A 1 365 ? -5.509 -5.470 19.759 1.00 96.81 365 TYR A O 1
ATOM 2953 N N . PHE A 1 366 ? -7.571 -6.195 20.236 1.00 97.06 366 PHE A N 1
ATOM 2954 C CA . PHE A 1 366 ? -8.105 -4.904 20.731 1.00 97.06 366 PHE A CA 1
ATOM 2955 C C . PHE A 1 366 ? -7.720 -4.588 22.188 1.00 97.06 366 PHE A C 1
ATOM 2957 O O . PHE A 1 366 ? -8.515 -4.082 22.988 1.00 97.06 366 PHE A O 1
ATOM 2964 N N . GLN A 1 367 ? -6.483 -4.897 22.558 1.00 93.56 367 GLN A N 1
ATOM 2965 C CA . GLN A 1 367 ? -5.947 -4.595 23.881 1.00 93.56 367 GLN A CA 1
ATOM 2966 C C . GLN A 1 367 ? -5.288 -3.216 23.888 1.00 93.56 367 GLN A C 1
ATOM 2968 O O . GLN A 1 367 ? -4.506 -2.903 22.999 1.00 93.56 367 GLN A O 1
ATOM 2973 N N . GLU A 1 368 ? -5.538 -2.406 24.919 1.00 91.94 368 GLU A N 1
ATOM 2974 C CA . GLU A 1 368 ? -4.915 -1.078 25.033 1.00 91.94 368 GLU A CA 1
ATOM 2975 C C . GLU A 1 368 ? -3.381 -1.161 25.130 1.00 91.94 368 GLU A C 1
ATOM 2977 O O . GLU A 1 368 ? -2.679 -0.328 24.567 1.00 91.94 368 GLU A O 1
ATOM 2982 N N . SER A 1 369 ? -2.838 -2.224 25.735 1.00 91.75 369 SER A N 1
ATOM 2983 C CA . SER A 1 369 ? -1.395 -2.521 25.752 1.00 91.75 369 SER A CA 1
ATOM 2984 C C . SER A 1 369 ? -0.791 -2.729 24.355 1.00 91.75 369 SER A C 1
ATOM 2986 O O . SER A 1 369 ? 0.411 -2.530 24.164 1.00 91.75 369 SER A O 1
ATOM 2988 N N . ASN A 1 370 ? -1.620 -3.100 23.376 1.00 93.62 370 ASN A N 1
ATOM 2989 C CA . ASN A 1 370 ? -1.269 -3.255 21.968 1.00 93.62 370 ASN A CA 1
ATOM 2990 C C . ASN A 1 370 ? -1.471 -1.948 21.175 1.00 93.62 370 ASN A C 1
ATOM 2992 O O . ASN A 1 370 ? -1.340 -1.956 19.960 1.00 93.62 370 ASN A O 1
ATOM 2996 N N . MET A 1 371 ? -1.808 -0.823 21.814 1.00 95.19 371 MET A N 1
ATOM 2997 C CA . MET A 1 371 ? -2.119 0.431 21.121 1.00 95.19 371 MET A CA 1
ATOM 2998 C C . MET A 1 371 ? -1.041 1.496 21.273 1.00 95.19 371 MET A C 1
ATOM 3000 O O . MET A 1 371 ? -0.327 1.575 22.269 1.00 95.19 371 MET A O 1
ATOM 3004 N N . LEU A 1 372 ? -1.003 2.385 20.288 1.00 96.44 372 LEU A N 1
ATOM 3005 C CA . LEU A 1 372 ? -0.258 3.632 20.289 1.00 96.44 372 LEU A CA 1
ATOM 3006 C C . LEU A 1 372 ? -1.144 4.751 19.742 1.00 96.44 372 LEU A C 1
ATOM 3008 O O . LEU A 1 372 ? -1.847 4.552 18.751 1.00 96.44 372 LEU A O 1
ATOM 3012 N N . PHE A 1 373 ? -1.040 5.941 20.329 1.00 97.12 373 PHE A N 1
ATOM 3013 C CA . PHE A 1 373 ? -1.690 7.153 19.836 1.00 97.12 373 PHE A CA 1
ATOM 3014 C C . PHE A 1 373 ? -0.651 8.212 19.451 1.00 97.12 373 PHE A C 1
ATOM 3016 O O . PHE A 1 373 ? 0.312 8.441 20.183 1.00 97.12 373 PHE A O 1
ATOM 3023 N N . ILE A 1 374 ? -0.875 8.897 18.329 1.00 97.19 374 ILE A N 1
ATOM 3024 C CA . ILE A 1 374 ? -0.194 10.139 17.953 1.00 97.19 374 ILE A CA 1
ATOM 3025 C C . ILE A 1 374 ? -1.241 11.249 17.942 1.00 97.19 374 ILE A C 1
ATOM 3027 O O . ILE A 1 374 ? -2.153 11.250 17.112 1.00 97.19 374 ILE A O 1
ATOM 3031 N N . GLN A 1 375 ? -1.099 12.205 18.850 1.00 95.94 375 GLN A N 1
ATOM 3032 C CA . GLN A 1 375 ? -1.927 13.400 18.888 1.00 95.94 375 GLN A CA 1
ATOM 3033 C C . GLN A 1 375 ? -1.156 14.563 18.275 1.00 95.94 375 GLN A C 1
ATOM 3035 O O . GLN A 1 375 ? -0.074 14.900 18.746 1.00 95.94 375 GLN A O 1
ATOM 3040 N N . ILE A 1 376 ? -1.726 15.207 17.259 1.00 95.12 376 ILE A N 1
ATOM 3041 C CA . ILE A 1 376 ? -1.188 16.440 16.685 1.00 95.12 376 ILE A CA 1
ATOM 3042 C C . ILE A 1 376 ? -2.175 17.564 16.962 1.00 95.12 376 ILE A C 1
ATOM 3044 O O . ILE A 1 376 ? -3.316 17.526 16.502 1.00 95.12 376 ILE A O 1
ATOM 3048 N N . SER A 1 377 ? -1.745 18.568 17.712 1.00 92.44 377 SER A N 1
ATOM 3049 C CA . SER A 1 377 ? -2.563 19.731 18.048 1.00 92.44 377 SER A CA 1
ATOM 3050 C C . SER A 1 377 ? -1.678 20.944 18.308 1.00 92.44 377 SER A C 1
ATOM 3052 O O . SER A 1 377 ? -0.467 20.820 18.491 1.00 92.44 377 SER A O 1
ATOM 3054 N N . LYS A 1 378 ? -2.277 22.134 18.339 1.00 88.69 378 LYS A N 1
ATOM 3055 C CA . LYS A 1 378 ? -1.605 23.322 18.874 1.00 88.69 378 LYS A CA 1
ATOM 3056 C C . LYS A 1 378 ? -1.359 23.136 20.380 1.00 88.69 378 LYS A C 1
ATOM 3058 O O . LYS A 1 378 ? -2.109 22.391 21.017 1.00 88.69 378 LYS A O 1
ATOM 3063 N N . ALA A 1 379 ? -0.336 23.788 20.939 1.00 73.81 379 ALA A N 1
ATOM 3064 C CA . ALA A 1 379 ? -0.163 23.836 22.389 1.00 73.81 379 ALA A CA 1
ATOM 3065 C C . ALA A 1 379 ? -1.443 24.367 23.061 1.00 73.81 379 ALA A C 1
ATOM 3067 O O . ALA A 1 379 ? -2.085 25.267 22.499 1.00 73.81 379 ALA A O 1
ATOM 3068 N N . PRO A 1 380 ? -1.815 23.836 24.241 1.00 63.53 380 PRO A N 1
ATOM 3069 C CA . PRO A 1 380 ? -2.787 24.500 25.098 1.00 63.53 380 PRO A CA 1
ATOM 3070 C C . PRO A 1 380 ? -2.306 25.935 25.350 1.00 63.53 380 PRO A C 1
ATOM 3072 O O . PRO A 1 380 ? -1.125 26.131 25.644 1.00 63.53 380 PRO A O 1
ATOM 3075 N N . GLN A 1 381 ? -3.187 26.919 25.154 1.00 51.41 381 GLN A N 1
ATOM 3076 C CA . GLN A 1 381 ? -2.895 28.316 25.495 1.00 51.41 381 GLN A CA 1
ATOM 3077 C C . GLN A 1 381 ? -2.815 28.518 27.003 1.00 51.41 381 GLN A C 1
ATOM 3079 O O . GLN A 1 381 ? -3.594 27.845 27.718 1.00 51.41 381 GLN A O 1
#

Foldseek 3Di:
DKKKWQAAQLQQPVALGLLRVLLQQQLLCDFPVDHNVRLVVLLVVQVKDWGKDGDNGIIMTAIGGPPVCVLVRVVSRQRSLFTGDRDPVVLVVVLVVLQVVVVVLCVPVVSVLQLVQQLVFLPVPSSSSDSSHHNVSSVPHDPVRSVVVSLQTSAPLRMDDFDFDPDDPVVVVVSVVVDDGDDRDPRHRDDQAARDGDWAQLDEAEDADPDQWKKKKKKFFAEAPVDLLVLLVLLLQLLLQVQLCCVCPPPPNFFPDKDWDWDHHNRGTMIMMMTTGGPVCPVVSVVSSLVSLVCLQPPQDDPVSLVVSLCVVLVVLVVVCVDRVNVRVQVVCCVNPVDNPDSVVSSVSNVPQHSVSSNVSSNVISDSSRMYMYIYYHDDD

Organism: NCBI:txid400777

Radius of gyration: 22.69 Å; Cα contacts (8 Å, |Δi|>4): 672; chains: 1; bounding box: 54×46×57 Å